Protein 3H3I (pdb70)

B-factor: mean 19.71, std 6.71, range [2.0, 60.49]

InterPro domains:
  IPR024404 Lipid-binding, putative [PF12888] (22-162)
  IPR038668 Lipid-binding superfamily [G3DSA:2.40.128.220] (17-166)

Structure (mmCIF, N/CA/C/O backbone):
data_3H3I
#
_entry.id   3H3I
#
_cell.length_a   67.383
_cell.length_b   67.383
_cell.length_c   186.164
_cell.angle_alpha   90.000
_cell.angle_beta   90.000
_cell.angle_gamma   120.000
#
_symmetry.space_group_name_H-M   'P 32 1 2'
#
loop_
_entity.id
_entity.type
_entity.pdbx_description
1 polymer 'Putative lipid binding protein'
2 non-polymer 'SULFATE ION'
3 water water
#
loop_
_atom_site.group_PDB
_atom_site.id
_atom_site.type_symbol
_atom_site.label_atom_id
_atom_site.label_alt_id
_atom_site.label_comp_id
_atom_site.label_asym_id
_atom_site.label_entity_id
_atom_site.label_seq_id
_atom_site.pdbx_PDB_ins_code
_atom_site.Cartn_x
_atom_site.Cartn_y
_atom_site.Cartn_z
_atom_site.occupancy
_atom_site.B_iso_or_equiv
_atom_site.auth_seq_id
_atom_site.auth_comp_id
_atom_site.auth_asym_id
_atom_site.auth_atom_id
_atom_site.pdbx_PDB_model_num
ATOM 1 N N . ALA A 1 13 ? 12.091 58.995 68.734 1.00 38.72 29 ALA A N 1
ATOM 2 C CA . ALA A 1 13 ? 12.556 57.581 68.559 1.00 39.53 29 ALA A CA 1
ATOM 3 C C . ALA A 1 13 ? 13.502 57.493 67.365 1.00 39.27 29 ALA A C 1
ATOM 4 O O . ALA A 1 13 ? 14.610 56.971 67.464 1.00 39.30 29 ALA A O 1
ATOM 6 N N . VAL A 1 14 ? 13.026 57.971 66.223 1.00 38.75 30 VAL A N 1
ATOM 7 C CA . VAL A 1 14 ? 13.851 58.077 65.031 1.00 38.04 30 VAL A CA 1
ATOM 8 C C . VAL A 1 14 ? 13.741 59.556 64.625 1.00 37.48 30 VAL A C 1
ATOM 9 O O . VAL A 1 14 ? 13.741 59.901 63.439 1.00 38.44 30 VAL A O 1
ATOM 13 N N . GLU A 1 15 ? 13.670 60.414 65.649 1.00 36.10 31 GLU A N 1
ATOM 14 C CA . GLU A 1 15 ? 13.430 61.861 65.515 1.00 35.26 31 GLU A CA 1
ATOM 15 C C . GLU A 1 15 ? 14.166 62.585 64.393 1.00 33.89 31 GLU A C 1
ATOM 16 O O . GLU A 1 15 ? 13.524 63.250 63.572 1.00 34.20 31 GLU A O 1
ATOM 18 N N . LYS A 1 16 ? 15.492 62.476 64.361 1.00 31.75 32 LYS A N 1
ATOM 19 C CA . LYS A 1 16 ? 16.289 63.178 63.351 1.00 30.11 32 LYS A CA 1
ATOM 20 C C . LYS A 1 16 ? 16.020 62.692 61.912 1.00 29.02 32 LYS A C 1
ATOM 21 O O . LYS A 1 16 ? 16.474 63.308 60.944 1.00 29.36 32 LYS A O 1
ATOM 31 N N . ALA A 1 18 ? 12.654 61.673 61.058 1.00 22.50 34 ALA A N 1
ATOM 32 C CA . ALA A 1 18 ? 11.284 62.032 60.778 1.00 21.75 34 ALA A CA 1
ATOM 33 C C . ALA A 1 18 ? 11.420 63.459 60.277 1.00 21.70 34 ALA A C 1
ATOM 34 O O . ALA A 1 18 ? 12.326 64.184 60.711 1.00 22.34 34 ALA A O 1
ATOM 36 N N . GLY A 1 19 ? 10.583 63.862 59.336 1.00 20.71 35 GLY A N 1
ATOM 37 C CA . GLY A 1 19 ? 10.630 65.243 58.871 1.00 20.99 35 GLY A CA 1
ATOM 38 C C . GLY A 1 19 ? 9.718 65.619 57.726 1.00 20.52 35 GLY A C 1
ATOM 39 O O . GLY A 1 19 ? 9.059 64.772 57.122 1.00 19.99 35 GLY A O 1
ATOM 40 N N . ASP A 1 20 ? 9.689 66.915 57.440 1.00 20.61 36 ASP A N 1
ATOM 41 C CA . ASP A 1 20 ? 8.982 67.443 56.273 1.00 20.36 36 ASP A CA 1
ATOM 42 C C . ASP A 1 20 ? 10.073 67.829 55.297 1.00 19.69 36 ASP A C 1
ATOM 43 O O . ASP A 1 20 ? 10.975 68.570 55.668 1.00 19.09 36 ASP A O 1
ATOM 48 N N . TRP A 1 21 ? 10.004 67.321 54.069 1.00 19.76 37 TRP A N 1
ATOM 49 C CA . TRP A 1 21 ? 11.080 67.548 53.100 1.00 19.39 37 TRP A CA 1
ATOM 50 C C . TRP A 1 21 ? 10.602 68.177 51.800 1.00 19.37 37 TRP A C 1
ATOM 51 O O . TRP A 1 21 ? 9.443 68.053 51.424 1.00 20.67 37 TRP A O 1
ATOM 62 N N . TRP A 1 22 ? 11.506 68.910 51.158 1.00 19.37 38 TRP A N 1
ATOM 63 C CA . TRP A 1 22 ? 11.303 69.452 49.827 1.00 19.00 38 TRP A CA 1
ATOM 64 C C . TRP A 1 22 ? 12.281 68.670 48.966 1.00 18.94 38 TRP A C 1
ATOM 65 O O . TRP A 1 22 ? 13.501 68.760 49.175 1.00 18.86 38 TRP A O 1
ATOM 76 N N . VAL A 1 23 ? 11.757 67.908 48.010 1.00 17.35 39 VAL A N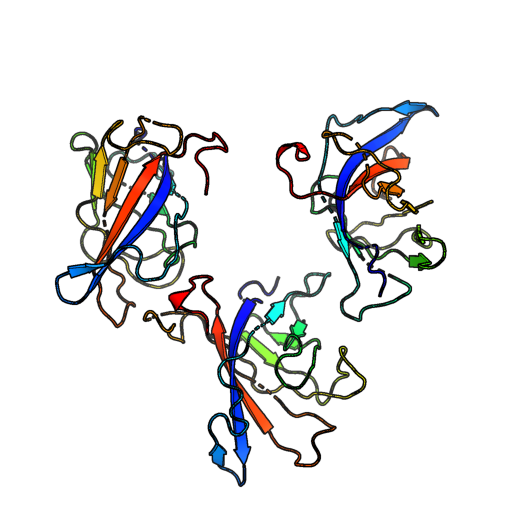 1
ATOM 77 C CA . VAL A 1 23 ? 12.586 67.057 47.167 1.00 15.98 39 VAL A CA 1
ATOM 78 C C . VAL A 1 23 ? 12.305 67.207 45.677 1.00 17.28 39 VAL A C 1
ATOM 79 O O . VAL A 1 23 ? 11.285 67.781 45.281 1.00 17.87 39 VAL A O 1
ATOM 83 N N . THR A 1 24 ? 13.239 66.688 44.878 1.00 16.80 40 THR A N 1
ATOM 84 C CA . THR A 1 24 ? 13.129 66.615 43.430 1.00 17.62 40 THR A CA 1
ATOM 85 C C . THR A 1 24 ? 13.308 65.137 43.112 1.00 18.77 40 THR A C 1
ATOM 86 O O . THR A 1 24 ? 13.872 64.384 43.924 1.00 19.03 40 THR A O 1
ATOM 90 N N . VAL A 1 25 ? 12.810 64.709 41.961 1.00 18.12 41 VAL A N 1
ATOM 91 C CA . VAL A 1 25 ? 12.892 63.301 41.584 1.00 17.52 41 VAL A CA 1
ATOM 92 C C . VAL A 1 25 ? 13.594 63.156 40.235 1.00 18.34 41 VAL A C 1
ATOM 93 O O . VAL A 1 25 ? 13.103 63.634 39.211 1.00 18.12 41 VAL A O 1
ATOM 97 N N . ASN A 1 26 ? 14.763 62.531 40.256 1.00 19.00 42 ASN A N 1
ATOM 98 C CA . ASN A 1 26 ? 15.507 62.253 39.046 1.00 18.84 42 ASN A CA 1
ATOM 99 C C . ASN A 1 26 ? 15.262 60.787 38.716 1.00 18.87 42 ASN A C 1
ATOM 100 O O . ASN A 1 26 ? 14.657 60.065 39.518 1.00 18.05 42 ASN A O 1
ATOM 105 N N . ALA A 1 27 ? 15.673 60.362 37.522 1.00 19.04 43 ALA A N 1
ATOM 106 C CA . ALA A 1 27 ? 15.539 58.966 37.128 1.00 20.02 43 ALA A CA 1
ATOM 107 C C . ALA A 1 27 ? 16.746 58.560 36.314 1.00 21.58 43 ALA A C 1
ATOM 108 O O . ALA A 1 27 ? 17.379 59.396 35.663 1.00 21.89 43 ALA A O 1
ATOM 110 N N . PHE A 1 28 ? 17.080 57.278 36.366 1.00 22.72 44 PHE A N 1
ATOM 111 C CA . PHE A 1 28 ? 18.160 56.757 35.548 1.00 23.59 44 PHE A CA 1
ATOM 112 C C . PHE A 1 28 ? 17.529 56.215 34.288 1.00 24.23 44 PHE A C 1
ATOM 113 O O . PHE A 1 28 ? 16.916 55.143 34.300 1.00 24.82 44 PHE A O 1
ATOM 121 N N . ILE A 1 29 ? 17.664 56.995 33.214 1.00 24.59 45 ILE A N 1
ATOM 122 C CA . ILE A 1 29 ? 17.130 56.660 31.906 1.00 24.57 45 ILE A CA 1
ATOM 123 C C . ILE A 1 29 ? 18.293 56.399 30.958 1.00 25.14 45 ILE A C 1
ATOM 124 O O . ILE A 1 29 ? 19.110 57.286 30.710 1.00 24.86 45 ILE A O 1
ATOM 129 N N . ASP A 1 30 ? 18.355 55.175 30.443 1.00 25.78 46 ASP A N 1
ATOM 130 C CA . ASP A 1 30 ? 19.403 54.750 29.505 1.00 26.78 46 ASP A CA 1
ATOM 131 C C . ASP A 1 30 ? 20.822 54.906 30.056 1.00 27.11 46 ASP A C 1
ATOM 132 O O . ASP A 1 30 ? 21.718 55.371 29.354 1.00 27.51 46 ASP A O 1
ATOM 137 N N . GLY A 1 31 ? 21.015 54.510 31.312 1.00 27.42 47 GLY A N 1
ATOM 138 C CA . GLY A 1 31 ? 22.321 54.594 31.961 1.00 27.42 47 GLY A CA 1
ATOM 139 C C . GLY A 1 31 ? 22.637 55.939 32.593 1.00 27.85 47 GLY A C 1
ATOM 140 O O . GLY A 1 31 ? 23.426 55.996 33.539 1.00 28.59 47 GLY A O 1
ATOM 141 N N . LYS A 1 32 ? 22.010 57.014 32.105 1.00 27.28 48 LYS A N 1
ATOM 142 C CA . LYS A 1 32 ? 22.269 58.369 32.606 1.00 26.37 48 LYS A CA 1
ATOM 143 C C . LYS A 1 32 ? 21.203 58.902 33.583 1.00 26.17 48 LYS A C 1
ATOM 144 O O . LYS A 1 32 ? 20.001 58.666 33.416 1.00 25.79 48 LYS A O 1
ATOM 146 N N . GLU A 1 33 ? 21.657 59.623 34.606 1.00 25.47 49 GLU A N 1
ATOM 147 C CA . GLU A 1 33 ? 20.755 60.237 35.574 1.00 25.28 49 GLU A CA 1
ATOM 148 C C . GLU A 1 33 ? 20.136 61.482 34.928 1.00 25.06 49 GLU A C 1
ATOM 149 O O . GLU A 1 33 ? 20.842 62.445 34.631 1.00 26.02 49 GLU A O 1
ATOM 155 N N . VAL A 1 34 ? 18.827 61.455 34.696 1.00 23.94 50 VAL A N 1
ATOM 156 C CA . VAL A 1 34 ? 18.144 62.596 34.099 1.00 23.12 50 VAL A CA 1
ATOM 157 C C . VAL A 1 34 ? 17.568 63.440 35.224 1.00 23.47 50 VAL A C 1
ATOM 158 O O . VAL A 1 34 ? 16.900 62.923 36.124 1.00 22.53 50 VAL A O 1
ATOM 162 N N . GLU A 1 35 ? 17.843 64.739 35.170 1.00 24.01 51 GLU A N 1
ATOM 163 C CA . GLU A 1 35 ? 17.381 65.679 36.183 1.00 24.43 51 GLU A CA 1
ATOM 164 C C . GLU A 1 35 ? 15.909 66.009 35.974 1.00 22.96 51 GLU A C 1
ATOM 165 O O . GLU A 1 35 ? 15.544 66.511 34.925 1.00 22.59 51 GLU A O 1
ATOM 171 N N . ASP A 1 36 ? 15.075 65.702 36.967 1.00 22.67 52 ASP A N 1
ATOM 172 C CA . ASP A 1 36 ? 13.635 66.020 36.944 1.00 22.05 52 ASP A CA 1
ATOM 173 C C . ASP A 1 36 ? 13.030 65.832 35.554 1.00 21.21 52 ASP A C 1
ATOM 174 O O . ASP A 1 36 ? 12.536 66.778 34.956 1.00 20.86 52 ASP A O 1
ATOM 179 N N . PRO A 1 37 ? 13.064 64.602 35.038 1.00 21.04 53 PRO A N 1
ATOM 180 C CA . PRO A 1 37 ? 12.572 64.334 33.685 1.00 21.19 53 PRO A CA 1
ATOM 181 C C . PRO A 1 37 ? 11.092 64.668 33.471 1.00 22.34 53 PRO A C 1
ATOM 182 O O . PRO A 1 37 ? 10.709 65.105 32.388 1.00 22.94 53 PRO A O 1
ATOM 186 N N . PHE A 1 38 ? 10.289 64.496 34.513 1.00 23.03 54 PHE A N 1
ATOM 187 C CA . PHE A 1 38 ? 8.851 64.750 34.463 1.00 23.27 54 PHE A CA 1
ATOM 188 C C . PHE A 1 38 ? 8.517 66.245 34.571 1.00 21.95 54 PHE A C 1
ATOM 189 O O . PHE A 1 38 ? 7.402 66.653 34.267 1.00 21.42 54 PHE A O 1
ATOM 197 N N . GLY A 1 39 ? 9.477 67.061 34.991 1.00 20.79 55 GLY A N 1
ATOM 198 C CA . GLY A 1 39 ? 9.249 68.502 35.153 1.00 20.16 55 GLY A CA 1
ATOM 199 C C . GLY A 1 39 ? 8.380 68.794 36.373 1.00 19.80 55 GLY A C 1
ATOM 200 O O . GLY A 1 39 ? 7.712 69.826 36.444 1.00 20.03 55 GLY A O 1
ATOM 201 N N . ALA A 1 40 ? 8.423 67.883 37.341 1.00 19.25 56 ALA A N 1
ATOM 202 C CA . ALA A 1 40 ? 7.619 67.967 38.560 1.00 18.72 56 ALA A CA 1
ATOM 203 C C . ALA A 1 40 ? 8.073 69.070 39.500 1.00 18.43 56 ALA A C 1
ATOM 204 O O . ALA A 1 40 ? 7.299 69.530 40.340 1.00 17.63 56 ALA A O 1
ATOM 206 N N . GLY A 1 41 ? 9.321 69.502 39.357 1.00 18.57 57 GLY A N 1
ATOM 207 C CA . GLY A 1 41 ? 9.850 70.545 40.220 1.00 19.10 57 GLY A CA 1
ATOM 208 C C . GLY A 1 41 ? 10.037 70.034 41.637 1.00 19.24 57 GLY A C 1
ATOM 209 O O . GLY A 1 41 ? 10.198 68.820 41.864 1.00 20.03 57 GLY A O 1
ATOM 210 N N . HIS A 1 42 ? 10.043 70.966 42.582 1.00 18.99 58 HIS A N 1
ATOM 211 C CA . HIS A 1 42 ? 10.204 70.642 43.998 1.00 19.14 58 HIS A CA 1
ATOM 212 C C . HIS A 1 42 ? 8.872 70.182 44.582 1.00 18.01 58 HIS A C 1
ATOM 213 O O . HIS A 1 42 ? 7.842 70.823 44.367 1.00 19.23 58 HIS A O 1
ATOM 220 N N . LEU A 1 43 ? 8.914 69.069 45.312 1.00 16.54 59 LEU A N 1
ATOM 221 C CA . LEU A 1 43 ? 7.730 68.434 45.861 1.00 16.51 59 LEU A CA 1
ATOM 222 C C . LEU A 1 43 ? 7.867 68.262 47.329 1.00 17.92 59 LEU A C 1
ATOM 223 O O . LEU A 1 43 ? 8.986 68.092 47.818 1.00 19.14 59 LEU A O 1
ATOM 228 N N . GLN A 1 44 ? 6.745 68.273 48.047 1.00 18.22 60 GLN A N 1
ATOM 229 C CA . GLN A 1 44 ? 6.811 68.047 49.491 1.00 18.43 60 GLN A CA 1
ATOM 230 C C . GLN A 1 44 ? 6.583 66.581 49.800 1.00 17.93 60 GLN A C 1
ATOM 231 O O . GLN A 1 44 ? 5.838 65.908 49.093 1.00 17.37 60 GLN A O 1
ATOM 245 N N . SER A 1 46 ? 7.061 63.610 53.451 1.00 19.26 62 SER A N 1
ATOM 246 C CA . SER A 1 46 ? 7.271 63.463 54.860 1.00 19.19 62 SER A CA 1
ATOM 247 C C . SER A 1 46 ? 7.715 62.072 55.240 1.00 18.79 62 SER A C 1
ATOM 248 O O . SER A 1 46 ? 7.371 61.096 54.585 1.00 18.03 62 SER A O 1
ATOM 251 N N . THR A 1 47 ? 8.502 62.015 56.309 1.00 19.27 63 THR A N 1
ATOM 252 C CA . THR A 1 47 ? 8.865 60.774 56.957 1.00 18.80 63 THR A CA 1
ATOM 253 C C . THR A 1 47 ? 8.470 60.995 58.404 1.00 19.29 63 THR A C 1
ATOM 254 O O . THR A 1 47 ? 8.676 62.087 58.944 1.00 19.54 63 THR A O 1
ATOM 258 N N . TYR A 1 48 ? 7.848 59.992 59.013 1.00 19.39 64 TYR A N 1
ATOM 259 C CA . TYR A 1 48 ? 7.468 60.064 60.419 1.00 19.13 64 TYR A CA 1
ATOM 260 C C . TYR A 1 48 ? 7.484 58.706 61.122 1.00 19.84 64 TYR A C 1
ATOM 261 O O . TYR A 1 48 ? 7.550 57.642 60.487 1.00 19.49 64 TYR A O 1
ATOM 270 N N . ASN A 1 49 ? 7.427 58.762 62.448 1.00 19.85 65 ASN A N 1
ATOM 271 C CA . ASN A 1 49 ? 7.447 57.573 63.291 1.00 20.84 65 ASN A CA 1
ATOM 272 C C . ASN A 1 49 ? 6.201 56.711 63.145 1.00 19.27 65 ASN A C 1
ATOM 273 O O . ASN A 1 49 ? 5.173 57.184 62.692 1.00 18.79 65 ASN A O 1
ATOM 278 N N . THR A 1 50 ? 6.293 55.447 63.545 1.00 18.48 66 THR A N 1
ATOM 279 C CA . THR A 1 50 ? 5.125 54.579 63.535 1.00 18.21 66 THR A CA 1
ATOM 280 C C . THR A 1 50 ? 4.332 54.943 64.783 1.00 18.01 66 THR A C 1
ATOM 281 O O . THR A 1 50 ? 4.822 55.699 65.623 1.00 18.53 66 THR A O 1
ATOM 285 N N . ALA A 1 51 ? 3.117 54.421 64.911 1.00 17.83 67 ALA A N 1
ATOM 286 C CA . ALA A 1 51 ? 2.287 54.689 66.081 1.00 17.87 67 ALA A CA 1
ATOM 287 C C . ALA A 1 51 ? 2.967 54.169 67.346 1.00 18.78 67 ALA A C 1
ATOM 288 O O . ALA A 1 51 ? 2.814 54.754 68.420 1.00 19.03 67 ALA A O 1
ATOM 290 N N . SER A 1 52 ? 3.722 53.076 67.187 1.00 19.75 68 SER A N 1
ATOM 291 C CA . SER A 1 52 ? 4.448 52.405 68.264 1.00 20.73 68 SER A CA 1
ATOM 292 C C . SER A 1 52 ? 5.786 53.068 68.577 1.00 21.29 68 SER A C 1
ATOM 293 O O . SER A 1 52 ? 6.525 52.584 69.426 1.00 20.33 68 SER A O 1
ATOM 296 N N . ASN A 1 53 ? 6.098 54.161 67.879 1.00 22.58 69 ASN A N 1
ATOM 297 C CA A ASN A 1 53 ? 7.361 54.881 68.043 0.50 22.84 69 ASN A CA 1
ATOM 298 C CA B ASN A 1 53 ? 7.363 54.875 68.072 0.50 22.75 69 ASN A CA 1
ATOM 299 C C . ASN A 1 53 ? 8.543 53.917 67.885 1.00 22.65 69 ASN A C 1
ATOM 300 O O . ASN A 1 53 ? 9.527 53.984 68.623 1.00 22.50 69 ASN A O 1
ATOM 309 N N . SER A 1 54 ? 8.422 53.023 66.900 1.00 22.43 70 SER A N 1
ATOM 310 C CA . SER A 1 54 ? 9.446 52.025 66.590 1.00 21.84 70 SER A CA 1
ATOM 311 C C . SER A 1 54 ? 10.817 52.643 66.331 1.00 22.05 70 SER A C 1
ATOM 312 O O . SER A 1 54 ? 10.934 53.726 65.752 1.00 21.38 70 SER A O 1
ATOM 315 N N . GLU A 1 55 ? 11.848 51.942 66.793 1.00 22.82 71 GLU A N 1
ATOM 316 C CA . GLU A 1 55 ? 13.234 52.359 66.608 1.00 23.08 71 GLU A CA 1
ATOM 317 C C . GLU A 1 55 ? 13.802 51.788 65.320 1.00 23.48 71 GLU A C 1
ATOM 318 O O . GLU A 1 55 ? 14.761 52.335 64.781 1.00 24.55 71 GLU A O 1
ATOM 324 N N . THR A 1 56 ? 13.192 50.710 64.822 1.00 22.76 72 THR A N 1
ATOM 325 C CA . THR A 1 56 ? 13.698 49.983 63.659 1.00 22.25 72 THR A CA 1
ATOM 326 C C . THR A 1 56 ? 12.992 50.295 62.328 1.00 21.74 72 THR A C 1
ATOM 327 O O . THR A 1 56 ? 13.454 49.867 61.279 1.00 22.03 72 THR A O 1
ATOM 331 N N . GLU A 1 57 ? 11.875 51.009 62.361 1.00 21.39 73 GLU A N 1
ATOM 332 C CA . GLU A 1 57 ? 11.191 51.392 61.123 1.00 21.80 73 GLU A CA 1
ATOM 333 C C . GLU A 1 57 ? 10.390 52.682 61.263 1.00 20.92 73 GLU A C 1
ATOM 334 O O . GLU A 1 57 ? 10.028 53.083 62.375 1.00 19.73 73 GLU A O 1
ATOM 348 N N . TRP A 1 59 ? 7.704 55.622 58.662 1.00 17.77 75 TRP A N 1
ATOM 349 C CA . TRP A 1 59 ? 6.875 55.791 57.466 1.00 17.88 75 TRP A CA 1
ATOM 350 C C . TRP A 1 59 ? 7.527 56.742 56.481 1.00 17.68 75 TRP A C 1
ATOM 351 O O . TRP A 1 59 ? 8.153 57.730 56.872 1.00 18.09 75 TRP A O 1
ATOM 362 N N . LEU A 1 60 ? 7.386 56.435 55.201 1.00 18.23 76 LEU A N 1
ATOM 363 C CA . LEU A 1 60 ? 7.870 57.319 54.142 1.00 19.12 76 LEU A CA 1
ATOM 364 C C . LEU A 1 60 ? 6.626 57.631 53.322 1.00 19.70 76 LEU A C 1
ATOM 365 O O . LEU A 1 60 ? 5.886 56.714 52.928 1.00 19.02 76 LEU A O 1
ATOM 370 N N . ASP A 1 61 ? 6.385 58.924 53.096 1.00 20.17 77 ASP A N 1
ATOM 371 C CA . ASP A 1 61 ? 5.138 59.375 52.484 1.00 20.46 77 ASP A CA 1
ATOM 372 C C . ASP A 1 61 ? 5.339 60.498 51.450 1.00 20.90 77 ASP A C 1
ATOM 373 O O . ASP A 1 61 ? 5.771 61.595 51.816 1.00 20.48 77 ASP A O 1
ATOM 378 N N . ASP A 1 62 ? 5.000 60.234 50.177 1.00 19.59 78 ASP A N 1
ATOM 379 C CA . ASP A 1 62 ? 5.114 61.251 49.114 1.00 18.61 78 ASP A CA 1
ATOM 380 C C . ASP A 1 62 ? 3.953 62.256 49.141 1.00 18.51 78 ASP A C 1
ATOM 381 O O . ASP A 1 62 ? 3.910 63.165 48.318 1.00 18.60 78 ASP A O 1
ATOM 386 N N . LEU A 1 63 ? 3.013 62.061 50.071 1.00 18.53 79 LEU A N 1
ATOM 387 C CA . LEU A 1 63 ? 1.873 62.950 50.294 1.00 18.82 79 LEU A CA 1
ATOM 388 C C . LEU A 1 63 ? 1.050 63.076 49.021 1.00 18.92 79 LEU A C 1
ATOM 389 O O . LEU A 1 63 ? 0.372 64.067 48.788 1.00 16.44 79 LEU A O 1
ATOM 394 N N . GLY A 1 64 ? 1.106 62.043 48.201 1.00 19.03 80 GLY A N 1
ATOM 395 C CA . GLY A 1 64 ? 0.364 62.035 46.955 1.00 19.90 80 GLY A CA 1
ATOM 396 C C . GLY A 1 64 ? 0.899 62.951 45.874 1.00 19.50 80 GLY A C 1
ATOM 397 O O . GLY A 1 64 ? 0.242 63.100 44.844 1.00 18.46 80 GLY A O 1
ATOM 398 N N . ASN A 1 65 ? 2.103 63.507 46.066 1.00 19.36 81 ASN A N 1
ATOM 399 C CA . ASN A 1 65 ? 2.674 64.462 45.108 1.00 19.56 81 ASN A CA 1
ATOM 400 C C . ASN A 1 65 ? 3.499 63.881 43.958 1.00 20.22 81 ASN A C 1
ATOM 401 O O . ASN A 1 65 ? 3.826 64.598 43.030 1.00 21.12 81 ASN A O 1
ATOM 406 N N . PHE A 1 66 ? 3.859 62.608 44.006 1.00 21.18 82 PHE A N 1
ATOM 407 C CA . PHE A 1 66 ? 4.619 62.032 42.895 1.00 21.05 82 PHE A CA 1
ATOM 408 C C . PHE A 1 66 ? 3.914 60.782 42.389 1.00 20.89 82 PHE A C 1
ATOM 409 O O . PHE A 1 66 ? 3.036 60.895 41.553 1.00 22.75 82 PHE A O 1
ATOM 417 N N . TRP A 1 67 ? 4.234 59.611 42.927 1.00 20.67 83 TRP A N 1
ATOM 418 C CA . TRP A 1 67 ? 3.629 58.366 42.469 1.00 19.80 83 TRP A CA 1
ATOM 419 C C . TRP A 1 67 ? 2.419 57.973 43.319 1.00 19.41 83 TRP A C 1
ATOM 420 O O . TRP A 1 67 ? 1.663 57.096 42.933 1.00 19.04 83 TRP A O 1
ATOM 431 N N . GLU A 1 68 ? 2.229 58.681 44.432 1.00 19.29 84 GLU A N 1
ATOM 432 C CA A GLU A 1 68 ? 1.204 58.416 45.453 0.50 20.16 84 GLU A CA 1
ATOM 433 C CA B GLU A 1 68 ? 1.157 58.381 45.398 0.50 19.47 84 GLU A CA 1
ATOM 434 C C . GLU A 1 68 ? 1.466 57.104 46.168 1.00 20.15 84 GLU A C 1
ATOM 435 O O . GLU A 1 68 ? 0.805 56.076 45.963 1.00 21.18 84 GLU A O 1
ATOM 446 N N . TYR A 1 69 ? 2.479 57.175 47.034 1.00 19.05 85 TYR A N 1
ATOM 447 C CA . TYR A 1 69 ? 2.907 56.043 47.819 1.00 19.04 85 TYR A CA 1
ATOM 448 C C . TYR A 1 69 ? 3.229 56.403 49.256 1.00 19.02 85 TYR A C 1
ATOM 449 O O . TYR A 1 69 ? 3.710 57.495 49.546 1.00 19.18 85 TYR A O 1
ATOM 458 N N . LYS A 1 70 ? 2.958 55.445 50.135 1.00 20.28 86 LYS A N 1
ATOM 459 C CA . LYS A 1 70 ? 3.186 55.545 51.575 1.00 20.87 86 LYS A CA 1
ATOM 460 C C . LYS A 1 70 ? 3.466 54.122 52.069 1.00 20.61 86 LYS A C 1
ATOM 461 O O . LYS A 1 70 ? 2.664 53.209 51.842 1.00 19.92 86 LYS A O 1
ATOM 467 N N . LEU A 1 71 ? 4.621 53.933 52.705 1.00 19.98 87 LEU A N 1
ATOM 468 C CA . LEU A 1 71 ? 5.000 52.631 53.213 1.00 19.86 87 LEU A CA 1
ATOM 469 C C . LEU A 1 71 ? 5.935 52.760 54.395 1.00 19.76 87 LEU A C 1
ATOM 470 O O . LEU A 1 71 ? 6.548 53.806 54.602 1.00 19.88 87 LEU A O 1
ATOM 475 N N . LYS A 1 72 ? 6.037 51.675 55.156 1.00 20.18 88 LYS A N 1
ATOM 476 C CA . LYS A 1 72 ? 7.006 51.565 56.232 1.00 20.23 88 LYS A CA 1
ATOM 477 C C . LYS A 1 72 ? 8.340 51.205 55.604 1.00 19.15 88 LYS A C 1
ATOM 478 O O . LYS A 1 72 ? 8.386 50.418 54.669 1.00 18.85 88 LYS A O 1
ATOM 484 N N . VAL A 1 73 ? 9.415 51.802 56.104 1.00 18.57 89 VAL A N 1
ATOM 485 C CA . VAL A 1 73 ? 10.770 51.488 55.651 1.00 17.35 89 VAL A CA 1
ATOM 486 C C . VAL A 1 73 ? 11.611 51.088 56.873 1.00 17.41 89 VAL A C 1
ATOM 487 O O . VAL A 1 73 ? 11.394 51.609 57.968 1.00 18.07 89 VAL A O 1
ATOM 491 N N . ASN A 1 74 ? 12.535 50.144 56.692 1.00 16.73 90 ASN A N 1
ATOM 492 C CA . ASN A 1 74 ? 13.439 49.723 57.763 1.00 16.81 90 ASN A CA 1
ATOM 493 C C . ASN A 1 74 ? 14.406 50.872 57.989 1.00 17.31 90 ASN A C 1
ATOM 494 O O . ASN A 1 74 ? 14.828 51.516 57.027 1.00 16.90 90 ASN A O 1
ATOM 499 N N . VAL A 1 75 ? 14.760 51.115 59.248 1.00 17.27 91 VAL A N 1
ATOM 500 C CA . VAL A 1 75 ? 15.664 52.198 59.618 1.00 18.10 91 VAL A CA 1
ATOM 501 C C . VAL A 1 75 ? 16.781 51.703 60.531 1.00 19.17 91 VAL A C 1
ATOM 502 O O . VAL A 1 75 ? 16.550 50.912 61.449 1.00 18.75 91 VAL A O 1
ATOM 506 N N . ASN A 1 76 ? 17.994 52.169 60.255 1.00 20.55 92 ASN A N 1
ATOM 507 C CA . ASN A 1 76 ? 19.150 51.922 61.094 1.00 21.30 92 ASN A CA 1
ATOM 508 C C . ASN A 1 76 ? 19.491 53.312 61.637 1.00 23.04 92 ASN A C 1
ATOM 509 O O . ASN A 1 76 ? 20.096 54.123 60.922 1.00 22.54 92 ASN A O 1
ATOM 514 N N . TYR A 1 77 ? 19.115 53.593 62.890 1.00 24.70 93 TYR A N 1
ATOM 515 C CA . TYR A 1 77 ? 19.258 54.963 63.406 1.00 26.56 93 TYR A CA 1
ATOM 516 C C . TYR A 1 77 ? 20.691 55.471 63.542 1.00 26.42 93 TYR A C 1
ATOM 517 O O . TYR A 1 77 ? 20.966 56.622 63.209 1.00 27.58 93 TYR A O 1
ATOM 526 N N . ALA A 1 78 ? 21.588 54.624 64.024 1.00 25.58 94 ALA A N 1
ATOM 527 C CA . ALA A 1 78 ? 22.995 54.991 64.158 1.00 25.43 94 ALA A CA 1
ATOM 528 C C . ALA A 1 78 ? 23.577 55.352 62.792 1.00 25.62 94 ALA A C 1
ATOM 529 O O . ALA A 1 78 ? 24.203 56.399 62.628 1.00 25.83 94 ALA A O 1
ATOM 531 N N . ALA A 1 79 ? 23.344 54.484 61.808 1.00 25.60 95 ALA A N 1
ATOM 532 C CA . ALA A 1 79 ? 23.843 54.696 60.451 1.00 25.32 95 ALA A CA 1
ATOM 533 C C . ALA A 1 79 ? 23.118 55.841 59.755 1.00 26.12 95 ALA A C 1
ATOM 534 O O . ALA A 1 79 ? 23.670 56.468 58.850 1.00 27.37 95 ALA A O 1
ATOM 536 N N . ARG A 1 80 ? 21.892 56.118 60.193 1.00 25.90 96 ARG A N 1
ATOM 537 C CA . ARG A 1 80 ? 21.035 57.145 59.588 1.00 25.69 96 ARG A CA 1
ATOM 538 C C . ARG A 1 80 ? 20.677 56.794 58.146 1.00 23.90 96 ARG A C 1
ATOM 539 O O . ARG A 1 80 ? 20.598 57.661 57.269 1.00 23.04 96 ARG A O 1
ATOM 547 N N . THR A 1 81 ? 20.428 55.504 57.945 1.00 21.99 97 THR A N 1
ATOM 548 C CA . THR A 1 81 ? 20.082 54.948 56.662 1.00 20.03 97 THR A CA 1
ATOM 549 C C . THR A 1 81 ? 18.724 54.272 56.789 1.00 19.05 97 THR A C 1
ATOM 550 O O . THR A 1 81 ? 18.272 53.959 57.906 1.00 17.41 97 THR A O 1
ATOM 554 N N . PHE A 1 82 ? 18.081 54.061 55.640 1.00 18.23 98 PHE A N 1
ATOM 555 C CA . PHE A 1 82 ? 16.788 53.387 55.576 1.00 18.38 98 PHE A CA 1
ATOM 556 C C . PHE A 1 82 ? 16.584 52.692 54.231 1.00 18.16 98 PHE A C 1
ATOM 557 O O . PHE A 1 82 ? 17.145 53.106 53.224 1.00 19.14 98 PHE A O 1
ATOM 565 N N . SER A 1 83 ? 15.775 51.638 54.230 1.00 17.41 99 SER A N 1
ATOM 566 C CA . SER A 1 83 ? 15.471 50.861 53.025 1.00 16.71 99 SER A CA 1
ATOM 567 C C . SER A 1 83 ? 14.370 49.840 53.316 1.00 17.00 99 SER A C 1
ATOM 568 O O . SER A 1 83 ? 13.968 49.664 54.464 1.00 16.55 99 SER A O 1
ATOM 571 N N . THR A 1 84 ? 13.890 49.160 52.279 1.00 17.79 100 THR A N 1
ATOM 572 C CA . THR A 1 84 ? 12.894 48.094 52.454 1.00 17.62 100 THR A CA 1
ATOM 573 C C . THR A 1 84 ? 13.521 46.754 52.083 1.00 17.35 100 THR A C 1
ATOM 574 O O . THR A 1 84 ? 14.577 46.707 51.453 1.00 16.74 100 THR A O 1
ATOM 578 N N . THR A 1 85 ? 12.877 45.667 52.495 1.00 17.42 101 THR A N 1
ATOM 579 C CA . THR A 1 85 ? 13.336 44.326 52.147 1.00 16.86 101 THR A CA 1
ATOM 580 C C . THR A 1 85 ? 12.533 43.936 50.923 1.00 17.38 101 THR A C 1
ATOM 581 O O . THR A 1 85 ? 11.444 43.363 51.023 1.00 17.44 101 THR A O 1
ATOM 585 N N . GLY A 1 86 ? 13.080 44.291 49.763 1.00 17.85 102 GLY A N 1
ATOM 586 C CA . GLY A 1 86 ? 12.431 44.054 48.485 1.00 18.11 102 GLY A CA 1
ATOM 587 C C . GLY A 1 86 ? 11.281 45.017 48.274 1.00 18.80 102 GLY A C 1
ATOM 588 O O . GLY A 1 86 ? 11.238 46.108 48.860 1.00 18.86 102 GLY A O 1
ATOM 589 N N . PHE A 1 87 ? 10.349 44.609 47.424 1.00 19.08 103 PHE A N 1
ATOM 590 C CA . PHE A 1 87 ? 9.162 45.395 47.151 1.00 20.23 103 PHE A CA 1
ATOM 591 C C . PHE A 1 87 ? 8.144 45.159 48.250 1.00 21.35 103 PHE A C 1
ATOM 592 O O . PHE A 1 87 ? 7.759 44.019 48.505 1.00 22.02 103 PHE A O 1
ATOM 600 N N . VAL A 1 88 ? 7.695 46.243 48.873 1.00 21.66 104 VAL A N 1
ATOM 601 C CA . VAL A 1 88 ? 6.748 46.181 49.972 1.00 22.91 104 VAL A CA 1
ATOM 602 C C . VAL A 1 88 ? 5.439 46.852 49.577 1.00 24.18 104 VAL A C 1
ATOM 603 O O . VAL A 1 88 ? 5.413 47.689 48.680 1.00 24.68 104 VAL A O 1
ATOM 607 N N . ASP A 1 89 ? 4.354 46.469 50.246 1.00 25.12 105 ASP A N 1
ATOM 608 C CA . ASP A 1 89 ? 3.021 47.014 49.955 1.00 25.56 105 ASP A CA 1
ATOM 609 C C . ASP A 1 89 ? 2.880 48.523 50.152 1.00 24.99 105 ASP A C 1
ATOM 610 O O . ASP A 1 89 ? 3.265 49.082 51.175 1.00 24.91 105 ASP A O 1
ATOM 615 N N . ASN A 1 90 ? 2.307 49.165 49.145 1.00 24.96 106 ASN A N 1
ATOM 616 C CA . ASN A 1 90 ? 1.997 50.572 49.206 1.00 24.79 106 ASN A CA 1
ATOM 617 C C . ASN A 1 90 ? 0.692 50.619 49.986 1.00 25.09 106 ASN A C 1
ATOM 618 O O . ASN A 1 90 ? -0.168 49.765 49.795 1.00 25.65 106 ASN A O 1
ATOM 623 N N . VAL A 1 91 ? 0.556 51.575 50.893 1.00 25.00 107 VAL A N 1
ATOM 624 C CA . VAL A 1 91 ? -0.666 51.697 51.685 1.00 25.13 107 VAL A CA 1
ATOM 625 C C . VAL A 1 91 ? -1.641 52.717 51.062 1.00 24.96 107 VAL A C 1
ATOM 626 O O . VAL A 1 91 ? -2.842 52.656 51.320 1.00 25.19 107 VAL A O 1
ATOM 630 N N . THR A 1 92 ? -1.130 53.628 50.230 1.00 24.74 108 THR A N 1
ATOM 631 C CA . THR A 1 92 ? -1.966 54.635 49.561 1.00 24.06 108 THR A CA 1
ATOM 632 C C . THR A 1 92 ? -2.907 53.990 48.527 1.00 24.58 108 THR A C 1
ATOM 633 O O . THR A 1 92 ? -4.080 54.339 48.469 1.00 25.77 108 THR A O 1
ATOM 637 N N . TYR A 1 93 ? -2.390 53.083 47.704 1.00 23.28 109 TYR A N 1
ATOM 638 C CA . TYR A 1 93 ? -3.231 52.318 46.767 1.00 22.98 109 TYR A 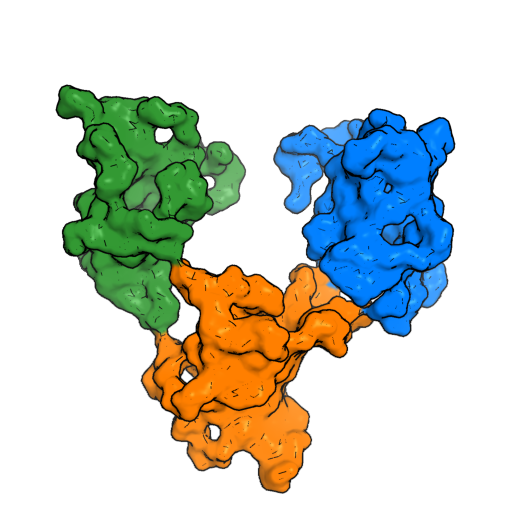CA 1
ATOM 639 C C . TYR A 1 93 ? -2.560 50.964 46.538 1.00 22.77 109 TYR A C 1
ATOM 640 O O . TYR A 1 93 ? -1.375 50.803 46.825 1.00 22.15 109 TYR A O 1
ATOM 649 N N . GLU A 1 94 ? -3.313 49.995 46.020 1.00 22.94 110 GLU A N 1
ATOM 650 C CA . GLU A 1 94 ? -2.770 48.656 45.816 1.00 22.67 110 GLU A CA 1
ATOM 651 C C . GLU A 1 94 ? -1.645 48.585 44.771 1.00 21.49 110 GLU A C 1
ATOM 652 O O . GLU A 1 94 ? -1.886 48.554 43.566 1.00 20.99 110 GLU A O 1
ATOM 658 N N . SER A 1 95 ? -0.417 48.571 45.273 1.00 20.34 111 SER A N 1
ATOM 659 C CA . SER A 1 95 ? 0.787 48.419 44.466 1.00 19.81 111 SER A CA 1
ATOM 660 C C . SER A 1 95 ? 1.917 48.154 45.451 1.00 19.58 111 SER A C 1
ATOM 661 O O . SER A 1 95 ? 1.721 48.264 46.669 1.00 20.28 111 SER A O 1
ATOM 664 N N . LYS A 1 96 ? 3.093 47.815 44.934 1.00 18.44 112 LYS A N 1
ATOM 665 C CA . LYS A 1 96 ? 4.255 47.569 45.773 1.00 17.67 112 LYS A CA 1
ATOM 666 C C . LYS A 1 96 ? 5.374 48.546 45.413 1.00 16.75 112 LYS A C 1
ATOM 667 O O . LYS A 1 96 ? 5.470 49.011 44.280 1.00 14.16 112 LYS A O 1
ATOM 671 N N . VAL A 1 97 ? 6.204 48.854 46.408 1.00 17.94 113 VAL A N 1
ATOM 672 C CA . VAL A 1 97 ? 7.296 49.833 46.288 1.00 18.11 113 VAL A CA 1
ATOM 673 C C . VAL A 1 97 ? 8.588 49.287 46.901 1.00 19.37 113 VAL A C 1
ATOM 674 O O . VAL A 1 97 ? 8.545 48.575 47.919 1.00 19.95 113 VAL A O 1
ATOM 678 N N . LYS A 1 98 ? 9.728 49.614 46.288 1.00 19.06 114 LYS A N 1
ATOM 679 C CA . LYS A 1 98 ? 11.040 49.194 46.804 1.00 18.57 114 LYS A CA 1
ATOM 680 C C . LYS A 1 98 ? 11.924 50.406 47.007 1.00 18.66 114 LYS A C 1
ATOM 681 O O . LYS A 1 98 ? 12.204 51.125 46.057 1.00 18.43 114 LYS A O 1
ATOM 686 N N . ILE A 1 99 ? 12.378 50.605 48.246 1.00 18.68 115 ILE A N 1
ATOM 687 C CA . ILE A 1 99 ? 13.263 51.722 48.601 1.00 17.36 115 ILE A CA 1
ATOM 688 C C . ILE A 1 99 ? 14.666 51.188 48.856 1.00 16.07 115 ILE A C 1
ATOM 689 O O . ILE A 1 99 ? 14.835 50.218 49.592 1.00 15.45 115 ILE A O 1
ATOM 694 N N . THR A 1 100 ? 15.662 51.858 48.284 1.00 15.31 116 THR A N 1
ATOM 695 C CA . THR A 1 100 ? 17.044 51.447 48.431 1.00 15.57 116 THR A CA 1
ATOM 696 C C . THR A 1 100 ? 17.984 52.610 48.740 1.00 15.20 116 THR A C 1
ATOM 697 O O . THR A 1 100 ? 17.820 53.707 48.219 1.00 15.07 116 THR A O 1
ATOM 701 N N . ASP A 1 101 ? 18.950 52.358 49.620 1.00 15.30 117 ASP A N 1
ATOM 702 C CA . ASP A 1 101 ? 19.996 53.325 49.968 1.00 16.08 117 ASP A CA 1
ATOM 703 C C . ASP A 1 101 ? 19.502 54.678 50.449 1.00 16.67 117 ASP A C 1
ATOM 704 O O . ASP A 1 101 ? 19.954 55.714 49.960 1.00 16.46 117 ASP A O 1
ATOM 709 N N . GLY A 1 102 ? 18.568 54.660 51.396 1.00 17.38 118 GLY A N 1
ATOM 710 C CA . GLY A 1 102 ? 18.064 55.880 52.009 1.00 18.06 118 GLY A CA 1
ATOM 711 C C . GLY A 1 102 ? 19.114 56.424 52.958 1.00 18.74 118 GLY A C 1
ATOM 712 O O . GLY A 1 102 ? 19.775 55.661 53.658 1.00 19.09 118 GLY A O 1
ATOM 713 N N . LYS A 1 103 ? 19.275 57.743 52.988 1.00 20.09 119 LYS A N 1
ATOM 714 C CA . LYS A 1 103 ? 20.263 58.370 53.865 1.00 19.21 119 LYS A CA 1
ATOM 715 C C . LYS A 1 103 ? 19.830 59.774 54.292 1.00 19.98 119 LYS A C 1
ATOM 716 O O . LYS A 1 103 ? 19.426 60.599 53.462 1.00 19.28 119 LYS A O 1
ATOM 718 N N . VAL A 1 104 ? 19.888 60.030 55.598 1.00 20.96 120 VAL A N 1
ATOM 719 C CA . VAL A 1 104 ? 19.617 61.357 56.127 1.00 20.82 120 VAL A CA 1
ATOM 720 C C . VAL A 1 104 ? 20.953 61.867 56.628 1.00 21.28 120 VAL A C 1
ATOM 721 O O . VAL A 1 104 ? 21.558 61.233 57.480 1.00 23.45 120 VAL A O 1
ATOM 725 N N . LEU A 1 105 ? 21.446 62.967 56.070 1.00 21.59 121 LEU A N 1
ATOM 726 C CA . LEU A 1 105 ? 22.701 63.564 56.536 1.00 22.18 121 LEU A CA 1
ATOM 727 C C . LEU A 1 105 ? 22.367 64.886 57.231 1.00 22.06 121 LEU A C 1
ATOM 728 O O . LEU A 1 105 ? 21.616 65.712 56.700 1.00 21.03 121 LEU A O 1
ATOM 733 N N . GLU A 1 106 ? 22.926 65.073 58.417 1.00 21.77 122 GLU A N 1
ATOM 734 C CA . GLU A 1 106 ? 22.657 66.251 59.212 1.00 23.27 122 GLU A CA 1
ATOM 735 C C . GLU A 1 106 ? 23.322 67.488 58.607 1.00 23.22 122 GLU A C 1
ATOM 736 O O . GLU A 1 106 ? 24.527 67.510 58.375 1.00 23.04 122 GLU A O 1
ATOM 742 N N . LYS A 1 107 ? 22.510 68.506 58.331 1.00 22.84 123 LYS A N 1
ATOM 743 C CA . LYS A 1 107 ? 22.984 69.785 57.808 1.00 22.49 123 LYS A CA 1
ATOM 744 C C . LYS A 1 107 ? 23.811 69.732 56.507 1.00 22.17 123 LYS A C 1
ATOM 745 O O . LYS A 1 107 ? 24.566 70.657 56.217 1.00 22.55 123 LYS A O 1
ATOM 751 N N . ALA A 1 108 ? 23.621 68.689 55.700 1.00 22.31 124 ALA A N 1
ATOM 752 C CA . ALA A 1 108 ? 24.396 68.510 54.461 1.00 21.68 124 ALA A CA 1
ATOM 753 C C . ALA A 1 108 ? 23.894 69.349 53.273 1.00 22.31 124 ALA A C 1
ATOM 754 O O . ALA A 1 108 ? 24.672 69.728 52.393 1.00 22.05 124 ALA A O 1
ATOM 756 N N . ALA A 1 109 ? 22.591 69.615 53.236 1.00 22.26 125 ALA A N 1
ATOM 757 C CA . ALA A 1 109 ? 21.992 70.406 52.167 1.00 21.90 125 ALA A CA 1
ATOM 758 C C . ALA A 1 109 ? 22.048 71.904 52.499 1.00 21.52 125 ALA A C 1
ATOM 759 O O . ALA A 1 109 ? 22.422 72.278 53.607 1.00 20.70 125 ALA A O 1
ATOM 761 N N . THR A 1 110 ? 21.694 72.744 51.523 1.00 20.79 126 THR A N 1
ATOM 762 C CA . THR A 1 110 ? 21.627 74.194 51.716 1.00 20.76 126 THR A CA 1
ATOM 763 C C . THR A 1 110 ? 20.236 74.656 51.258 1.00 20.96 126 THR A C 1
ATOM 764 O O . THR A 1 110 ? 19.822 74.356 50.141 1.00 21.71 126 THR A O 1
ATOM 768 N N . THR A 1 111 ? 19.517 75.365 52.119 1.00 21.27 127 THR A N 1
ATOM 769 C CA . THR A 1 111 ? 18.184 75.859 51.776 1.00 21.91 127 THR A CA 1
ATOM 770 C C . THR A 1 111 ? 18.351 77.002 50.772 1.00 23.00 127 THR A C 1
ATOM 771 O O . THR A 1 111 ? 19.460 77.527 50.617 1.00 23.94 127 THR A O 1
ATOM 775 N N . PRO A 1 112 ? 17.268 77.390 50.081 1.00 23.07 128 PRO A N 1
ATOM 776 C CA . PRO A 1 112 ? 17.348 78.507 49.137 1.00 23.11 128 PRO A CA 1
ATOM 777 C C . PRO A 1 112 ? 17.790 79.818 49.797 1.00 22.78 128 PRO A C 1
ATOM 778 O O . PRO A 1 112 ? 18.377 80.670 49.144 1.00 22.77 128 PRO A O 1
ATOM 782 N N . SER A 1 113 ? 17.499 79.983 51.079 1.00 23.23 129 SER A N 1
ATOM 783 C CA . SER A 1 113 ? 17.910 81.178 51.795 1.00 23.37 129 SER A CA 1
ATOM 784 C C . SER A 1 113 ? 19.378 81.127 52.236 1.00 23.23 129 SER A C 1
ATOM 785 O O . SER A 1 113 ? 19.874 82.050 52.878 1.00 23.78 129 SER A O 1
ATOM 788 N N . GLY A 1 114 ? 20.065 80.040 51.914 1.00 22.53 130 GLY A N 1
ATOM 789 C CA . GLY A 1 114 ? 21.480 79.929 52.200 1.00 23.04 130 GLY A CA 1
ATOM 790 C C . GLY A 1 114 ? 21.830 79.479 53.596 1.00 22.62 130 GLY A C 1
ATOM 791 O O . GLY A 1 114 ? 22.824 79.934 54.150 1.00 23.10 130 GLY A O 1
ATOM 800 N N . PRO A 1 116 ? 22.216 75.921 56.216 1.00 19.06 132 PRO A N 1
ATOM 801 C CA . PRO A 1 116 ? 22.315 74.475 56.153 1.00 18.82 132 PRO A CA 1
ATOM 802 C C . PRO A 1 116 ? 21.068 73.785 56.673 1.00 18.32 132 PRO A C 1
ATOM 803 O O . PRO A 1 116 ? 20.408 74.281 57.567 1.00 18.25 132 PRO A O 1
ATOM 807 N N . ALA A 1 117 ? 20.743 72.647 56.082 1.00 18.35 133 ALA A N 1
ATOM 808 C CA . ALA A 1 117 ? 19.607 71.854 56.517 1.00 17.45 133 ALA A CA 1
ATOM 809 C C . ALA A 1 117 ? 19.925 70.392 56.250 1.00 17.24 133 ALA A C 1
ATOM 810 O O . ALA A 1 117 ? 20.714 70.059 55.341 1.00 14.25 133 ALA A O 1
ATOM 812 N N . ASP A 1 118 ? 19.317 69.529 57.064 1.00 18.21 134 ASP A N 1
ATOM 813 C CA . ASP A 1 118 ? 19.438 68.086 56.889 1.00 18.77 134 ASP A CA 1
ATOM 814 C C . ASP A 1 118 ? 19.035 67.691 55.474 1.00 18.93 134 ASP A C 1
ATOM 815 O O . ASP A 1 118 ? 18.086 68.262 54.905 1.00 18.11 134 ASP A O 1
ATOM 820 N N . SER A 1 119 ? 19.738 66.713 54.911 1.00 18.55 135 SER A N 1
ATOM 821 C CA . SER A 1 119 ? 19.405 66.217 53.587 1.00 19.45 135 SER A CA 1
ATOM 822 C C . SER A 1 119 ? 18.830 64.811 53.674 1.00 19.48 135 SER A C 1
ATOM 823 O O . SER A 1 119 ? 19.119 64.054 54.599 1.00 18.94 135 SER A O 1
ATOM 826 N N . ILE A 1 120 ? 17.998 64.484 52.697 1.00 20.03 136 ILE A N 1
ATOM 827 C CA . ILE A 1 120 ? 17.437 63.145 52.563 1.00 19.99 136 ILE A CA 1
ATOM 828 C C . ILE A 1 120 ? 17.675 62.715 51.115 1.00 20.69 136 ILE A C 1
ATOM 829 O O . ILE A 1 120 ? 17.593 63.527 50.198 1.00 20.94 136 ILE A O 1
ATOM 834 N N . VAL A 1 121 ? 18.024 61.451 50.924 1.00 22.17 137 VAL A N 1
ATOM 835 C CA . VAL A 1 121 ? 18.215 60.896 49.594 1.00 22.85 137 VAL A CA 1
ATOM 836 C C . VAL A 1 121 ? 17.779 59.445 49.654 1.00 22.66 137 VAL A C 1
ATOM 837 O O . VAL A 1 121 ? 18.000 58.781 50.677 1.00 23.87 137 VAL A O 1
ATOM 841 N N . TYR A 1 122 ? 17.148 58.966 48.588 1.00 20.97 138 TYR A N 1
ATOM 842 C CA . TYR A 1 122 ? 16.825 57.540 48.454 1.00 20.13 138 TYR A CA 1
ATOM 843 C C . TYR A 1 122 ? 16.528 57.133 47.007 1.00 19.74 138 TYR A C 1
ATOM 844 O O . TYR A 1 122 ? 16.194 57.967 46.173 1.00 18.84 138 TYR A O 1
ATOM 861 N N . VAL A 1 124 ? 14.154 54.659 44.603 1.00 16.89 140 VAL A N 1
ATOM 862 C CA . VAL A 1 124 ? 12.849 53.984 44.673 1.00 16.36 140 VAL A CA 1
ATOM 863 C C . VAL A 1 124 ? 12.434 53.355 43.332 1.00 18.20 140 VAL A C 1
ATOM 864 O O . VAL A 1 124 ? 12.736 53.900 42.268 1.00 19.64 140 VAL A O 1
ATOM 868 N N . GLN A 1 125 ? 11.756 52.206 43.398 1.00 17.72 141 GLN A N 1
ATOM 869 C CA . GLN A 1 125 ? 11.202 51.539 42.221 1.00 18.23 141 GLN A CA 1
ATOM 870 C C . GLN A 1 125 ? 9.757 51.156 42.540 1.00 18.17 141 GLN A C 1
ATOM 871 O O . GLN A 1 125 ? 9.437 50.867 43.695 1.00 18.19 141 GLN A O 1
ATOM 877 N N . PHE A 1 126 ? 8.894 51.153 41.522 1.00 18.35 142 PHE A N 1
ATOM 878 C CA . PHE A 1 126 ? 7.469 50.856 41.704 1.00 18.44 142 PHE A CA 1
ATOM 879 C C . PHE A 1 126 ? 7.071 49.672 40.844 1.00 17.69 142 PHE A C 1
ATOM 880 O O . PHE A 1 126 ? 7.294 49.701 39.641 1.00 18.47 142 PHE A O 1
ATOM 888 N N . ASP A 1 127 ? 6.456 48.647 41.437 1.00 18.08 143 ASP A N 1
ATOM 889 C CA . ASP A 1 127 ? 6.132 47.421 40.677 1.00 18.77 143 ASP A CA 1
ATOM 890 C C . ASP A 1 127 ? 5.151 47.654 39.520 1.00 18.80 143 ASP A C 1
ATOM 891 O O . ASP A 1 127 ? 5.045 46.802 38.640 1.00 18.19 143 ASP A O 1
ATOM 896 N N . ASP A 1 128 ? 4.435 48.783 39.534 1.00 18.72 144 ASP A N 1
ATOM 897 C CA . ASP A 1 128 ? 3.522 49.141 38.435 1.00 19.34 144 ASP A CA 1
ATOM 898 C C . ASP A 1 128 ? 4.103 50.195 37.482 1.00 20.32 144 ASP A C 1
ATOM 899 O O . ASP A 1 128 ? 3.360 50.812 36.714 1.00 20.84 144 ASP A O 1
ATOM 904 N N . ASP A 1 129 ? 5.415 50.432 37.545 1.00 21.02 145 ASP A N 1
ATOM 905 C CA . ASP A 1 129 ? 6.067 51.306 36.568 1.00 21.47 145 ASP A CA 1
ATOM 906 C C . ASP A 1 129 ? 6.445 50.356 35.452 1.00 24.07 145 ASP A C 1
ATOM 907 O O . ASP A 1 129 ? 7.381 49.562 35.591 1.00 24.47 145 ASP A O 1
ATOM 912 N N . GLU A 1 130 ? 5.725 50.414 34.345 1.00 25.42 146 GLU A N 1
ATOM 913 C CA . GLU A 1 130 ? 6.032 49.517 33.242 1.00 26.71 146 GLU A CA 1
ATOM 914 C C . GLU A 1 130 ? 7.402 49.796 32.607 1.00 26.85 146 GLU A C 1
ATOM 915 O O . GLU A 1 130 ? 7.910 48.949 31.873 1.00 26.79 146 GLU A O 1
ATOM 921 N N . ASP A 1 131 ? 8.016 50.945 32.916 1.00 26.47 147 ASP A N 1
ATOM 922 C CA . ASP A 1 131 ? 9.341 51.258 32.371 1.00 26.38 147 ASP A CA 1
ATOM 923 C C . ASP A 1 131 ? 10.465 50.797 33.300 1.00 26.51 147 ASP A C 1
ATOM 924 O O . ASP A 1 131 ? 11.639 50.954 32.971 1.00 27.01 147 ASP A O 1
ATOM 929 N N . GLY A 1 132 ? 10.097 50.240 34.456 1.00 25.74 148 GLY A N 1
ATOM 930 C CA . GLY A 1 132 ? 11.053 49.697 35.425 1.00 24.90 148 GLY A CA 1
ATOM 931 C C . GLY A 1 132 ? 12.191 50.616 35.829 1.00 24.18 148 GLY A C 1
ATOM 932 O O . GLY A 1 132 ? 13.292 50.155 36.113 1.00 24.62 148 GLY A O 1
ATOM 933 N N . LEU A 1 133 ? 11.933 51.917 35.867 1.00 22.52 149 LEU A N 1
ATOM 934 C CA . LEU A 1 133 ? 12.972 52.866 36.231 1.00 21.39 149 LEU A CA 1
ATOM 935 C C . LEU A 1 133 ? 13.292 52.882 37.730 1.00 20.88 149 LEU A C 1
ATOM 936 O O . LEU A 1 133 ? 12.416 52.623 38.578 1.00 21.57 149 LEU A O 1
ATOM 941 N N . THR A 1 134 ? 14.553 53.188 38.034 1.00 19.17 150 THR A N 1
ATOM 942 C CA . THR A 1 134 ? 14.984 53.467 39.393 1.00 19.03 150 THR A CA 1
ATOM 943 C C . THR A 1 134 ? 15.009 55.007 39.466 1.00 20.24 150 THR A C 1
ATOM 944 O O . THR A 1 134 ? 15.595 55.667 38.597 1.00 20.86 150 THR A O 1
ATOM 948 N N . TYR A 1 135 ? 14.339 55.566 40.472 1.00 20.39 151 TYR A N 1
ATOM 949 C CA . TYR A 1 135 ? 14.246 57.016 40.656 1.00 20.91 151 TYR A CA 1
ATOM 950 C C . TYR A 1 135 ? 15.072 57.424 41.870 1.00 21.51 151 TYR A C 1
ATOM 951 O O . TYR A 1 135 ? 15.165 56.655 42.833 1.00 22.69 151 TYR A O 1
ATOM 960 N N . LYS A 1 136 ? 15.692 58.603 41.799 1.00 20.79 152 LYS A N 1
ATOM 961 C CA . LYS A 1 136 ? 16.509 59.132 42.889 1.00 21.10 152 LYS A CA 1
ATOM 962 C C . LYS A 1 136 ? 15.820 60.350 43.466 1.00 21.03 152 LYS A C 1
ATOM 963 O O . LYS A 1 136 ? 15.750 61.391 42.806 1.00 22.47 152 LYS A O 1
ATOM 969 N N . VAL A 1 137 ? 15.289 60.194 44.681 1.00 19.88 153 VAL A N 1
ATOM 970 C CA . VAL A 1 137 ? 14.590 61.266 45.387 1.00 18.97 153 VAL A CA 1
ATOM 971 C C . VAL A 1 137 ? 15.598 61.963 46.301 1.00 20.41 153 VAL A C 1
ATOM 972 O O . VAL A 1 137 ? 16.304 61.319 47.105 1.00 19.87 153 VAL A O 1
ATOM 976 N N . SER A 1 138 ? 15.688 63.282 46.168 1.00 21.50 154 SER A N 1
ATOM 977 C CA . SER A 1 138 ? 16.682 64.040 46.915 1.00 22.28 154 SER A CA 1
ATOM 978 C C . SER A 1 138 ? 16.205 65.428 47.323 1.00 22.21 154 SER A C 1
ATOM 979 O O . SER A 1 138 ? 15.588 66.135 46.525 1.00 22.01 154 SER A O 1
ATOM 982 N N . GLY A 1 139 ? 16.539 65.828 48.551 1.00 21.40 155 GLY A N 1
ATOM 983 C CA . GLY A 1 139 ? 16.133 67.125 49.044 1.00 20.88 155 GLY A CA 1
ATOM 984 C C . GLY A 1 139 ? 16.621 67.482 50.433 1.00 20.71 155 GLY A C 1
ATOM 985 O O . GLY A 1 139 ? 17.556 66.859 50.963 1.00 19.76 155 GLY A O 1
ATOM 986 N N . PHE A 1 140 ? 15.939 68.467 51.026 1.00 19.19 156 PHE A N 1
ATOM 987 C CA . PHE A 1 140 ? 16.310 69.029 52.311 1.00 19.45 156 PHE A CA 1
ATOM 988 C C . PHE A 1 140 ? 15.100 69.213 53.221 1.00 19.10 156 PHE A C 1
ATOM 989 O O . PHE A 1 140 ? 13.954 69.246 52.754 1.00 18.68 156 PHE A O 1
ATOM 997 N N . ARG A 1 141 ? 15.369 69.335 54.521 1.00 18.53 157 ARG A N 1
ATOM 998 C CA . ARG A 1 141 ? 14.320 69.482 55.526 1.00 19.26 157 ARG A CA 1
ATOM 999 C C . ARG A 1 141 ? 13.733 70.879 55.479 1.00 19.08 157 ARG A C 1
ATOM 1000 O O . ARG A 1 141 ? 14.461 71.877 55.553 1.00 18.72 157 ARG A O 1
ATOM 1008 N N . ARG A 1 142 ? 12.410 70.932 55.396 1.00 19.08 158 ARG A N 1
ATOM 1009 C CA . ARG A 1 142 ? 11.675 72.186 55.320 1.00 19.60 158 ARG A CA 1
ATOM 1010 C C . ARG A 1 142 ? 11.941 73.062 56.537 1.00 18.64 158 ARG A C 1
ATOM 1011 O O . ARG A 1 142 ? 11.852 72.611 57.685 1.00 18.44 158 ARG A O 1
ATOM 1019 N N . THR A 1 143 ? 12.246 74.327 56.293 1.00 18.44 159 THR A N 1
ATOM 1020 C CA . THR A 1 143 ? 12.537 75.245 57.399 1.00 17.73 159 THR A CA 1
ATOM 1021 C C . THR A 1 143 ? 11.289 75.903 57.963 1.00 18.26 159 THR A C 1
ATOM 1022 O O . THR A 1 143 ? 11.254 76.285 59.130 1.00 16.88 159 THR A O 1
ATOM 1026 N N . GLY A 1 144 ? 10.271 76.062 57.124 1.00 18.64 160 GLY A N 1
ATOM 1027 C CA . GLY A 1 144 ? 9.056 76.740 57.533 1.00 18.43 160 GLY A CA 1
ATOM 1028 C C . GLY A 1 144 ? 9.072 78.199 57.099 1.00 18.06 160 GLY A C 1
ATOM 1029 O O . GLY A 1 144 ? 8.045 78.858 57.129 1.00 17.27 160 GLY A O 1
ATOM 1030 N N . PHE A 1 145 ? 10.240 78.698 56.703 1.00 18.22 161 PHE A N 1
ATOM 1031 C CA . PHE A 1 145 ? 10.378 80.055 56.200 1.00 18.43 161 PHE A CA 1
ATOM 1032 C C . PHE A 1 145 ? 9.861 80.125 54.758 1.00 17.33 161 PHE A C 1
ATOM 1033 O O . PHE A 1 145 ? 10.272 79.335 53.932 1.00 19.15 161 PHE A O 1
ATOM 1041 N N . PRO A 1 146 ? 8.983 81.082 54.453 1.00 16.70 162 PRO A N 1
ATOM 1042 C CA . PRO A 1 146 ? 8.418 81.176 53.108 1.00 17.95 162 PRO A CA 1
ATOM 1043 C C . PRO A 1 146 ? 9.474 81.306 52.009 1.00 18.13 162 PRO A C 1
ATOM 1044 O O . PRO A 1 146 ? 9.253 80.828 50.911 1.00 18.33 162 PRO A O 1
ATOM 1048 N N . ALA A 1 147 ? 10.626 81.892 52.319 1.00 17.97 163 ALA A N 1
ATOM 1049 C CA . ALA A 1 147 ? 11.713 82.011 51.360 1.00 18.47 163 ALA A CA 1
ATOM 1050 C C . ALA A 1 147 ? 12.233 80.645 50.911 1.00 20.43 163 ALA A C 1
ATOM 1051 O O . ALA A 1 147 ? 12.860 80.547 49.843 1.00 21.56 163 ALA A O 1
ATOM 1053 N N . ASP A 1 148 ? 11.980 79.603 51.717 1.00 19.85 164 ASP A N 1
ATOM 1054 C CA . ASP A 1 148 ? 12.484 78.256 51.441 1.00 20.12 164 ASP A CA 1
ATOM 1055 C C . ASP A 1 148 ? 11.422 77.299 50.916 1.00 19.17 164 ASP A C 1
ATOM 1056 O O . ASP A 1 148 ? 11.667 76.102 50.837 1.00 18.66 164 ASP A O 1
ATOM 1061 N N . ASP A 1 149 ? 10.250 77.819 50.575 1.00 18.80 165 ASP A N 1
ATOM 1062 C CA . ASP A 1 149 ? 9.194 77.014 49.965 1.00 19.62 165 ASP A CA 1
ATOM 1063 C C . ASP A 1 149 ? 9.195 77.209 48.460 1.00 20.46 165 ASP A C 1
ATOM 1064 O O . ASP A 1 149 ? 9.761 78.166 47.948 1.00 21.45 165 ASP A O 1
ATOM 1069 N N . PHE A 1 150 ? 8.539 76.298 47.762 1.00 20.75 166 PHE A N 1
ATOM 1070 C CA . PHE A 1 150 ? 8.474 76.339 46.324 1.00 22.05 166 PHE A CA 1
ATOM 1071 C C . PHE A 1 150 ? 7.033 76.328 45.880 1.00 23.63 166 PHE A C 1
ATOM 1072 O O . PHE A 1 150 ? 6.101 76.177 46.674 1.00 23.81 166 PHE A O 1
ATOM 1081 N N . ALA B 1 13 ? -17.309 63.573 48.427 1.00 36.64 29 ALA B N 1
ATOM 1082 C CA . ALA B 1 13 ? -18.480 62.648 48.373 1.00 37.80 29 ALA B CA 1
ATOM 1083 C C . ALA B 1 13 ? -18.251 61.589 47.300 1.00 38.79 29 ALA B C 1
ATOM 1084 O O . ALA B 1 13 ? -18.230 60.394 47.600 1.00 40.11 29 ALA B O 1
ATOM 1086 N N . VAL B 1 14 ? -18.082 62.034 46.049 1.00 38.76 30 VAL B N 1
ATOM 1087 C CA . VAL B 1 14 ? -17.763 61.140 44.921 1.00 38.04 30 VAL B CA 1
ATOM 1088 C C . VAL B 1 14 ? -16.245 61.200 44.664 1.00 37.67 30 VAL B C 1
ATOM 1089 O O . VAL B 1 14 ? -15.781 61.009 43.530 1.00 38.78 30 VAL B O 1
ATOM 1093 N N . GLU B 1 15 ? -15.498 61.451 45.741 1.00 35.92 31 GLU B N 1
ATOM 1094 C CA . GLU B 1 15 ? -14.038 61.606 45.758 1.00 34.67 31 GLU B CA 1
ATOM 1095 C C . GLU B 1 15 ? -13.273 61.193 44.493 1.00 32.65 31 GLU B C 1
ATOM 1096 O O . GLU B 1 15 ? -12.976 62.034 43.650 1.00 32.61 31 GLU B O 1
ATOM 1098 N N . LYS B 1 16 ? -12.995 59.900 44.346 1.00 30.07 32 LYS B N 1
ATOM 1099 C CA . LYS B 1 16 ? -12.177 59.409 43.246 1.00 27.83 32 LYS B CA 1
ATOM 1100 C C . LYS B 1 16 ? -12.739 59.611 41.824 1.00 25.28 32 LYS B C 1
ATOM 1101 O O . LYS B 1 16 ? -12.036 59.333 40.866 1.00 24.07 32 LYS B O 1
ATOM 1111 N N . ALA B 1 18 ? -14.231 62.640 40.653 1.00 16.70 34 ALA B N 1
ATOM 1112 C CA . ALA B 1 18 ? -14.023 64.005 40.266 1.00 15.55 34 ALA B CA 1
ATOM 1113 C C . ALA B 1 18 ? -12.583 64.036 39.809 1.00 16.09 34 ALA B C 1
ATOM 1114 O O . ALA B 1 18 ? -11.758 63.244 40.275 1.00 15.81 34 ALA B O 1
ATOM 1116 N N . GLY B 1 19 ? -12.260 64.930 38.893 1.00 17.24 35 GLY B N 1
ATOM 1117 C CA . GLY B 1 19 ? -10.865 65.073 38.489 1.00 18.21 35 GLY B CA 1
ATOM 1118 C C . GLY B 1 19 ? -10.643 65.936 37.275 1.00 17.27 35 GLY B C 1
ATOM 1119 O O . GLY B 1 19 ? -11.586 66.394 36.650 1.00 17.15 35 GLY B O 1
ATOM 1120 N N . ASP B 1 20 ? -9.370 66.165 36.979 1.00 17.14 36 ASP B N 1
ATOM 1121 C CA . ASP B 1 20 ? -8.948 66.875 35.789 1.00 16.61 36 ASP B CA 1
ATOM 1122 C C . ASP B 1 20 ? -8.389 65.808 34.879 1.00 15.88 36 ASP B C 1
ATOM 1123 O O . ASP B 1 20 ? -7.503 65.054 35.281 1.00 16.12 36 ASP B O 1
ATOM 1128 N N . TRP B 1 21 ? -8.874 65.764 33.643 1.00 15.90 37 TRP B N 1
ATOM 1129 C CA . TRP B 1 21 ? -8.477 64.721 32.713 1.00 14.42 37 TRP B CA 1
ATOM 1130 C C . TRP B 1 21 ? -7.949 65.215 31.370 1.00 14.46 37 TRP B C 1
ATOM 1131 O O . TRP B 1 21 ? -8.318 66.271 30.895 1.00 14.20 37 TRP B O 1
ATOM 1142 N N . TRP B 1 22 ? -7.087 64.403 30.764 1.00 14.76 38 TRP B N 1
ATOM 1143 C CA . TRP B 1 22 ? -6.602 64.623 29.417 1.00 14.37 38 TRP B CA 1
ATOM 1144 C C . TRP B 1 22 ? -7.238 63.495 28.618 1.00 15.15 38 TRP B C 1
ATOM 1145 O O . TRP B 1 22 ? -6.948 62.321 28.866 1.00 14.88 38 TRP B O 1
ATOM 1156 N N . VAL B 1 23 ? -8.100 63.855 27.666 1.00 14.95 39 VAL B N 1
ATOM 1157 C CA . VAL B 1 23 ? -8.833 62.883 26.865 1.00 13.95 39 VAL B CA 1
ATOM 1158 C C . VAL B 1 23 ? -8.680 63.133 25.354 1.00 14.24 39 VAL B C 1
ATOM 1159 O O . VAL B 1 23 ? -8.166 64.177 24.926 1.00 14.70 39 VAL B O 1
ATOM 1163 N N . THR B 1 24 ? -9.057 62.127 24.569 1.00 13.69 40 THR B N 1
ATOM 1164 C CA . THR B 1 24 ? -9.166 62.237 23.110 1.00 13.00 40 THR B CA 1
ATOM 1165 C C . THR B 1 24 ? -10.593 61.820 22.804 1.00 13.30 40 THR B C 1
ATOM 1166 O O . THR B 1 24 ? -11.226 61.101 23.594 1.00 13.09 40 THR B O 1
ATOM 1170 N N . VAL B 1 25 ? -11.130 62.323 21.697 1.00 13.94 41 VAL B N 1
ATOM 1171 C CA . VAL B 1 25 ? -12.496 62.020 21.312 1.00 13.92 41 VAL B CA 1
ATOM 1172 C C . VAL B 1 25 ? -12.529 61.237 19.989 1.00 14.78 41 VAL B C 1
ATOM 1173 O O . VAL B 1 25 ? -12.135 61.747 18.941 1.00 15.05 41 VAL B O 1
ATOM 1177 N N . ASN B 1 26 ? -12.968 59.989 20.069 1.00 14.67 42 ASN B N 1
ATOM 1178 C CA . ASN B 1 26 ? -13.162 59.141 18.906 1.00 14.57 42 ASN B CA 1
ATOM 1179 C C . ASN B 1 26 ? -14.645 59.125 18.559 1.00 14.73 42 ASN B C 1
ATOM 1180 O O . ASN B 1 26 ? -15.467 59.661 19.300 1.00 16.99 42 ASN B O 1
ATOM 1185 N N . ALA B 1 27 ? -15.003 58.509 17.443 1.00 15.19 43 ALA B N 1
ATOM 1186 C CA . ALA B 1 27 ? -16.405 58.405 17.076 1.00 15.99 43 ALA B CA 1
ATOM 1187 C C . ALA B 1 27 ? -16.692 57.119 16.327 1.00 17.20 43 ALA B C 1
ATOM 1188 O O . ALA B 1 27 ? -15.850 56.593 15.585 1.00 17.09 43 ALA B O 1
ATOM 1190 N N . PHE B 1 28 ? -17.901 56.610 16.520 1.00 18.31 44 PHE B N 1
ATOM 1191 C CA . PHE B 1 28 ? -18.332 55.444 15.768 1.00 19.10 44 PHE B CA 1
ATOM 1192 C C . PHE B 1 28 ? -18.955 55.959 14.486 1.00 19.94 44 PHE B C 1
ATOM 1193 O O . PHE B 1 28 ? -19.987 56.628 14.507 1.00 19.74 44 PHE B O 1
ATOM 1201 N N . ILE B 1 29 ? -18.281 55.685 13.377 1.00 20.87 45 ILE B N 1
ATOM 1202 C CA . ILE B 1 29 ? -18.746 56.096 12.071 1.00 22.24 45 ILE B CA 1
ATOM 1203 C C . ILE B 1 29 ? -18.907 54.837 11.236 1.00 22.00 45 ILE B C 1
ATOM 1204 O O . ILE B 1 29 ? -17.969 54.051 11.096 1.00 20.83 45 ILE B O 1
ATOM 1209 N N . ASP B 1 30 ? -20.116 54.637 10.723 1.00 23.23 46 ASP B N 1
ATOM 1210 C CA . ASP B 1 30 ? -20.439 53.456 9.909 1.00 24.23 46 ASP B CA 1
ATOM 1211 C C . ASP B 1 30 ? -20.156 52.167 10.686 1.00 23.92 46 ASP B C 1
ATOM 1212 O O . ASP B 1 30 ? -19.607 51.210 10.147 1.00 23.32 46 ASP B O 1
ATOM 1217 N N . GLY B 1 31 ? -20.519 52.170 11.968 1.00 24.18 47 GLY B N 1
ATOM 1218 C CA . GLY B 1 31 ? -20.321 51.013 12.836 1.00 24.60 47 GLY B CA 1
ATOM 1219 C C . GLY B 1 31 ? -18.894 50.737 13.295 1.00 25.14 47 GLY B C 1
ATOM 1220 O O . GLY B 1 31 ? -18.664 49.740 13.972 1.00 26.23 47 GLY B O 1
ATOM 1221 N N . LYS B 1 32 ? -17.946 51.620 12.970 1.00 24.07 48 LYS B N 1
ATOM 1222 C CA . LYS B 1 32 ? -16.529 51.418 13.304 1.00 23.10 48 LYS B CA 1
ATOM 1223 C C . LYS B 1 32 ? -15.993 52.601 14.094 1.00 22.30 48 LYS B C 1
ATOM 1224 O O . LYS B 1 32 ? -16.259 53.744 13.736 1.00 22.05 48 LYS B O 1
ATOM 1226 N N . GLU B 1 33 ? -15.261 52.323 15.175 1.00 21.39 49 GLU B N 1
ATOM 1227 C CA . GLU B 1 33 ? -14.659 53.370 16.004 1.00 20.68 49 GLU B CA 1
ATOM 1228 C C . GLU B 1 33 ? -13.513 54.010 15.224 1.00 20.51 49 GLU B C 1
ATOM 1229 O O . GLU B 1 33 ? -12.544 53.336 14.900 1.00 21.04 49 GLU B O 1
ATOM 1235 N N . VAL B 1 34 ? -13.656 55.293 14.885 1.00 19.54 50 VAL B N 1
ATOM 1236 C CA . VAL B 1 34 ? -12.636 56.041 14.156 1.00 19.08 50 VAL B CA 1
ATOM 1237 C C . VAL B 1 34 ? -11.843 56.867 15.170 1.00 19.00 50 VAL B C 1
ATOM 1238 O O . VAL B 1 34 ? -12.420 57.500 16.064 1.00 17.79 50 VAL B O 1
ATOM 1242 N N . GLU B 1 35 ? -10.519 56.841 15.041 1.00 18.54 51 GLU B N 1
ATOM 1243 C CA . GLU B 1 35 ? -9.641 57.543 15.955 1.00 17.78 51 GLU B CA 1
ATOM 1244 C C . GLU B 1 35 ? -9.645 59.048 15.673 1.00 16.57 51 GLU B C 1
ATOM 1245 O O . GLU B 1 35 ? -9.511 59.458 14.522 1.00 18.23 51 GLU B O 1
ATOM 1251 N N . ASP B 1 36 ? -9.823 59.844 16.728 1.00 14.76 52 ASP B N 1
ATOM 1252 C CA . ASP B 1 36 ? -9.795 61.306 16.675 1.00 14.48 52 ASP B CA 1
ATOM 1253 C C . ASP B 1 36 ? -10.135 61.871 15.295 1.00 12.99 52 ASP B C 1
ATOM 1254 O O . ASP B 1 36 ? -9.310 62.516 14.675 1.00 12.22 52 ASP B O 1
ATOM 1259 N N . PRO B 1 37 ? -11.369 61.653 14.821 1.00 13.89 53 PRO B N 1
ATOM 1260 C CA . PRO B 1 37 ? -11.709 62.078 13.454 1.00 15.28 53 PRO B CA 1
ATOM 1261 C C . PRO B 1 37 ? -11.646 63.574 13.189 1.00 17.19 53 PRO B C 1
ATOM 1262 O O . PRO B 1 37 ? -11.538 63.980 12.033 1.00 19.71 53 PRO B O 1
ATOM 1266 N N . PHE B 1 38 ? -11.722 64.399 14.224 1.00 17.34 54 PHE B N 1
ATOM 1267 C CA . PHE B 1 38 ? -11.663 65.835 14.007 1.00 18.11 54 PHE B CA 1
ATOM 1268 C C . PHE B 1 38 ? -10.254 66.371 14.070 1.00 15.60 54 PHE B C 1
ATOM 1269 O O . PHE B 1 38 ? -10.008 67.518 13.724 1.00 13.37 54 PHE B O 1
ATOM 1277 N N . GLY B 1 39 ? -9.321 65.527 14.496 1.00 15.20 55 GLY B N 1
ATOM 1278 C CA . GLY B 1 39 ? -7.927 65.933 14.648 1.00 13.41 55 GLY B CA 1
ATOM 1279 C C . GLY B 1 39 ? -7.769 66.840 15.848 1.00 13.17 55 GLY B C 1
ATOM 1280 O O . GLY B 1 39 ? -6.808 67.594 15.912 1.00 14.75 55 GLY B O 1
ATOM 1281 N N . ALA B 1 40 ? -8.691 66.746 16.809 1.00 12.94 56 ALA B N 1
ATOM 1282 C CA . ALA B 1 40 ? -8.690 67.596 18.014 1.00 13.38 56 ALA B CA 1
ATOM 1283 C C . ALA B 1 40 ? -7.515 67.370 18.944 1.00 13.61 56 ALA B C 1
ATOM 1284 O O . ALA B 1 40 ? -7.146 68.268 19.708 1.00 12.67 56 ALA B O 1
ATOM 1286 N N . GLY B 1 41 ? -6.931 66.171 18.882 1.00 14.57 57 GLY B N 1
ATOM 1287 C CA . GLY B 1 41 ? -5.783 65.812 19.724 1.00 13.83 57 GLY B CA 1
ATOM 1288 C C . GLY B 1 41 ? -6.254 65.643 21.156 1.00 15.33 57 GLY B C 1
ATOM 1289 O O . GLY B 1 41 ? -7.440 65.398 21.399 1.00 14.65 57 GLY B O 1
ATOM 1290 N N . HIS B 1 42 ? -5.324 65.787 22.096 1.00 15.45 58 HIS B N 1
ATOM 1291 C CA . HIS B 1 42 ? -5.612 65.660 23.515 1.00 16.01 58 HIS B CA 1
ATOM 1292 C C . HIS B 1 42 ? -6.255 66.929 24.057 1.00 15.90 58 HIS B C 1
ATOM 1293 O O . HIS B 1 42 ? -5.773 68.031 23.813 1.00 15.34 58 HIS B O 1
ATOM 1300 N N . LEU B 1 43 ? -7.351 66.741 24.794 1.00 15.55 59 LEU B N 1
ATOM 1301 C CA . LEU B 1 43 ? -8.147 67.830 25.322 1.00 14.58 59 LEU B CA 1
ATOM 1302 C C . LEU B 1 43 ? -8.312 67.723 26.822 1.00 15.28 59 LEU B C 1
ATOM 1303 O O . LEU B 1 43 ? -8.420 66.603 27.379 1.00 14.28 59 LEU B O 1
ATOM 1308 N N . GLN B 1 44 ? -8.312 68.875 27.492 1.00 15.05 60 GLN B N 1
ATOM 1309 C CA . GLN B 1 44 ? -8.556 68.892 28.933 1.00 15.27 60 GLN B CA 1
ATOM 1310 C C . GLN B 1 44 ? -10.050 68.935 29.245 1.00 14.96 60 GLN B C 1
ATOM 1311 O O . GLN B 1 44 ? -10.826 69.598 28.559 1.00 14.76 60 GLN B O 1
ATOM 1325 N N . SER B 1 46 ? -12.952 68.225 32.917 1.00 12.71 62 SER B N 1
ATOM 1326 C CA . SER B 1 46 ? -13.062 68.014 34.345 1.00 13.95 62 SER B CA 1
ATOM 1327 C C . SER B 1 46 ? -14.394 67.363 34.717 1.00 13.72 62 SER B C 1
ATOM 1328 O O . SER B 1 46 ? -15.399 67.475 33.989 1.00 12.55 62 SER B O 1
ATOM 1331 N N . THR B 1 47 ? -14.361 66.648 35.837 1.00 13.93 63 THR B N 1
ATOM 1332 C CA . THR B 1 47 ? -15.554 66.163 36.505 1.00 14.13 63 THR B CA 1
ATOM 1333 C C . THR B 1 47 ? -15.394 66.696 37.938 1.00 15.39 63 THR B C 1
ATOM 1334 O O . THR B 1 47 ? -14.273 66.819 38.426 1.00 15.84 63 THR B O 1
ATOM 1338 N N . TYR B 1 48 ? -16.487 67.077 38.587 1.00 16.06 64 TYR B N 1
ATOM 1339 C CA . TYR B 1 48 ? -16.419 67.554 39.965 1.00 15.55 64 TYR B CA 1
ATOM 1340 C C . TYR B 1 48 ? -17.741 67.456 40.689 1.00 16.69 64 TYR B C 1
ATOM 1341 O O . TYR B 1 48 ? -18.813 67.401 40.072 1.00 16.51 64 TYR B O 1
ATOM 1350 N N . ASN B 1 49 ? -17.627 67.434 42.016 1.00 17.96 65 ASN B N 1
ATOM 1351 C CA . ASN B 1 49 ? -18.751 67.329 42.927 1.00 19.00 65 ASN B CA 1
ATOM 1352 C C . ASN B 1 49 ? -19.728 68.470 42.763 1.00 17.49 65 ASN B C 1
ATOM 1353 O O . ASN B 1 49 ? -19.358 69.538 42.283 1.00 17.31 65 ASN B O 1
ATOM 1358 N N . THR B 1 50 ? -20.979 68.253 43.161 1.00 16.29 66 THR B N 1
ATOM 1359 C CA . THR B 1 50 ? -21.961 69.329 43.114 1.00 16.02 66 THR B CA 1
ATOM 1360 C C . THR B 1 50 ? -21.650 70.176 44.337 1.00 16.13 66 THR B C 1
ATOM 1361 O O . THR B 1 50 ? -21.011 69.696 45.263 1.00 15.33 66 THR B O 1
ATOM 1365 N N . ALA B 1 51 ? -22.099 71.422 44.353 1.00 16.54 67 ALA B N 1
ATOM 1366 C CA . ALA B 1 51 ? -21.844 72.287 45.493 1.00 17.74 67 ALA B CA 1
ATOM 1367 C C . ALA B 1 51 ? -22.437 71.697 46.781 1.00 18.21 67 ALA B C 1
ATOM 1368 O O . ALA B 1 51 ? -22.009 72.036 47.880 1.00 18.43 67 ALA B O 1
ATOM 1370 N N . SER B 1 52 ? -23.398 70.796 46.631 1.00 19.41 68 SER B N 1
ATOM 1371 C CA . SER B 1 52 ? -24.020 70.106 47.764 1.00 21.10 68 SER B CA 1
ATOM 1372 C C . SER B 1 52 ? -23.299 68.813 48.127 1.00 20.72 68 SER B C 1
ATOM 1373 O O . SER B 1 52 ? -23.685 68.126 49.065 1.00 19.86 68 SER B O 1
ATOM 1376 N N . ASN B 1 53 ? -22.253 68.487 47.376 1.00 20.84 69 ASN B N 1
ATOM 1377 C CA . ASN B 1 53 ? -21.441 67.311 47.636 1.00 21.52 69 ASN B CA 1
ATOM 1378 C C . ASN B 1 53 ? -22.278 66.021 47.541 1.00 20.65 69 ASN B C 1
ATOM 1379 O O . ASN B 1 53 ? -22.185 65.131 48.383 1.00 19.23 69 ASN B O 1
ATOM 1384 N N . SER B 1 54 ? -23.096 65.941 46.491 1.00 20.89 70 SER B N 1
ATOM 1385 C CA . SER B 1 54 ? -23.963 64.795 46.269 1.00 20.60 70 SER B CA 1
ATOM 1386 C C . SER B 1 54 ? -23.142 63.519 46.138 1.00 20.73 70 SER B C 1
ATOM 1387 O O . SER B 1 54 ? -21.983 63.552 45.717 1.00 20.58 70 SER B O 1
ATOM 1390 N N . GLU B 1 55 ? -23.744 62.407 46.549 1.00 20.62 71 GLU B N 1
ATOM 1391 C CA . GLU B 1 55 ? -23.138 61.081 46.419 1.00 20.00 71 GLU B CA 1
ATOM 1392 C C . GLU B 1 55 ? -23.660 60.387 45.164 1.00 18.51 71 GLU B C 1
ATOM 1393 O O . GLU B 1 55 ? -23.018 59.477 44.633 1.00 18.08 71 GLU B O 1
ATOM 1399 N N . THR B 1 56 ? -24.816 60.836 44.682 1.00 16.74 72 THR B N 1
ATOM 1400 C CA . THR B 1 56 ? -25.466 60.210 43.543 1.00 16.27 72 THR B CA 1
ATOM 1401 C C . THR B 1 56 ? -25.294 60.946 42.214 1.00 15.40 72 THR B C 1
ATOM 1402 O O . THR B 1 56 ? -25.711 60.445 41.191 1.00 13.62 72 THR B O 1
ATOM 1406 N N . GLU B 1 57 ? -24.695 62.131 42.219 1.00 16.01 73 GLU B N 1
ATOM 1407 C CA . GLU B 1 57 ? -24.467 62.858 40.970 1.00 16.77 73 GLU B CA 1
ATOM 1408 C C . GLU B 1 57 ? -23.218 63.753 41.035 1.00 16.60 73 GLU B C 1
ATOM 1409 O O . GLU B 1 57 ? -22.648 63.972 42.103 1.00 15.88 73 GLU B O 1
ATOM 1423 N N . TRP B 1 59 ? -20.761 66.802 38.288 1.00 16.07 75 TRP B N 1
ATOM 1424 C CA . TRP B 1 59 ? -20.656 67.571 37.068 1.00 15.66 75 TRP B CA 1
ATOM 1425 C C . TRP B 1 59 ? -19.653 66.981 36.088 1.00 15.41 75 TRP B C 1
ATOM 1426 O O . TRP B 1 59 ? -18.598 66.488 36.473 1.00 16.11 75 TRP B O 1
ATOM 1437 N N . LEU B 1 60 ? -20.006 67.043 34.814 1.00 14.46 76 LEU B N 1
ATOM 1438 C CA . LEU B 1 60 ? -19.112 66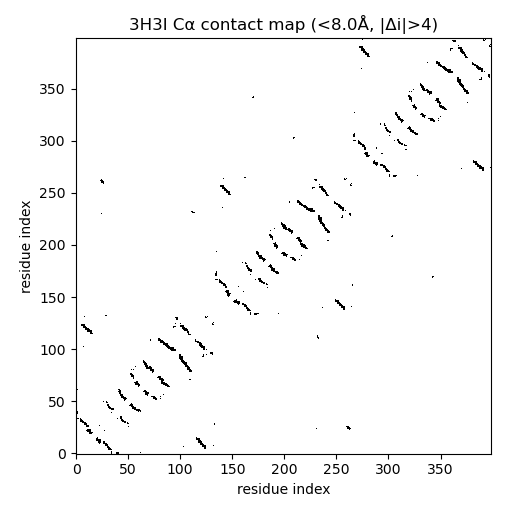.645 33.740 1.00 15.52 76 LEU B CA 1
ATOM 1439 C C . LEU B 1 60 ? -19.034 67.899 32.866 1.00 14.76 76 LEU B C 1
ATOM 1440 O O . LEU B 1 60 ? -20.049 68.457 32.455 1.00 13.73 76 LEU B O 1
ATOM 1445 N N . ASP B 1 61 ? -17.815 68.322 32.592 1.00 14.86 77 ASP B N 1
ATOM 1446 C CA . ASP B 1 61 ? -17.566 69.605 31.970 1.00 15.76 77 ASP B CA 1
ATOM 1447 C C . ASP B 1 61 ? -16.442 69.490 30.947 1.00 14.12 77 ASP B C 1
ATOM 1448 O O . ASP B 1 61 ? -15.331 69.196 31.323 1.00 15.18 77 ASP B O 1
ATOM 1453 N N . ASP B 1 62 ? -16.701 69.786 29.675 1.00 14.10 78 ASP B N 1
ATOM 1454 C CA . ASP B 1 62 ? -15.634 69.684 28.647 1.00 14.49 78 ASP B CA 1
ATOM 1455 C C . ASP B 1 62 ? -14.758 70.962 28.545 1.00 14.64 78 ASP B C 1
ATOM 1456 O O . ASP B 1 62 ? -13.867 71.077 27.668 1.00 13.40 78 ASP B O 1
ATOM 1461 N N . LEU B 1 63 ? -15.064 71.922 29.416 1.00 13.42 79 LEU B N 1
ATOM 1462 C CA . LEU B 1 63 ? -14.309 73.160 29.549 1.00 14.10 79 LEU B CA 1
ATOM 1463 C C . LEU B 1 63 ? -14.280 73.974 28.263 1.00 14.75 79 LEU B C 1
ATOM 1464 O O . LEU B 1 63 ? -13.395 74.784 28.066 1.00 14.22 79 LEU B O 1
ATOM 1469 N N . GLY B 1 64 ? -15.258 73.763 27.391 1.00 15.27 80 GLY B N 1
ATOM 1470 C CA . GLY B 1 64 ? -15.307 74.458 26.103 1.00 15.35 80 GLY B CA 1
ATOM 1471 C C . GLY B 1 64 ? -14.347 73.891 25.063 1.00 15.91 80 GLY B C 1
ATOM 1472 O O . GLY B 1 64 ? -14.246 74.418 23.965 1.00 16.82 80 GLY B O 1
ATOM 1473 N N . ASN B 1 65 ? -13.688 72.779 25.365 1.00 15.66 81 ASN B N 1
ATOM 1474 C CA . ASN B 1 65 ? -12.658 72.273 24.475 1.00 15.89 81 ASN B CA 1
ATOM 1475 C C . ASN B 1 65 ? -13.130 71.380 23.340 1.00 16.72 81 ASN B C 1
ATOM 1476 O O . ASN B 1 65 ? -12.386 71.182 22.375 1.00 15.94 81 ASN B O 1
ATOM 1481 N N . PHE B 1 66 ? -14.342 70.832 23.434 1.00 16.59 82 PHE B N 1
ATOM 1482 C CA . PHE B 1 66 ? -14.833 70.004 22.340 1.00 16.64 82 PHE B CA 1
ATOM 1483 C C . PHE B 1 66 ? -16.160 70.496 21.791 1.00 15.71 82 PHE B C 1
ATOM 1484 O O . PHE B 1 66 ? -16.177 71.219 20.806 1.00 16.16 82 PHE B O 1
ATOM 1492 N N . TRP B 1 67 ? -17.271 70.123 22.412 1.00 15.32 83 TRP B N 1
ATOM 1493 C CA . TRP B 1 67 ? -18.586 70.536 21.917 1.00 15.48 83 TRP B CA 1
ATOM 1494 C C . TRP B 1 67 ? -19.115 71.733 22.700 1.00 15.55 83 TRP B C 1
ATOM 1495 O O . TRP B 1 67 ? -20.063 72.379 22.275 1.00 16.87 83 TRP B O 1
ATOM 1506 N N . GLU B 1 68 ? -18.509 72.020 23.846 1.00 15.67 84 GLU B N 1
ATOM 1507 C CA . GLU B 1 68 ? -18.940 73.105 24.744 1.00 15.74 84 GLU B CA 1
ATOM 1508 C C . GLU B 1 68 ? -20.164 72.631 25.494 1.00 16.52 84 GLU B C 1
ATOM 1509 O O . GLU B 1 68 ? -21.293 73.052 25.229 1.00 18.37 84 GLU B O 1
ATOM 1515 N N . TYR B 1 69 ? -19.928 71.706 26.414 1.00 16.81 85 TYR B N 1
ATOM 1516 C CA . TYR B 1 69 ? -20.998 71.153 27.216 1.00 16.95 85 TYR B CA 1
ATOM 1517 C C . TYR B 1 69 ? -20.584 70.955 28.650 1.00 17.87 85 TYR B C 1
ATOM 1518 O O . TYR B 1 69 ? -19.424 70.691 28.957 1.00 18.34 85 TYR B O 1
ATOM 1527 N N . LYS B 1 70 ? -21.577 71.087 29.511 1.00 17.63 86 LYS B N 1
ATOM 1528 C CA . LYS B 1 70 ? -21.419 70.946 30.927 1.00 18.58 86 LYS B CA 1
ATOM 1529 C C . LYS B 1 70 ? -22.770 70.464 31.443 1.00 16.99 86 LYS B C 1
ATOM 1530 O O . LYS B 1 70 ? -23.809 71.033 31.097 1.00 17.24 86 LYS B O 1
ATOM 1536 N N . LEU B 1 71 ? -22.759 69.406 32.241 1.00 15.22 87 LEU B N 1
ATOM 1537 C CA . LEU B 1 71 ? -24.011 68.874 32.791 1.00 15.04 87 LEU B CA 1
ATOM 1538 C C . LEU B 1 71 ? -23.755 67.962 33.959 1.00 14.20 87 LEU B C 1
ATOM 1539 O O . LEU B 1 71 ? -22.625 67.576 34.214 1.00 14.99 87 LEU B O 1
ATOM 1544 N N . LYS B 1 72 ? -24.817 67.630 34.675 1.00 14.51 88 LYS B N 1
ATOM 1545 C CA . LYS B 1 72 ? -24.718 66.683 35.770 1.00 14.46 88 LYS B CA 1
ATOM 1546 C C . LYS B 1 72 ? -24.941 65.291 35.216 1.00 14.34 88 LYS B C 1
ATOM 1547 O O . LYS B 1 72 ? -25.761 65.096 34.325 1.00 13.37 88 LYS B O 1
ATOM 1553 N N . VAL B 1 73 ? -24.213 64.326 35.759 1.00 14.53 89 VAL B N 1
ATOM 1554 C CA . VAL B 1 73 ? -24.385 62.939 35.398 1.00 13.34 89 VAL B CA 1
ATOM 1555 C C . VAL B 1 73 ? -24.742 62.166 36.669 1.00 14.54 89 VAL B C 1
ATOM 1556 O O . VAL B 1 73 ? -24.356 62.551 37.790 1.00 15.92 89 VAL B O 1
ATOM 1560 N N . ASN B 1 74 ? -25.539 61.117 36.516 1.00 13.17 90 ASN B N 1
ATOM 1561 C CA . ASN B 1 74 ? -25.898 60.288 37.645 1.00 12.86 90 ASN B CA 1
ATOM 1562 C C . ASN B 1 74 ? -24.671 59.460 37.921 1.00 13.11 90 ASN B C 1
ATOM 1563 O O . ASN B 1 74 ? -23.963 59.085 36.994 1.00 13.78 90 ASN B O 1
ATOM 1568 N N . VAL B 1 75 ? -24.400 59.192 39.186 1.00 12.76 91 VAL B N 1
ATOM 1569 C CA . VAL B 1 75 ? -23.214 58.443 39.561 1.00 13.16 91 VAL B CA 1
ATOM 1570 C C . VAL B 1 75 ? -23.551 57.289 40.503 1.00 13.53 91 VAL B C 1
ATOM 1571 O O . VAL B 1 75 ? -24.505 57.353 41.276 1.00 10.75 91 VAL B O 1
ATOM 1575 N N . ASN B 1 76 ? -22.784 56.214 40.378 1.00 14.35 92 ASN B N 1
ATOM 1576 C CA . ASN B 1 76 ? -22.890 55.090 41.282 1.00 15.46 92 ASN B CA 1
ATOM 1577 C C . ASN B 1 76 ? -21.469 54.863 41.768 1.00 16.99 92 ASN B C 1
ATOM 1578 O O . ASN B 1 76 ? -20.663 54.246 41.062 1.00 16.62 92 ASN B O 1
ATOM 1583 N N . TYR B 1 77 ? -21.167 55.368 42.967 1.00 18.29 93 TYR B N 1
ATOM 1584 C CA . TYR B 1 77 ? -19.791 55.377 43.460 1.00 20.64 93 TYR B CA 1
ATOM 1585 C C . TYR B 1 77 ? -19.202 54.004 43.677 1.00 21.15 93 TYR B C 1
ATOM 1586 O O . TYR B 1 77 ? -17.994 53.826 43.498 1.00 21.76 93 TYR B O 1
ATOM 1595 N N . ALA B 1 78 ? -20.040 53.048 44.072 1.00 21.64 94 ALA B N 1
ATOM 1596 C CA . ALA B 1 78 ? -19.586 51.678 44.294 1.00 22.46 94 ALA B CA 1
ATOM 1597 C C . ALA B 1 78 ? -19.151 51.072 42.967 1.00 23.31 94 ALA B C 1
ATOM 1598 O O . ALA B 1 78 ? -18.091 50.459 42.879 1.00 24.79 94 ALA B O 1
ATOM 1600 N N . ALA B 1 79 ? -19.971 51.262 41.936 1.00 23.12 95 ALA B N 1
ATOM 1601 C CA . ALA B 1 79 ? -19.679 50.744 40.594 1.00 22.12 95 ALA B CA 1
ATOM 1602 C C . ALA B 1 79 ? -18.653 51.598 39.875 1.00 22.54 95 ALA B C 1
ATOM 1603 O O . ALA B 1 79 ? -18.001 51.145 38.935 1.00 23.41 95 ALA B O 1
ATOM 1605 N N . ARG B 1 80 ? -18.511 52.845 40.315 1.00 22.61 96 ARG B N 1
ATOM 1606 C CA . ARG B 1 80 ? -17.612 53.803 39.668 1.00 21.81 96 ARG B CA 1
ATOM 1607 C C . ARG B 1 80 ? -18.062 54.099 38.243 1.00 19.56 96 ARG B C 1
ATOM 1608 O O . ARG B 1 80 ? -17.254 54.344 37.353 1.00 19.47 96 ARG B O 1
ATOM 1616 N N . THR B 1 81 ? -19.380 54.118 38.068 1.00 17.50 97 THR B N 1
ATOM 1617 C CA . THR B 1 81 ? -20.006 54.380 36.786 1.00 15.99 97 THR B CA 1
ATOM 1618 C C . THR B 1 81 ? -20.790 55.684 36.795 1.00 15.07 97 THR B C 1
ATOM 1619 O O . THR B 1 81 ? -21.173 56.197 37.845 1.00 14.51 97 THR B O 1
ATOM 1623 N N . PHE B 1 82 ? -21.025 56.211 35.601 1.00 14.23 98 PHE B N 1
ATOM 1624 C CA . PHE B 1 82 ? -21.856 57.379 35.446 1.00 13.30 98 PHE B CA 1
ATOM 1625 C C . PHE B 1 82 ? -22.566 57.411 34.090 1.00 12.54 98 PHE B C 1
ATOM 1626 O O . PHE B 1 82 ? -22.095 56.851 33.111 1.00 13.48 98 PHE B O 1
ATOM 1634 N N . SER B 1 83 ? -23.705 58.089 34.066 1.00 10.97 99 SER B N 1
ATOM 1635 C CA . SER B 1 83 ? -24.508 58.242 32.880 1.00 10.58 99 SER B CA 1
ATOM 1636 C C . SER B 1 83 ? -25.602 59.253 33.187 1.00 11.39 99 SER B C 1
ATOM 1637 O O . SER B 1 83 ? -25.842 59.583 34.345 1.00 10.41 99 SER B O 1
ATOM 1640 N N . THR B 1 84 ? -26.263 59.734 32.140 1.00 11.80 100 THR B N 1
ATOM 1641 C CA . THR B 1 84 ? -27.436 60.589 32.279 1.00 10.74 100 THR B CA 1
ATOM 1642 C C . THR B 1 84 ? -28.663 59.715 32.017 1.00 11.21 100 THR B C 1
ATOM 1643 O O . THR B 1 84 ? -28.538 58.607 31.487 1.00 8.75 100 THR B O 1
ATOM 1647 N N . THR B 1 85 ? -29.840 60.224 32.368 1.00 12.09 101 THR B N 1
ATOM 1648 C CA . THR B 1 85 ? -31.092 59.555 32.045 1.00 13.24 101 THR B CA 1
ATOM 1649 C C . THR B 1 85 ? -31.583 60.212 30.770 1.00 14.48 101 THR B C 1
ATOM 1650 O O . THR B 1 85 ? -32.297 61.223 30.800 1.00 13.21 101 THR B O 1
ATOM 1654 N N . GLY B 1 86 ? -31.151 59.628 29.650 1.00 16.18 102 GLY B N 1
ATOM 1655 C CA . GLY B 1 86 ? -31.449 60.140 28.330 1.00 17.53 102 GLY B CA 1
ATOM 1656 C C . GLY B 1 86 ? -30.720 61.448 28.061 1.00 19.10 102 GLY B C 1
ATOM 1657 O O . GLY B 1 86 ? -29.669 61.737 28.657 1.00 18.31 102 GLY B O 1
ATOM 1658 N N . PHE B 1 87 ? -31.289 62.226 27.141 1.00 20.19 103 PHE B N 1
ATOM 1659 C CA . PHE B 1 87 ? -30.777 63.535 26.790 1.00 20.20 103 PHE B CA 1
ATOM 1660 C C . PHE B 1 87 ? -31.175 64.551 27.855 1.00 21.03 103 PHE B C 1
ATOM 1661 O O . PHE B 1 87 ? -32.357 64.719 28.146 1.00 21.42 103 PHE B O 1
ATOM 1669 N N . VAL B 1 88 ? -30.157 65.204 28.422 1.00 21.16 104 VAL B N 1
ATOM 1670 C CA A VAL B 1 88 ? -30.294 66.196 29.485 0.50 21.36 104 VAL B CA 1
ATOM 1671 C CA B VAL B 1 88 ? -30.345 66.202 29.465 0.50 21.32 104 VAL B CA 1
ATOM 1672 C C . VAL B 1 88 ? -29.773 67.553 29.022 1.00 22.28 104 VAL B C 1
ATOM 1673 O O . VAL B 1 88 ? -28.869 67.614 28.180 1.00 21.56 104 VAL B O 1
ATOM 1680 N N . ASP B 1 89 ? -30.321 68.631 29.597 1.00 22.82 105 ASP B N 1
ATOM 1681 C CA . ASP B 1 89 ? -29.923 69.993 29.262 1.00 23.63 105 ASP B CA 1
ATOM 1682 C C . ASP B 1 89 ? -28.440 70.261 29.465 1.00 22.60 105 ASP B C 1
ATOM 1683 O O . ASP B 1 89 ? -27.848 69.907 30.483 1.00 22.38 105 ASP B O 1
ATOM 1688 N N . ASN B 1 90 ? -27.858 70.887 28.454 1.00 22.11 106 ASN B N 1
ATOM 1689 C CA . ASN B 1 90 ? -26.491 71.342 28.489 1.00 21.27 106 ASN B CA 1
ATOM 1690 C C . ASN B 1 90 ? -26.619 72.664 29.226 1.00 22.21 106 ASN B C 1
ATOM 1691 O O . ASN B 1 90 ? -27.593 73.378 29.012 1.00 22.09 106 ASN B O 1
ATOM 1696 N N . VAL B 1 91 ? -25.669 72.973 30.107 1.00 22.56 107 VAL B N 1
ATOM 1697 C CA . VAL B 1 91 ? -25.688 74.228 30.871 1.00 23.22 107 VAL B CA 1
ATOM 1698 C C . VAL B 1 91 ? -24.810 75.318 30.240 1.00 23.39 107 VAL B C 1
ATOM 1699 O O . VAL B 1 91 ? -24.932 76.476 30.598 1.00 23.77 107 VAL B O 1
ATOM 1703 N N . THR B 1 92 ? -23.944 74.960 29.289 1.00 23.63 108 THR B N 1
ATOM 1704 C CA . THR B 1 92 ? -23.081 75.946 28.604 1.00 22.38 108 THR B CA 1
ATOM 1705 C C . THR B 1 92 ? -23.900 76.744 27.573 1.00 22.21 108 THR B C 1
ATOM 1706 O O . THR B 1 92 ? -23.760 77.953 27.452 1.00 22.66 108 THR B O 1
ATOM 1710 N N . TYR B 1 93 ? -24.732 76.051 26.814 1.00 21.60 109 TYR B N 1
ATOM 1711 C CA . TYR B 1 93 ? -25.600 76.687 25.834 1.00 20.98 109 TYR B CA 1
ATOM 1712 C C . TYR B 1 93 ? -26.823 75.771 25.710 1.00 20.81 109 TYR B C 1
ATOM 1713 O O . TYR B 1 93 ? -26.817 74.649 26.245 1.00 21.75 109 TYR B O 1
ATOM 1722 N N . GLU B 1 94 ? -27.880 76.255 25.064 1.00 20.22 110 GLU B N 1
ATOM 1723 C CA . GLU B 1 94 ? -29.130 75.493 24.940 1.00 19.43 110 GLU B CA 1
ATOM 1724 C C . GLU B 1 94 ? -29.004 74.343 23.938 1.00 18.43 110 GLU B C 1
ATOM 1725 O O . GLU B 1 94 ? -28.966 74.557 22.730 1.00 18.25 110 GLU B O 1
ATOM 1727 N N . SER B 1 95 ? -28.911 73.128 24.469 1.00 17.41 111 SER B N 1
ATOM 1728 C CA . SER B 1 95 ? -28.831 71.894 23.686 1.00 16.94 111 SER B CA 1
ATOM 1729 C C . SER B 1 95 ? -28.938 70.777 24.697 1.00 17.17 111 SER B C 1
ATOM 1730 O O . SER B 1 95 ? -28.939 71.037 25.899 1.00 17.90 111 SER B O 1
ATOM 1733 N N . LYS B 1 96 ? -29.016 69.538 24.227 1.00 16.68 112 LYS B N 1
ATOM 1734 C CA . LYS B 1 96 ? -29.085 68.410 25.133 1.00 17.40 112 LYS B CA 1
ATOM 1735 C C . LYS B 1 96 ? -27.955 67.445 24.839 1.00 16.82 112 LYS B C 1
ATOM 1736 O O . LYS B 1 96 ? -27.432 67.403 23.719 1.00 16.61 112 LYS B O 1
ATOM 1742 N N . VAL B 1 97 ? -27.605 66.661 25.858 1.00 16.18 113 VAL B N 1
ATOM 1743 C CA . VAL B 1 97 ? -26.495 65.735 25.790 1.00 15.98 113 VAL B CA 1
ATOM 1744 C C . VAL B 1 97 ? -26.852 64.413 26.482 1.00 16.08 113 VAL B C 1
ATOM 1745 O O . VAL B 1 97 ? -27.526 64.422 27.496 1.00 17.35 113 VAL B O 1
ATOM 1749 N N . LYS B 1 98 ? -26.425 63.286 25.913 1.00 15.60 114 LYS B N 1
ATOM 1750 C CA . LYS B 1 98 ? -26.639 61.968 26.520 1.00 15.81 114 LYS B CA 1
ATOM 1751 C C . LYS B 1 98 ? -25.279 61.328 26.803 1.00 15.41 114 LYS B C 1
ATOM 1752 O O . LYS B 1 98 ? -24.473 61.138 25.886 1.00 13.57 114 LYS B O 1
ATOM 1757 N N . ILE B 1 99 ? -25.042 60.982 28.068 1.00 14.96 115 ILE B N 1
ATOM 1758 C CA . ILE B 1 99 ? -23.802 60.323 28.482 1.00 14.54 115 ILE B CA 1
ATOM 1759 C C . ILE B 1 99 ? -24.166 58.870 28.825 1.00 14.29 115 ILE B C 1
ATOM 1760 O O . ILE B 1 99 ? -25.109 58.642 29.570 1.00 15.82 115 ILE B O 1
ATOM 1765 N N . THR B 1 100 ? -23.410 57.907 28.302 1.00 12.41 116 THR B N 1
ATOM 1766 C CA . THR B 1 100 ? -23.643 56.490 28.562 1.00 12.55 116 THR B CA 1
ATOM 1767 C C . THR B 1 100 ? -22.295 55.800 28.802 1.00 12.13 116 THR B C 1
ATOM 1768 O O . THR B 1 100 ? -21.243 56.342 28.447 1.00 12.51 116 THR B O 1
ATOM 1772 N N . ASP B 1 101 ? -22.330 54.635 29.445 1.00 10.77 117 ASP B N 1
ATOM 1773 C CA . ASP B 1 101 ? -21.139 53.803 29.700 1.00 12.64 117 ASP B CA 1
ATOM 1774 C C . ASP B 1 101 ? -19.988 54.569 30.345 1.00 13.39 117 ASP B C 1
ATOM 1775 O O . ASP B 1 101 ? -18.838 54.283 30.081 1.00 14.23 117 ASP B O 1
ATOM 1780 N N . GLY B 1 102 ? -20.299 55.553 31.183 1.00 13.59 118 GLY B N 1
ATOM 1781 C CA . GLY B 1 102 ? -19.271 56.263 31.928 1.00 14.54 118 GLY B CA 1
ATOM 1782 C C . GLY B 1 102 ? -18.644 55.343 32.950 1.00 15.53 118 GLY B C 1
ATOM 1783 O O . GLY B 1 102 ? -19.355 54.624 33.654 1.00 16.81 118 GLY B O 1
ATOM 1784 N N . LYS B 1 103 ? -17.319 55.322 33.005 1.00 16.75 119 LYS B N 1
ATOM 1785 C CA . LYS B 1 103 ? -16.611 54.504 33.980 1.00 18.54 119 LYS B CA 1
ATOM 1786 C C . LYS B 1 103 ? -15.266 55.180 34.306 1.00 19.57 119 LYS B C 1
ATOM 1787 O O . LYS B 1 103 ? -14.616 55.763 33.426 1.00 21.53 119 LYS B O 1
ATOM 1790 N N . VAL B 1 104 ? -14.886 55.155 35.574 1.00 18.29 120 VAL B N 1
ATOM 1791 C CA . VAL B 1 104 ? -13.601 55.666 36.019 1.00 18.13 120 VAL B CA 1
ATOM 1792 C C . VAL B 1 104 ? -12.902 54.492 36.659 1.00 19.64 120 VAL B C 1
ATOM 1793 O O . VAL B 1 104 ? -13.420 53.918 37.612 1.00 21.20 120 VAL B O 1
ATOM 1797 N N . LEU B 1 105 ? -11.752 54.105 36.124 1.00 20.42 121 LEU B N 1
ATOM 1798 C CA . LEU B 1 105 ? -11.007 52.964 36.658 1.00 20.94 121 LEU B CA 1
ATOM 1799 C C . LEU B 1 105 ? -9.686 53.426 37.287 1.00 21.27 121 LEU B C 1
ATOM 1800 O O . LEU B 1 105 ? -8.901 54.162 36.675 1.00 22.18 121 LEU B O 1
ATOM 1805 N N . GLU B 1 106 ? -9.464 53.012 38.528 1.00 20.65 122 GLU B N 1
ATOM 1806 C CA . GLU B 1 106 ? -8.267 53.397 39.276 1.00 19.87 122 GLU B CA 1
ATOM 1807 C C . GLU B 1 106 ? -6.977 52.873 38.644 1.00 18.77 122 GLU B C 1
ATOM 1808 O O . GLU B 1 106 ? -6.846 51.690 38.361 1.00 17.01 122 GLU B O 1
ATOM 1814 N N . LYS B 1 107 ? -6.027 53.773 38.420 1.00 18.94 123 LYS B N 1
ATOM 1815 C CA . LYS B 1 107 ? -4.721 53.410 37.864 1.00 19.26 123 LYS B CA 1
ATOM 1816 C C . LYS B 1 107 ? -4.760 52.465 36.665 1.00 19.00 123 LYS B C 1
ATOM 1817 O O . LYS B 1 107 ? -3.846 51.663 36.511 1.00 19.73 123 LYS B O 1
ATOM 1823 N N . ALA B 1 108 ? -5.782 52.572 35.807 1.00 18.91 124 ALA B N 1
ATOM 1824 C CA . ALA B 1 108 ? -5.900 51.702 34.633 1.00 18.57 124 ALA B CA 1
ATOM 1825 C C . ALA B 1 108 ? -5.197 52.257 33.388 1.00 18.41 124 ALA B C 1
ATOM 1826 O O . ALA B 1 108 ? -4.820 51.492 32.514 1.00 19.93 124 ALA B O 1
ATOM 1828 N N . ALA B 1 109 ? -5.035 53.570 33.298 1.00 17.13 125 ALA B N 1
ATOM 1829 C CA . ALA B 1 109 ? -4.360 54.187 32.160 1.00 16.85 125 ALA B CA 1
ATOM 1830 C C . ALA B 1 109 ? -2.877 54.407 32.456 1.00 16.63 125 ALA B C 1
ATOM 1831 O O . ALA B 1 109 ? -2.407 54.111 33.554 1.00 16.79 125 ALA B O 1
ATOM 1833 N N . THR B 1 110 ? -2.141 54.888 31.453 1.00 17.04 126 THR B N 1
ATOM 1834 C CA . THR B 1 110 ? -0.714 55.195 31.600 1.00 17.36 126 THR B CA 1
ATOM 1835 C C 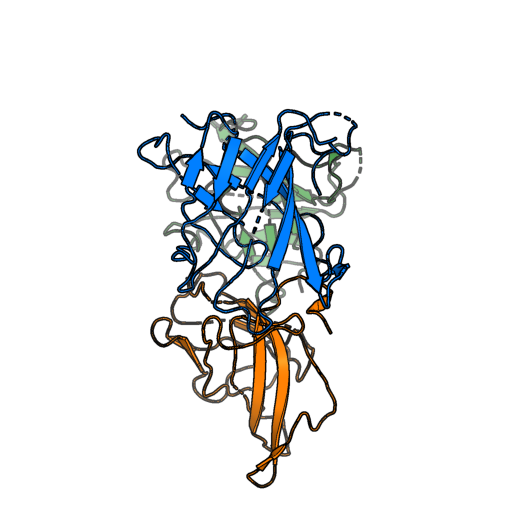. THR B 1 110 ? -0.454 56.607 31.088 1.00 17.75 126 THR B C 1
ATOM 1836 O O . THR B 1 110 ? -0.957 56.991 30.036 1.00 18.55 126 THR B O 1
ATOM 1840 N N . THR B 1 111 ? 0.309 57.389 31.848 1.00 17.49 127 THR B N 1
ATOM 1841 C CA . THR B 1 111 ? 0.635 58.756 31.455 1.00 17.42 127 THR B CA 1
ATOM 1842 C C . THR B 1 111 ? 1.741 58.748 30.406 1.00 17.21 127 THR B C 1
ATOM 1843 O O . THR B 1 111 ? 2.421 57.739 30.241 1.00 17.69 127 THR B O 1
ATOM 1847 N N . PRO B 1 112 ? 1.943 59.874 29.708 1.00 16.74 128 PRO B N 1
ATOM 1848 C CA . PRO B 1 112 ? 3.029 59.942 28.742 1.00 16.58 128 PRO B CA 1
ATOM 1849 C C . PRO B 1 112 ? 4.398 59.662 29.355 1.00 16.94 128 PRO B C 1
ATOM 1850 O O . PRO B 1 112 ? 5.317 59.292 28.627 1.00 17.12 128 PRO B O 1
ATOM 1854 N N . SER B 1 113 ? 4.542 59.849 30.669 1.00 16.99 129 SER B N 1
ATOM 1855 C CA . SER B 1 113 ? 5.817 59.583 31.351 1.00 17.66 129 SER B CA 1
ATOM 1856 C C . SER B 1 113 ? 5.907 58.147 31.879 1.00 17.63 129 SER B C 1
ATOM 1857 O O . SER B 1 113 ? 6.801 57.830 32.660 1.00 18.86 129 SER B O 1
ATOM 1860 N N . GLY B 1 114 ? 4.974 57.293 31.471 1.00 17.32 130 GLY B N 1
ATOM 1861 C CA . GLY B 1 114 ? 4.987 55.883 31.854 1.00 17.20 130 GLY B CA 1
ATOM 1862 C C . GLY B 1 114 ? 4.612 55.598 33.290 1.00 17.11 130 GLY B C 1
ATOM 1863 O O . GLY B 1 114 ? 5.160 54.685 33.925 1.00 16.96 130 GLY B O 1
ATOM 1872 N N . PRO B 1 116 ? 1.308 54.915 35.918 1.00 16.21 132 PRO B N 1
ATOM 1873 C CA . PRO B 1 116 ? -0.103 54.592 35.926 1.00 16.37 132 PRO B CA 1
ATOM 1874 C C . PRO B 1 116 ? -0.930 55.771 36.401 1.00 16.50 132 PRO B C 1
ATOM 1875 O O . PRO B 1 116 ? -0.475 56.567 37.218 1.00 17.06 132 PRO B O 1
ATOM 1879 N N . ALA B 1 117 ? -2.138 55.879 35.879 1.00 16.62 133 ALA B N 1
ATOM 1880 C CA . ALA B 1 117 ? -3.020 56.966 36.243 1.00 16.55 133 ALA B CA 1
ATOM 1881 C C . ALA B 1 117 ? -4.453 56.491 36.066 1.00 16.71 133 ALA B C 1
ATOM 1882 O O . ALA B 1 117 ? -4.706 55.555 35.298 1.00 16.24 133 ALA B O 1
ATOM 1884 N N . ASP B 1 118 ? -5.380 57.103 36.806 1.00 16.33 134 ASP B N 1
ATOM 1885 C CA . ASP B 1 118 ? -6.786 56.729 36.715 1.00 16.34 134 ASP B CA 1
ATOM 1886 C C . ASP B 1 118 ? -7.292 56.998 35.304 1.00 16.47 134 ASP B C 1
ATOM 1887 O O . ASP B 1 118 ? -6.904 57.981 34.673 1.00 17.67 134 ASP B O 1
ATOM 1892 N N . SER B 1 119 ? -8.165 56.128 34.814 1.00 16.83 135 SER B N 1
ATOM 1893 C CA . SER B 1 119 ? -8.726 56.290 33.488 1.00 17.12 135 SER B CA 1
ATOM 1894 C C . SER B 1 119 ? -10.174 56.720 33.587 1.00 15.93 135 SER B C 1
ATOM 1895 O O . SER B 1 119 ? -10.875 56.368 34.536 1.00 13.56 135 SER B O 1
ATOM 1898 N N . ILE B 1 120 ? -10.605 57.474 32.583 1.00 15.78 136 ILE B N 1
ATOM 1899 C CA . ILE B 1 120 ? -11.988 57.868 32.443 1.00 16.23 136 ILE B CA 1
ATOM 1900 C C . ILE B 1 120 ? -12.405 57.519 31.027 1.00 17.40 136 ILE B C 1
ATOM 1901 O O . ILE B 1 120 ? -11.638 57.701 30.080 1.00 18.74 136 ILE B O 1
ATOM 1906 N N . VAL B 1 121 ? -13.593 56.957 30.891 1.00 17.62 137 VAL B N 1
ATOM 1907 C CA A VAL B 1 121 ? -14.137 56.659 29.576 0.50 17.87 137 VAL B CA 1
ATOM 1908 C CA B VAL B 1 121 ? -14.140 56.612 29.594 0.50 17.86 137 VAL B CA 1
ATOM 1909 C C . VAL B 1 121 ? -15.640 56.853 29.626 1.00 17.74 137 VAL B C 1
ATOM 1910 O O . VAL B 1 121 ? -16.274 56.613 30.657 1.00 18.47 137 VAL B O 1
ATOM 1917 N N . TYR B 1 122 ? -16.191 57.377 28.533 1.00 16.58 138 TYR B N 1
ATOM 1918 C CA . TYR B 1 122 ? -17.639 57.512 28.398 1.00 15.67 138 TYR B CA 1
ATOM 1919 C C . TYR B 1 122 ? -17.999 57.688 26.940 1.00 15.28 138 TYR B C 1
ATOM 1920 O O . TYR B 1 122 ? -17.127 57.861 26.091 1.00 15.73 138 TYR B O 1
ATOM 1937 N N . VAL B 1 124 ? -20.817 59.726 24.381 1.00 15.85 140 VAL B N 1
ATOM 1938 C CA . VAL B 1 124 ? -21.627 60.926 24.403 1.00 13.49 140 VAL B CA 1
ATOM 1939 C C . VAL B 1 124 ? -22.289 61.148 23.058 1.00 14.14 140 VAL B C 1
ATOM 1940 O O . VAL B 1 124 ? -21.723 60.826 21.983 1.00 12.94 140 VAL B O 1
ATOM 1944 N N . GLN B 1 125 ? -23.510 61.669 23.133 1.00 14.62 141 GLN B N 1
ATOM 1945 C CA . GLN B 1 125 ? -24.311 62.013 21.965 1.00 14.74 141 GLN B CA 1
ATOM 1946 C C . GLN B 1 125 ? -24.899 63.404 22.195 1.00 14.76 141 GLN B C 1
ATOM 1947 O O . GLN B 1 125 ? -25.331 63.713 23.313 1.00 15.34 141 GLN B O 1
ATOM 1953 N N . PHE B 1 126 ? -24.923 64.221 21.140 1.00 13.07 142 PHE B N 1
ATOM 1954 C CA . PHE B 1 126 ? -25.427 65.580 21.210 1.00 13.14 142 PHE B CA 1
ATOM 1955 C C . PHE B 1 126 ? -26.657 65.723 20.343 1.00 12.91 142 PHE B C 1
ATOM 1956 O O . PHE B 1 126 ? -26.596 65.431 19.164 1.00 13.71 142 PHE B O 1
ATOM 1964 N N . ASP B 1 127 ? -27.760 66.219 20.897 1.00 13.37 143 ASP B N 1
ATOM 1965 C CA . ASP B 1 127 ? -28.995 66.344 20.114 1.00 14.00 143 ASP B CA 1
ATOM 1966 C C . ASP B 1 127 ? -28.858 67.295 18.942 1.00 13.19 143 ASP B C 1
ATOM 1967 O O . ASP B 1 127 ? -29.619 67.180 17.987 1.00 13.34 143 ASP B O 1
ATOM 1972 N N . ASP B 1 128 ? -27.910 68.232 18.988 1.00 12.11 144 ASP B N 1
ATOM 1973 C CA . ASP B 1 128 ? -27.704 69.130 17.845 1.00 12.65 144 ASP B CA 1
ATOM 1974 C C . ASP B 1 128 ? -26.650 68.636 16.838 1.00 14.03 144 ASP B C 1
ATOM 1975 O O . ASP B 1 128 ? -26.220 69.394 15.968 1.00 15.05 144 ASP B O 1
ATOM 1980 N N . ASP B 1 129 ? -26.229 67.378 16.957 1.00 14.92 145 ASP B N 1
ATOM 1981 C CA . ASP B 1 129 ? -25.315 66.779 15.986 1.00 15.76 145 ASP B CA 1
ATOM 1982 C C . ASP B 1 129 ? -26.216 66.200 14.904 1.00 17.50 145 ASP B C 1
ATOM 1983 O O . ASP B 1 129 ? -26.891 65.203 15.125 1.00 17.72 145 ASP B O 1
ATOM 1988 N N . GLU B 1 130 ? -26.220 66.817 13.732 1.00 19.45 146 GLU B N 1
ATOM 1989 C CA . GLU B 1 130 ? -27.063 66.352 12.633 1.00 20.49 146 GLU B CA 1
ATOM 1990 C C . GLU B 1 130 ? -26.607 65.001 12.072 1.00 20.44 146 GLU B C 1
ATOM 1991 O O . GLU B 1 130 ? -27.389 64.303 11.420 1.00 19.47 146 GLU B O 1
ATOM 1997 N N . ASP B 1 131 ? -25.354 64.636 12.343 1.00 19.00 147 ASP B N 1
ATOM 1998 C CA . ASP B 1 131 ? -24.818 63.343 11.945 1.00 18.53 147 ASP B CA 1
ATOM 1999 C C . ASP B 1 131 ? -25.232 62.246 12.959 1.00 17.71 147 ASP B C 1
ATOM 2000 O O . ASP B 1 131 ? -25.027 61.059 12.705 1.00 15.67 147 ASP B O 1
ATOM 2005 N N . GLY B 1 132 ? -25.764 62.662 14.113 1.00 16.36 148 GLY B N 1
ATOM 2006 C CA . GLY B 1 132 ? -26.234 61.753 15.147 1.00 16.37 148 GLY B CA 1
ATOM 2007 C C . GLY B 1 132 ? -25.266 60.661 15.576 1.00 16.84 148 GLY B C 1
ATOM 2008 O O . GLY B 1 132 ? -25.675 59.510 15.794 1.00 16.51 148 GLY B O 1
ATOM 2009 N N . LEU B 1 133 ? -23.992 61.012 15.726 1.00 15.95 149 LEU B N 1
ATOM 2010 C CA . LEU B 1 133 ? -22.976 60.027 16.098 1.00 15.06 149 LEU B CA 1
ATOM 2011 C C . LEU B 1 133 ? -22.849 59.799 17.610 1.00 14.69 149 LEU B C 1
ATOM 2012 O O . LEU B 1 133 ? -23.303 60.603 18.431 1.00 15.31 149 LEU B O 1
ATOM 2017 N N . THR B 1 134 ? -22.207 58.691 17.950 1.00 13.21 150 THR B N 1
ATOM 2018 C CA . THR B 1 134 ? -21.836 58.390 19.309 1.00 13.74 150 THR B CA 1
ATOM 2019 C C . THR B 1 134 ? -20.324 58.561 19.402 1.00 13.76 150 THR B C 1
ATOM 2020 O O . THR B 1 134 ? -19.568 57.888 18.677 1.00 13.29 150 THR B O 1
ATOM 2024 N N . TYR B 1 135 ? -19.898 59.475 20.268 1.00 14.00 151 TYR B N 1
ATOM 2025 C CA . TYR B 1 135 ? -18.483 59.762 20.474 1.00 14.94 151 TYR B CA 1
ATOM 2026 C C . TYR B 1 135 ? -17.972 58.970 21.670 1.00 15.91 151 TYR B C 1
ATOM 2027 O O . TYR B 1 135 ? -18.712 58.715 22.622 1.00 16.27 151 TYR B O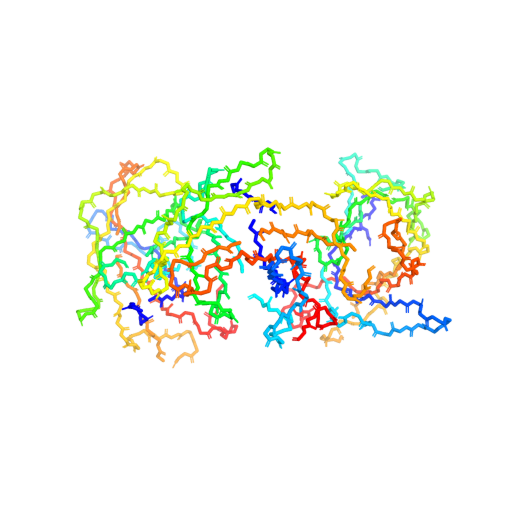 1
ATOM 2036 N N . LYS B 1 136 ? -16.717 58.538 21.594 1.00 16.52 152 LYS B N 1
ATOM 2037 C CA . LYS B 1 136 ? -16.088 57.834 22.702 1.00 16.58 152 LYS B CA 1
ATOM 2038 C C . LYS B 1 136 ? -14.990 58.738 23.241 1.00 15.81 152 LYS B C 1
ATOM 2039 O O . LYS B 1 136 ? -14.001 58.999 22.554 1.00 15.44 152 LYS B O 1
ATOM 2045 N N . VAL B 1 137 ? -15.184 59.225 24.461 1.00 15.85 153 VAL B N 1
ATOM 2046 C CA . VAL B 1 137 ? -14.220 60.084 25.117 1.00 15.23 153 VAL B CA 1
ATOM 2047 C C . VAL B 1 137 ? -13.434 59.202 26.073 1.00 15.97 153 VAL B C 1
ATOM 2048 O O . VAL B 1 137 ? -14.001 58.498 26.895 1.00 15.73 153 VAL B O 1
ATOM 2052 N N . SER B 1 138 ? -12.117 59.250 25.965 1.00 16.38 154 SER B N 1
ATOM 2053 C CA . SER B 1 138 ? -11.258 58.395 26.755 1.00 16.38 154 SER B CA 1
ATOM 2054 C C . SER B 1 138 ? -10.007 59.120 27.172 1.00 15.40 154 SER B C 1
ATOM 2055 O O . SER B 1 138 ? -9.431 59.875 26.392 1.00 16.49 154 SER B O 1
ATOM 2058 N N . GLY B 1 139 ? -9.552 58.867 28.384 1.00 15.64 155 GLY B N 1
ATOM 2059 C CA . GLY B 1 139 ? -8.339 59.525 28.850 1.00 16.14 155 GLY B CA 1
ATOM 2060 C C . GLY B 1 139 ? -7.885 59.144 30.230 1.00 16.27 155 GLY B C 1
ATOM 2061 O O . GLY B 1 139 ? -8.337 58.146 30.796 1.00 16.55 155 GLY B O 1
ATOM 2062 N N . PHE B 1 140 ? -7.019 59.985 30.791 1.00 16.77 156 PHE B N 1
ATOM 2063 C CA . PHE B 1 140 ? -6.400 59.703 32.078 1.00 16.30 156 PHE B CA 1
ATOM 2064 C C . PHE B 1 140 ? -6.357 60.949 32.968 1.00 15.65 156 PHE B C 1
ATOM 2065 O O . PHE B 1 140 ? -6.541 62.074 32.493 1.00 14.98 156 PHE B O 1
ATOM 2073 N N . ARG B 1 141 ? -6.101 60.729 34.257 1.00 15.48 157 ARG B N 1
ATOM 2074 C CA . ARG B 1 141 ? -6.079 61.810 35.231 1.00 15.48 157 ARG B CA 1
ATOM 2075 C C . ARG B 1 141 ? -4.799 62.666 35.125 1.00 16.87 157 ARG B C 1
ATOM 2076 O O . ARG B 1 141 ? -3.673 62.162 35.237 1.00 17.34 157 ARG B O 1
ATOM 2084 N N . ARG B 1 142 ? -4.993 63.966 34.910 1.00 15.89 158 ARG B N 1
ATOM 2085 C CA . ARG B 1 142 ? -3.894 64.902 34.824 1.00 16.99 158 ARG B CA 1
ATOM 2086 C C . ARG B 1 142 ? -2.995 64.813 36.072 1.00 16.26 158 ARG B C 1
ATOM 2087 O O . ARG B 1 142 ? -3.481 64.892 37.192 1.00 16.37 158 ARG B O 1
ATOM 2095 N N . THR B 1 143 ? -1.690 64.684 35.869 1.00 14.67 159 THR B N 1
ATOM 2096 C CA . THR B 1 143 ? -0.757 64.563 36.974 1.00 14.58 159 THR B CA 1
ATOM 2097 C C . THR B 1 143 ? -0.270 65.902 37.490 1.00 15.37 159 THR B C 1
ATOM 2098 O O . THR B 1 143 ? 0.136 66.008 38.639 1.00 15.27 159 THR B O 1
ATOM 2102 N N . GLY B 1 144 ? -0.271 66.901 36.613 1.00 15.68 160 GLY B N 1
ATOM 2103 C CA . GLY B 1 144 ? 0.242 68.209 36.935 1.00 15.48 160 GLY B CA 1
ATOM 2104 C C . GLY B 1 144 ? 1.676 68.350 36.479 1.00 16.10 160 GLY B C 1
ATOM 2105 O O . GLY B 1 144 ? 2.233 69.432 36.530 1.00 16.58 160 GLY B O 1
ATOM 2106 N N . PHE B 1 145 ? 2.292 67.257 36.033 1.00 17.83 161 PHE B N 1
ATOM 2107 C CA . PHE B 1 145 ? 3.661 67.328 35.556 1.00 17.03 161 PHE B CA 1
ATOM 2108 C C . PHE B 1 145 ? 3.625 67.789 34.095 1.00 16.35 161 PHE B C 1
ATOM 2109 O O . PHE B 1 145 ? 2.862 67.236 33.292 1.00 16.29 161 PHE B O 1
ATOM 2117 N N . PRO B 1 146 ? 4.435 68.799 33.742 1.00 16.12 162 PRO B N 1
ATOM 2118 C CA . PRO B 1 146 ? 4.446 69.303 32.363 1.00 16.49 162 PRO B CA 1
ATOM 2119 C C . PRO B 1 146 ? 4.759 68.257 31.300 1.00 16.23 162 PRO B C 1
ATOM 2120 O O . PRO B 1 146 ? 4.266 68.383 30.184 1.00 16.67 162 PRO B O 1
ATOM 2124 N N . ALA B 1 147 ? 5.566 67.245 31.631 1.00 15.76 163 ALA B N 1
ATOM 2125 C CA . ALA B 1 147 ? 5.846 66.155 30.687 1.00 15.77 163 ALA B CA 1
ATOM 2126 C C . ALA B 1 147 ? 4.561 65.376 30.353 1.00 16.36 163 ALA B C 1
ATOM 2127 O O . ALA B 1 147 ? 4.501 64.706 29.334 1.00 16.41 163 ALA B O 1
ATOM 2129 N N . ASP B 1 148 ? 3.537 65.477 31.207 1.00 17.19 164 ASP B N 1
ATOM 2130 C CA . ASP B 1 148 ? 2.274 64.766 30.997 1.00 17.49 164 ASP B CA 1
ATOM 2131 C C . ASP B 1 148 ? 1.191 65.643 30.381 1.00 16.69 164 ASP B C 1
ATOM 2132 O O . ASP B 1 148 ? 0.051 65.208 30.254 1.00 15.19 164 ASP B O 1
ATOM 2137 N N . ASP B 1 149 ? 1.541 66.879 30.026 1.00 17.18 165 ASP B N 1
ATOM 2138 C CA . ASP B 1 149 ? 0.601 67.791 29.382 1.00 17.29 165 ASP B CA 1
ATOM 2139 C C . ASP B 1 149 ? 0.808 67.747 27.868 1.00 18.14 165 ASP B C 1
ATOM 2140 O O . ASP B 1 149 ? 1.863 67.314 27.381 1.00 17.52 165 ASP B O 1
ATOM 2145 N N . PHE B 1 150 ? -0.212 68.179 27.132 1.00 18.33 166 PHE B N 1
ATOM 2146 C CA . PHE B 1 150 ? -0.168 68.183 25.678 1.00 20.05 166 PHE B CA 1
ATOM 2147 C C . PHE B 1 150 ? -0.365 69.590 25.157 1.00 21.74 166 PHE B C 1
ATOM 2148 O O . PHE B 1 150 ? -0.792 70.483 25.897 1.00 23.59 166 PHE B O 1
ATOM 2157 N N . ALA C 1 13 ? -21.116 85.938 34.913 1.00 38.43 29 ALA C N 1
ATOM 2158 C CA . ALA C 1 13 ? -22.563 86.296 35.130 1.00 38.85 29 ALA C CA 1
ATOM 2159 C C . ALA C 1 13 ? -22.672 87.304 36.265 1.00 38.80 29 ALA C C 1
ATOM 2160 O O . ALA C 1 13 ? -23.395 88.297 36.165 1.00 39.43 29 ALA C O 1
ATOM 2162 N N . VAL C 1 14 ? -21.975 87.011 37.359 1.00 37.68 30 VAL C N 1
ATOM 2163 C CA . VAL C 1 14 ? -21.883 87.919 38.503 1.00 36.24 30 VAL C CA 1
ATOM 2164 C C . VAL C 1 14 ? -20.379 88.164 38.730 1.00 36.00 30 VAL C C 1
ATOM 2165 O O . VAL C 1 14 ? -19.912 88.294 39.866 1.00 35.85 30 VAL C O 1
ATOM 2169 N N . GLU C 1 15 ? -19.638 88.226 37.618 1.00 34.71 31 GLU C N 1
ATOM 2170 C CA . GLU C 1 15 ? -18.173 88.388 37.600 1.00 33.47 31 GLU C CA 1
ATOM 2171 C C . GLU C 1 15 ? -17.543 89.149 38.779 1.00 31.43 31 GLU C C 1
ATOM 2172 O O . GLU C 1 15 ? -16.812 88.556 39.584 1.00 31.76 31 GLU C O 1
ATOM 2174 N N . LYS C 1 16 ? -17.834 90.447 38.878 1.00 28.81 32 LYS C N 1
ATOM 2175 C CA . LYS C 1 16 ? -17.245 91.312 39.906 1.00 26.83 32 LYS C CA 1
ATOM 2176 C C . LYS C 1 16 ? -17.648 90.994 41.357 1.00 24.97 32 LYS C C 1
ATOM 2177 O O . LYS C 1 16 ? -17.054 91.530 42.274 1.00 26.12 32 LYS C O 1
ATOM 2187 N N . ALA C 1 18 ? -18.001 87.675 42.488 1.00 16.21 34 ALA C N 1
ATOM 2188 C CA . ALA C 1 18 ? -17.316 86.443 42.821 1.00 15.48 34 ALA C CA 1
ATOM 2189 C C . ALA C 1 18 ? -15.903 86.827 43.228 1.00 15.01 34 ALA C C 1
ATOM 2190 O O . ALA C 1 18 ? -15.357 87.814 42.747 1.00 14.42 34 ALA C O 1
ATOM 2192 N N . GLY C 1 19 ? -15.321 86.082 44.148 1.00 14.94 35 GLY C N 1
ATOM 2193 C CA . GLY C 1 19 ? -13.949 86.345 44.532 1.00 14.93 35 GLY C CA 1
ATOM 2194 C C . GLY C 1 19 ? -13.489 85.553 45.733 1.00 16.09 35 GLY C C 1
ATOM 2195 O O . GLY C 1 19 ? -14.262 84.810 46.348 1.00 15.74 35 GLY C O 1
ATOM 2196 N N . ASP C 1 20 ? -12.198 85.707 46.026 1.00 16.65 36 ASP C N 1
ATOM 2197 C CA . ASP C 1 20 ? -11.558 85.154 47.207 1.00 15.44 36 ASP C CA 1
ATOM 2198 C C . ASP C 1 20 ? -11.326 86.360 48.099 1.00 15.13 36 ASP C C 1
ATOM 2199 O O . ASP C 1 20 ? -10.724 87.348 47.665 1.00 15.35 36 ASP C O 1
ATOM 2204 N N . TRP C 1 21 ? -11.793 86.276 49.340 1.00 13.88 37 TRP C N 1
ATOM 2205 C CA . TRP C 1 21 ? -11.751 87.391 50.245 1.00 14.43 37 TRP C CA 1
ATOM 2206 C C . TRP C 1 21 ? -11.048 87.047 51.556 1.00 14.43 37 TRP C C 1
ATOM 2207 O O . TRP C 1 21 ? -11.034 85.877 51.983 1.00 14.52 37 TRP C O 1
ATOM 2218 N N . TRP C 1 22 ? -10.449 88.073 52.151 1.00 12.06 38 TRP C N 1
ATOM 2219 C CA . TRP C 1 22 ? -9.889 88.010 53.486 1.00 13.58 38 TRP C CA 1
ATOM 2220 C C . TRP C 1 22 ? -10.833 88.864 54.325 1.00 15.23 38 TRP C C 1
ATOM 2221 O O . TRP C 1 22 ? -10.937 90.081 54.102 1.00 13.67 38 TRP C O 1
ATOM 2232 N N . VAL C 1 23 ? -11.518 88.234 55.275 1.00 15.17 39 VAL C N 1
ATOM 2233 C CA . VAL C 1 23 ? -12.489 88.931 56.084 1.00 14.96 39 VAL C CA 1
ATOM 2234 C C . VAL C 1 23 ? -12.236 88.744 57.579 1.00 14.18 39 VAL C C 1
ATOM 2235 O O . VAL C 1 23 ? -11.455 87.882 57.994 1.00 14.61 39 VAL C O 1
ATOM 2239 N N . THR C 1 24 ? -12.894 89.580 58.370 1.00 13.90 40 THR C N 1
ATOM 2240 C CA . THR C 1 24 ? -12.942 89.431 59.828 1.00 13.46 40 THR C CA 1
ATOM 2241 C C . THR C 1 24 ? -14.424 89.376 60.166 1.00 15.03 40 THR C C 1
ATOM 2242 O O . THR C 1 24 ? -15.279 89.815 59.371 1.00 14.19 40 THR C O 1
ATOM 2246 N N . VAL C 1 25 ? -14.726 88.816 61.334 1.00 16.04 41 VAL C N 1
ATOM 2247 C CA . VAL C 1 25 ? -16.095 88.682 61.805 1.00 14.67 41 VAL C CA 1
ATOM 2248 C C . VAL C 1 25 ? -16.270 89.421 63.137 1.00 14.91 41 VAL C C 1
ATOM 2249 O O . VAL C 1 25 ? -15.627 89.088 64.137 1.00 16.07 41 VAL C O 1
ATOM 2253 N N . ASN C 1 26 ? -17.137 90.431 63.129 1.00 13.97 42 ASN C N 1
ATOM 2254 C CA . ASN C 1 26 ? -17.493 91.181 64.307 1.00 14.30 42 ASN C CA 1
ATOM 2255 C C . ASN C 1 26 ? -18.869 90.735 64.728 1.00 15.90 42 ASN C C 1
ATOM 2256 O O . ASN C 1 26 ? -19.564 90.062 63.953 1.00 17.93 42 ASN C O 1
ATOM 2261 N N . ALA C 1 27 ? -19.274 91.055 65.953 1.00 16.66 43 ALA C N 1
ATOM 2262 C CA . ALA C 1 27 ? -20.629 90.709 66.389 1.00 18.32 43 ALA C CA 1
ATOM 2263 C C . ALA C 1 27 ? -21.233 91.880 67.129 1.00 20.44 43 ALA C C 1
ATOM 2264 O O . ALA C 1 27 ? -20.522 92.658 67.762 1.00 22.02 43 ALA C O 1
ATOM 2266 N N . PHE C 1 28 ? -22.547 92.018 67.027 1.00 22.46 44 PHE C N 1
ATOM 2267 C CA . PHE C 1 28 ? -23.252 93.045 67.772 1.00 23.74 44 PHE C CA 1
ATOM 2268 C C . PHE C 1 28 ? -23.695 92.402 69.067 1.00 24.93 44 PHE C C 1
ATOM 2269 O O . PHE C 1 28 ? -24.529 91.497 69.059 1.00 25.81 44 PHE C O 1
ATOM 2277 N N . ILE C 1 29 ? -23.083 92.849 70.165 1.00 25.49 45 ILE C N 1
ATOM 2278 C CA . ILE C 1 29 ? -23.349 92.327 71.498 1.00 26.49 45 ILE C CA 1
ATOM 2279 C C . ILE C 1 29 ? -23.860 93.475 72.361 1.00 26.86 45 ILE C C 1
ATOM 2280 O O . ILE C 1 29 ? -23.192 94.502 72.499 1.00 26.70 45 ILE C O 1
ATOM 2285 N N . ASP C 1 30 ? -25.054 93.298 72.919 1.00 27.94 46 ASP C N 1
ATOM 2286 C CA . ASP C 1 30 ? -25.699 94.326 73.735 1.00 28.60 46 ASP C CA 1
ATOM 2287 C C . ASP C 1 30 ? -25.735 95.665 72.999 1.00 28.93 46 ASP C C 1
ATOM 2288 O O . ASP C 1 30 ? -25.477 96.709 73.583 1.00 29.86 46 ASP C O 1
ATOM 2293 N N . GLY C 1 31 ? -26.044 95.623 71.709 1.00 29.59 47 GLY C N 1
ATOM 2294 C CA . GLY C 1 31 ? -26.138 96.828 70.893 1.00 29.94 47 GLY C CA 1
ATOM 2295 C C . GLY C 1 31 ? -24.831 97.550 70.619 1.00 30.32 47 GLY C C 1
ATOM 2296 O O . GLY C 1 31 ? -24.854 98.740 70.313 1.00 31.58 47 GLY C O 1
ATOM 2297 N N . LYS C 1 32 ? -23.701 96.847 70.727 1.00 29.19 48 LYS C N 1
ATOM 2298 C CA . LYS C 1 32 ? -22.376 97.427 70.468 1.00 28.09 48 LYS C CA 1
ATOM 2299 C C . LYS C 1 32 ? -21.603 96.500 69.530 1.00 27.45 48 LYS C C 1
ATOM 2300 O O . LYS C 1 32 ? -21.591 95.289 69.731 1.00 27.02 48 LYS C O 1
ATOM 2302 N N . GLU C 1 33 ? -20.989 97.052 68.485 1.00 27.13 49 GLU C N 1
ATOM 2303 C CA . GLU C 1 33 ? -20.210 96.234 67.555 1.00 26.85 49 GLU C CA 1
ATOM 2304 C C . GLU C 1 33 ? -18.927 95.810 68.264 1.00 26.52 49 GLU C C 1
ATOM 2305 O O . GLU C 1 33 ? -18.118 96.657 68.634 1.00 27.44 49 GLU C O 1
ATOM 2311 N N . VAL C 1 34 ? -18.768 94.511 68.502 1.00 25.14 50 VAL C N 1
ATOM 2312 C CA . VAL C 1 34 ? -17.563 93.999 69.154 1.00 23.86 50 VAL C CA 1
ATOM 2313 C C . VAL C 1 34 ? -16.608 93.514 68.064 1.00 23.35 50 VAL C C 1
ATOM 2314 O O . VAL C 1 34 ? -17.023 92.806 67.132 1.00 23.05 50 VAL C O 1
ATOM 2318 N N . GLU C 1 35 ? -15.346 93.928 68.177 1.00 22.07 51 GLU C N 1
ATOM 2319 C CA A GLU C 1 35 ? -14.305 93.561 67.214 0.50 21.33 51 GLU C CA 1
ATOM 2320 C CA B GLU C 1 35 ? -14.304 93.566 67.216 0.50 21.60 51 GLU C CA 1
ATOM 2321 C C . GLU C 1 35 ? -13.814 92.130 67.441 1.00 20.79 51 GLU C C 1
ATOM 2322 O O . GLU C 1 35 ? -13.358 91.784 68.523 1.00 21.32 51 GLU C O 1
ATOM 2333 N N . ASP C 1 36 ? -13.921 91.300 66.410 1.00 19.85 52 ASP C N 1
ATOM 2334 C CA . ASP C 1 36 ? -13.469 89.909 66.438 1.00 18.45 52 ASP C CA 1
ATOM 2335 C C . ASP C 1 36 ? -13.635 89.198 67.800 1.00 17.80 52 ASP C C 1
ATOM 2336 O O . ASP C 1 36 ? -12.667 88.759 68.399 1.00 17.22 52 ASP C O 1
ATOM 2341 N N . PRO C 1 37 ? -14.876 89.036 68.262 1.00 17.37 53 PRO C N 1
ATOM 2342 C CA . PRO C 1 37 ? -15.087 88.436 69.583 1.00 18.73 53 PRO C CA 1
ATOM 2343 C C . PRO C 1 37 ? -14.576 86.996 69.759 1.00 19.92 53 PRO C C 1
ATOM 2344 O O . PRO C 1 37 ? -14.297 86.595 70.880 1.00 20.05 53 PRO C O 1
ATOM 2348 N N . PHE C 1 38 ? -14.445 86.219 68.690 1.00 20.62 54 PHE C N 1
ATOM 2349 C CA . PHE C 1 38 ? -13.941 84.847 68.840 1.00 21.58 54 PHE C CA 1
ATOM 2350 C C . PHE C 1 38 ? -12.428 84.801 68.769 1.00 19.14 54 PHE C C 1
ATOM 2351 O O . PHE C 1 38 ? -11.831 83.761 69.027 1.00 18.10 54 PHE C O 1
ATOM 2359 N N . GLY C 1 39 ? -11.803 85.920 68.408 1.00 18.55 55 GLY C N 1
ATOM 2360 C CA . GLY C 1 39 ? -10.349 85.984 68.264 1.00 17.01 55 GLY C CA 1
ATOM 2361 C C . GLY C 1 39 ? -9.937 85.168 67.057 1.00 16.53 55 GLY C C 1
ATOM 2362 O O . GLY C 1 39 ? -8.848 84.641 67.010 1.00 17.33 55 GLY C O 1
ATOM 2363 N N . ALA C 1 40 ? -10.839 85.067 66.086 1.00 16.12 56 ALA C N 1
ATOM 2364 C CA . ALA C 1 40 ? -10.627 84.285 64.874 1.00 16.13 56 ALA C CA 1
ATOM 2365 C C . ALA C 1 40 ? -9.634 84.936 63.942 1.00 16.56 56 ALA C C 1
ATOM 2366 O O . ALA C 1 40 ? -9.078 84.255 63.087 1.00 17.67 56 ALA C O 1
ATOM 2368 N N . GLY C 1 41 ? -9.394 86.241 64.111 1.00 15.75 57 GLY C N 1
ATOM 2369 C CA . GLY C 1 41 ? -8.480 86.983 63.231 1.00 14.57 57 GLY C CA 1
ATOM 2370 C C . GLY C 1 41 ? -9.009 87.036 61.801 1.00 14.51 57 GLY C C 1
ATOM 2371 O O . GLY C 1 41 ? -10.224 86.968 61.584 1.00 13.29 57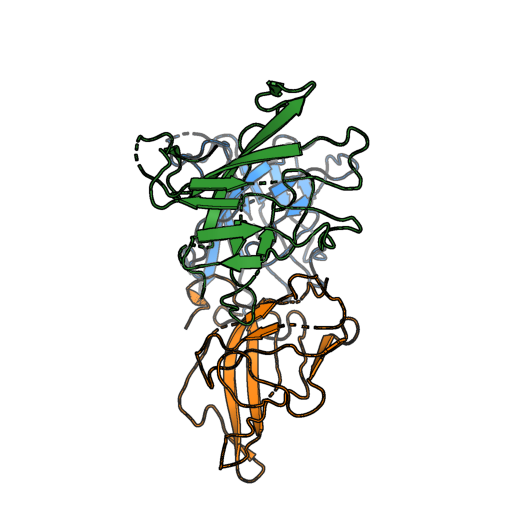 GLY C O 1
ATOM 2372 N N . HIS C 1 42 ? -8.102 87.159 60.826 1.00 14.23 58 HIS C N 1
ATOM 2373 C CA . HIS C 1 42 ? -8.501 87.247 59.415 1.00 14.16 58 HIS C CA 1
ATOM 2374 C C . HIS C 1 42 ? -8.705 85.862 58.830 1.00 14.64 58 HIS C C 1
ATOM 2375 O O . HIS C 1 42 ? -7.851 84.966 58.973 1.00 13.57 58 HIS C O 1
ATOM 2382 N N . LEU C 1 43 ? -9.830 85.707 58.140 1.00 14.97 59 LEU C N 1
ATOM 2383 C CA . LEU C 1 43 ? -10.237 84.417 57.599 1.00 14.71 59 LEU C CA 1
ATOM 2384 C C . LEU C 1 43 ? -10.439 84.495 56.108 1.00 13.59 59 LEU C C 1
ATOM 2385 O O . LEU C 1 43 ? -10.893 85.519 55.601 1.00 15.57 59 LEU C O 1
ATOM 2390 N N . GLN C 1 44 ? -10.139 83.414 55.409 1.00 13.52 60 GLN C N 1
ATOM 2391 C CA . GLN C 1 44 ? -10.433 83.359 53.982 1.00 13.14 60 GLN C CA 1
ATOM 2392 C C . GLN C 1 44 ? -11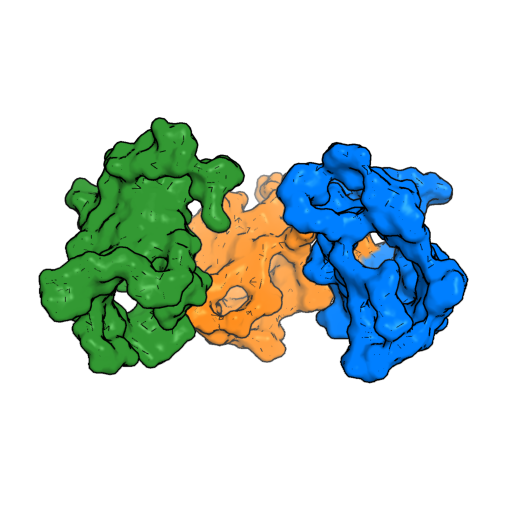.846 82.841 53.748 1.00 12.63 60 GLN C C 1
ATOM 2393 O O . GLN C 1 44 ? -12.354 81.951 54.453 1.00 13.70 60 GLN C O 1
ATOM 2407 N N . SER C 1 46 ? -14.948 82.661 50.163 1.00 11.74 62 SER C N 1
ATOM 2408 C CA . SER C 1 46 ? -15.180 82.889 48.760 1.00 13.13 62 SER C CA 1
ATOM 2409 C C . SER C 1 46 ? -16.627 83.061 48.410 1.00 12.39 62 SER C C 1
ATOM 2410 O O . SER C 1 46 ? -17.505 82.569 49.119 1.00 10.74 62 SER C O 1
ATOM 2413 N N . THR C 1 47 ? -16.835 83.697 47.252 1.00 12.38 63 THR C N 1
ATOM 2414 C CA . THR C 1 47 ? -18.117 83.787 46.615 1.00 13.21 63 THR C CA 1
ATOM 2415 C C . THR C 1 47 ? -17.868 83.365 45.139 1.00 13.19 63 THR C C 1
ATOM 2416 O O . THR C 1 47 ? -16.845 83.699 44.542 1.00 14.32 63 THR C O 1
ATOM 2420 N N . TYR C 1 48 ? -18.785 82.619 44.557 1.00 12.10 64 TYR C N 1
ATOM 2421 C CA . TYR C 1 48 ? -18.617 82.216 43.166 1.00 12.25 64 TYR C CA 1
ATOM 2422 C C . TYR C 1 48 ? -19.940 81.995 42.450 1.00 12.35 64 TYR C C 1
ATOM 2423 O O . TYR C 1 48 ? -20.996 81.773 43.076 1.00 11.45 64 TYR C O 1
ATOM 2432 N N . ASN C 1 49 ? -19.873 82.036 41.125 1.00 12.86 65 ASN C N 1
ATOM 2433 C CA A ASN C 1 49 ? -21.068 81.858 40.308 0.50 13.50 65 ASN C CA 1
ATOM 2434 C CA B ASN C 1 49 ? -21.053 81.861 40.295 0.50 13.57 65 ASN C CA 1
ATOM 2435 C C . ASN C 1 49 ? -21.616 80.457 40.497 1.00 13.64 65 ASN C C 1
ATOM 2436 O O . ASN C 1 49 ? -20.899 79.562 40.939 1.00 14.17 65 ASN C O 1
ATOM 2445 N N . THR C 1 50 ? -22.903 80.275 40.211 1.00 12.57 66 THR C N 1
ATOM 2446 C CA . THR C 1 50 ? -23.488 78.961 40.298 1.00 12.74 66 THR C CA 1
ATOM 2447 C C . THR C 1 50 ? -23.015 78.232 39.036 1.00 13.47 66 THR C C 1
ATOM 2448 O O . THR C 1 50 ? -22.578 78.866 38.072 1.00 13.06 66 THR C O 1
ATOM 2452 N N . ALA C 1 51 ? -23.127 76.912 39.023 1.00 14.12 67 ALA C N 1
ATOM 2453 C CA . ALA C 1 51 ? -22.698 76.119 37.877 1.00 15.22 67 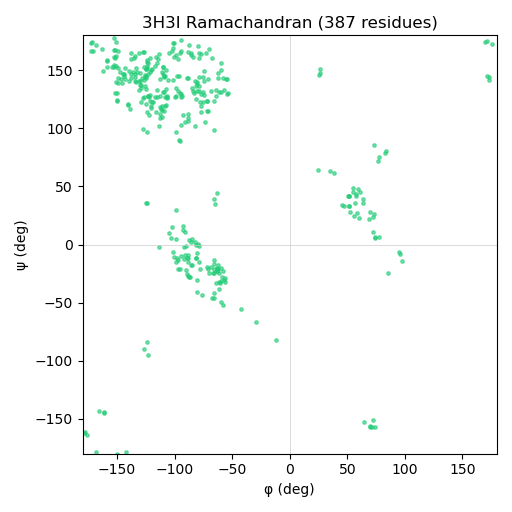ALA C CA 1
ATOM 2454 C C . ALA C 1 51 ? -23.449 76.500 36.580 1.00 15.31 67 ALA C C 1
ATOM 2455 O O . ALA C 1 51 ? -22.888 76.416 35.491 1.00 13.52 67 ALA C O 1
ATOM 2457 N N . SER C 1 52 ? -24.706 76.927 36.722 1.00 15.60 68 SER C N 1
ATOM 2458 C CA . SER C 1 52 ? -25.539 77.382 35.599 1.00 17.39 68 SER C CA 1
ATOM 2459 C C . SER C 1 52 ? -25.242 78.828 35.202 1.00 17.74 68 SER C C 1
ATOM 2460 O O . SER C 1 52 ? -25.853 79.376 34.289 1.00 16.01 68 SER C O 1
ATOM 2463 N N . ASN C 1 53 ? -24.305 79.446 35.909 1.00 18.99 69 ASN C N 1
ATOM 2464 C CA . ASN C 1 53 ? -23.910 80.819 35.655 1.00 21.23 69 ASN C CA 1
ATOM 2465 C C . ASN C 1 53 ? -25.101 81.782 35.810 1.00 21.19 69 ASN C C 1
ATOM 2466 O O . ASN C 1 53 ? -25.352 82.641 34.967 1.00 21.49 69 ASN C O 1
ATOM 2471 N N . SER C 1 54 ? -25.828 81.630 36.914 1.00 20.74 70 SER C N 1
ATOM 2472 C CA . SER C 1 54 ? -26.986 82.478 37.188 1.00 19.76 70 SER C CA 1
ATOM 2473 C C . SER C 1 54 ? -26.589 83.951 37.321 1.00 19.47 70 SER C C 1
ATOM 2474 O O . SER C 1 54 ? -25.493 84.274 37.791 1.00 18.82 70 SER C O 1
ATOM 2477 N N . GLU C 1 55 ? -27.493 84.836 36.915 1.00 18.99 71 GLU C N 1
ATOM 2478 C CA . GLU C 1 55 ? -27.250 86.265 37.022 1.00 18.78 71 GLU C CA 1
ATOM 2479 C C . GLU C 1 55 ? -27.918 86.823 38.282 1.00 18.49 71 GLU C C 1
ATOM 2480 O O . GLU C 1 55 ? -27.610 87.943 38.696 1.00 18.47 71 GLU C O 1
ATOM 2482 N N . THR C 1 56 ? -28.781 86.013 38.910 1.00 17.79 72 THR C N 1
ATOM 2483 C CA . THR C 1 56 ? -29.554 86.413 40.089 1.00 17.13 72 THR C CA 1
ATOM 2484 C C . THR C 1 56 ? -29.203 85.670 41.416 1.00 16.85 72 THR C C 1
ATOM 2485 O O . THR C 1 56 ? -29.796 85.945 42.463 1.00 15.32 72 THR C O 1
ATOM 2489 N N . GLU C 1 57 ? -28.274 84.722 41.367 1.00 16.76 73 GLU C N 1
ATOM 2490 C CA . GLU C 1 57 ? -27.836 83.985 42.560 1.00 15.93 73 GLU C CA 1
ATOM 2491 C C . GLU C 1 57 ? -26.338 83.718 42.522 1.00 14.94 73 GLU C C 1
ATOM 2492 O O . GLU C 1 57 ? -25.770 83.625 41.442 1.00 12.84 73 GLU C O 1
ATOM 2506 N N . TRP C 1 59 ? -23.024 81.566 45.112 1.00 13.17 75 TRP C N 1
ATOM 2507 C CA . TRP C 1 59 ? -22.647 80.843 46.316 1.00 13.48 75 TRP C CA 1
ATOM 2508 C C . TRP C 1 59 ? -21.817 81.763 47.196 1.00 13.37 75 TRP C C 1
ATOM 2509 O O . TRP C 1 59 ? -21.043 82.588 46.686 1.00 13.34 75 TRP C O 1
ATOM 2520 N N . LEU C 1 60 ? -21.994 81.600 48.506 1.00 12.86 76 LEU C N 1
ATOM 2521 C CA . LEU C 1 60 ? -21.245 82.281 49.542 1.00 13.24 76 LEU C CA 1
ATOM 2522 C C . LEU C 1 60 ? -20.750 81.144 50.383 1.00 13.03 76 LEU C C 1
ATOM 2523 O O . LEU C 1 60 ? -21.538 80.303 50.814 1.00 12.78 76 LEU C O 1
ATOM 2528 N N . ASP C 1 61 ? -19.442 81.107 50.612 1.00 12.29 77 ASP C N 1
ATOM 2529 C CA . ASP C 1 61 ? -18.807 79.954 51.221 1.00 12.75 77 ASP C CA 1
ATOM 2530 C C . ASP C 1 61 ? -17.714 80.400 52.205 1.00 12.99 77 ASP C C 1
ATOM 2531 O O . ASP C 1 61 ? -16.758 81.078 51.803 1.00 12.17 77 ASP C O 1
ATOM 2536 N N . ASP C 1 62 ? -17.845 80.014 53.482 1.00 11.26 78 ASP C N 1
ATOM 2537 C CA . ASP C 1 62 ? -16.865 80.422 54.487 1.00 12.49 78 ASP C CA 1
ATOM 2538 C C . ASP C 1 62 ? -15.666 79.459 54.499 1.00 13.21 78 ASP C C 1
ATOM 2539 O O . ASP C 1 62 ? -14.796 79.566 55.370 1.00 12.52 78 ASP C O 1
ATOM 2544 N N . LEU C 1 63 ? -15.658 78.507 53.559 1.00 14.84 79 LEU C N 1
ATOM 2545 C CA . LEU C 1 63 ? -14.588 77.523 53.411 1.00 14.74 79 LEU C CA 1
ATOM 2546 C C . LEU C 1 63 ? -14.267 76.760 54.713 1.00 16.83 79 LEU C C 1
ATOM 2547 O O . LEU C 1 63 ? -13.130 76.323 54.900 1.00 17.83 79 LEU C O 1
ATOM 2552 N N . GLY C 1 64 ? -15.248 76.607 55.606 1.00 15.14 80 GLY C N 1
ATOM 2553 C CA . GLY C 1 64 ? -15.023 75.944 56.894 1.00 15.76 80 GLY C CA 1
ATOM 2554 C C . GLY C 1 64 ? -14.247 76.774 57.925 1.00 17.63 80 GLY C C 1
ATOM 2555 O O . GLY C 1 64 ? -13.941 76.281 59.018 1.00 18.36 80 GLY C O 1
ATOM 2556 N N . ASN C 1 65 ? -13.967 78.040 57.615 1.00 17.14 81 ASN C N 1
ATOM 2557 C CA . ASN C 1 65 ? -13.120 78.869 58.469 1.00 17.62 81 ASN C CA 1
ATOM 2558 C C . ASN C 1 65 ? -13.831 79.566 59.619 1.00 17.63 81 ASN C C 1
ATOM 2559 O O . ASN C 1 65 ? -13.177 79.955 60.577 1.00 17.06 81 ASN C O 1
ATOM 2564 N N . PHE C 1 66 ? -15.158 79.684 59.562 1.00 17.81 82 PHE C N 1
ATOM 2565 C CA . PHE C 1 66 ? -15.873 80.298 60.671 1.00 17.90 82 PHE C CA 1
ATOM 2566 C C . PHE C 1 66 ? -16.943 79.375 61.269 1.00 18.42 82 PHE C C 1
ATOM 2567 O O . PHE C 1 66 ? -16.610 78.545 62.117 1.00 18.79 82 PHE C O 1
ATOM 2575 N N . TRP C 1 67 ? -18.197 79.498 60.832 1.00 17.96 83 TRP C N 1
ATOM 2576 C CA . TRP C 1 67 ? -19.290 78.686 61.353 1.00 17.93 83 TRP C CA 1
ATOM 2577 C C . TRP C 1 67 ? -19.447 77.369 60.600 1.00 18.06 83 TRP C C 1
ATOM 2578 O O . TRP C 1 67 ? -20.149 76.464 61.076 1.00 17.53 83 TRP C O 1
ATOM 2589 N N . GLU C 1 68 ? -18.808 77.290 59.429 1.00 16.51 84 GLU C N 1
ATOM 2590 C CA . GLU C 1 68 ? -18.903 76.159 58.499 1.00 16.14 84 GLU C CA 1
ATOM 2591 C C . GLU C 1 68 ? -20.217 76.252 57.750 1.00 15.84 84 GLU C C 1
ATOM 2592 O O . GLU C 1 68 ? -21.172 75.516 58.031 1.00 16.38 84 GLU C O 1
ATOM 2598 N N . TYR C 1 69 ? -20.268 77.180 56.799 1.00 14.60 85 TYR C N 1
ATOM 2599 C CA . TYR C 1 69 ? -21.480 77.386 56.030 1.00 14.44 85 TYR C CA 1
ATOM 2600 C C . TYR C 1 69 ? -21.195 77.743 54.599 1.00 13.97 85 TYR C C 1
ATOM 2601 O O . TYR C 1 69 ? -20.212 78.419 54.282 1.00 12.52 85 TYR C O 1
ATOM 2610 N N . LYS C 1 70 ? -22.099 77.277 53.758 1.00 14.32 86 LYS C N 1
ATOM 2611 C CA . LYS C 1 70 ? -22.091 77.503 52.327 1.00 14.93 86 LYS C CA 1
ATOM 2612 C C . LYS C 1 70 ? -23.554 77.481 51.906 1.00 13.91 86 LYS C C 1
ATOM 2613 O O . LYS C 1 70 ? -24.281 76.543 52.231 1.00 13.64 86 LYS C O 1
ATOM 2619 N N . LEU C 1 71 ? -23.991 78.546 51.255 1.00 13.39 87 LEU C N 1
ATOM 2620 C CA . LEU C 1 71 ? -25.362 78.642 50.762 1.00 14.96 87 LEU C CA 1
ATOM 2621 C C . LEU C 1 71 ? -25.394 79.558 49.562 1.00 15.01 87 LEU C C 1
ATOM 2622 O O . LEU C 1 71 ? -24.421 80.267 49.281 1.00 14.46 87 LEU C O 1
ATOM 2627 N N . LYS C 1 72 ? -26.512 79.531 48.855 1.00 15.24 88 LYS C N 1
ATOM 2628 C CA . LYS C 1 72 ? -26.749 80.484 47.788 1.00 16.24 88 LYS C CA 1
ATOM 2629 C C . LYS C 1 72 ? -27.413 81.738 48.377 1.00 15.35 88 LYS C C 1
ATOM 2630 O O . LYS C 1 72 ? -28.251 81.661 49.284 1.00 14.02 88 LYS C O 1
ATOM 2636 N N . VAL C 1 73 ? -27.027 82.882 47.829 1.00 14.58 89 VAL C N 1
ATOM 2637 C CA . VAL C 1 73 ? -27.592 84.167 48.176 1.00 13.73 89 VAL C CA 1
ATOM 2638 C C . VAL C 1 73 ? -28.175 84.748 46.884 1.00 13.25 89 VAL C C 1
ATOM 2639 O O . VAL C 1 73 ? -27.711 84.458 45.785 1.00 12.04 89 VAL C O 1
ATOM 2643 N N . ASN C 1 74 ? -29.219 85.544 47.020 1.00 13.18 90 ASN C N 1
ATOM 2644 C CA . ASN C 1 74 ? -29.802 86.213 45.873 1.00 12.64 90 ASN C CA 1
ATOM 2645 C C . ASN C 1 74 ? -28.891 87.394 45.584 1.00 13.37 90 ASN C C 1
ATOM 2646 O O . ASN C 1 74 ? -28.346 87.991 46.510 1.00 12.79 90 ASN C O 1
ATOM 2651 N N . VAL C 1 75 ? -28.710 87.709 44.304 1.00 14.32 91 VAL C N 1
ATOM 2652 C CA . VAL C 1 75 ? -27.848 88.797 43.879 1.00 15.65 91 VAL C CA 1
ATOM 2653 C C . VAL C 1 75 ? -28.621 89.752 42.990 1.00 16.04 91 VAL C C 1
ATOM 2654 O O . VAL C 1 75 ? -29.514 89.352 42.261 1.00 16.08 91 VAL C O 1
ATOM 2658 N N . ASN C 1 76 ? -28.288 91.027 43.106 1.00 17.57 92 ASN C N 1
ATOM 2659 C CA . ASN C 1 76 ? -28.777 92.066 42.225 1.00 18.06 92 ASN C CA 1
ATOM 2660 C C . ASN C 1 76 ? -27.476 92.665 41.709 1.00 19.74 92 ASN C C 1
ATOM 2661 O O . ASN C 1 76 ? -26.861 93.484 42.390 1.00 20.13 92 ASN C O 1
ATOM 2666 N N . TYR C 1 77 ? -27.046 92.225 40.527 1.00 21.34 93 TYR C N 1
ATOM 2667 C CA . TYR C 1 77 ? -25.753 92.633 39.974 1.00 23.09 93 TYR C CA 1
ATOM 2668 C C . TYR C 1 77 ? -25.651 94.134 39.733 1.00 22.56 93 TYR C C 1
ATOM 2669 O O . TYR C 1 77 ? -24.599 94.723 39.959 1.00 23.37 93 TYR C O 1
ATOM 2678 N N . ALA C 1 78 ? -26.736 94.748 39.281 1.00 21.74 94 ALA C N 1
ATOM 2679 C CA . ALA C 1 78 ? -26.749 96.183 39.026 1.00 21.25 94 ALA C CA 1
ATOM 2680 C C . ALA C 1 78 ? -26.384 96.949 40.294 1.00 20.86 94 ALA C C 1
ATOM 2681 O O . ALA C 1 78 ? -25.480 97.784 40.281 1.00 20.75 94 ALA C O 1
ATOM 2683 N N . ALA C 1 79 ? -27.078 96.640 41.389 1.00 20.80 95 ALA C N 1
ATOM 2684 C CA . ALA C 1 79 ? -26.862 97.307 42.679 1.00 20.31 95 ALA C CA 1
ATOM 2685 C C . ALA C 1 79 ? -25.666 96.754 43.454 1.00 20.27 95 ALA C C 1
ATOM 2686 O O . ALA C 1 79 ? -25.276 97.313 44.476 1.00 19.63 95 ALA C O 1
ATOM 2688 N N . ARG C 1 80 ? -25.086 95.669 42.948 1.00 21.20 96 ARG C N 1
ATOM 2689 C CA . ARG C 1 80 ? -23.991 94.939 43.605 1.00 21.13 96 ARG C CA 1
ATOM 2690 C C . ARG C 1 80 ? -24.320 94.582 45.044 1.00 19.45 96 ARG C C 1
ATOM 2691 O O . ARG C 1 80 ? -23.474 94.670 45.946 1.00 19.70 96 ARG C O 1
ATOM 2699 N N . THR C 1 81 ? -25.560 94.158 45.247 1.00 17.32 97 THR C N 1
ATOM 2700 C CA . THR C 1 81 ? -26.020 93.751 46.562 1.00 16.38 97 THR C CA 1
ATOM 2701 C C . THR C 1 81 ? -26.385 92.259 46.559 1.00 15.74 97 THR C C 1
ATOM 2702 O O . THR C 1 81 ? -26.574 91.643 45.498 1.00 15.25 97 THR C O 1
ATOM 2706 N N . PHE C 1 82 ? -26.450 91.682 47.750 1.00 15.14 98 PHE C N 1
ATOM 2707 C CA . PHE C 1 82 ? -26.844 90.284 47.921 1.00 14.35 98 PHE C CA 1
ATOM 2708 C C . PHE C 1 82 ? -27.432 90.064 49.306 1.00 14.72 98 PHE C C 1
ATOM 2709 O O . PHE C 1 82 ? -27.112 90.789 50.244 1.00 15.76 98 PHE C O 1
ATOM 2717 N N . SER C 1 83 ? -28.312 89.073 49.413 1.00 15.11 99 SER C N 1
ATOM 2718 C CA . SER C 1 83 ? -28.966 88.701 50.666 1.00 13.72 99 SER C CA 1
ATOM 2719 C C . SER C 1 83 ? -29.759 87.421 50.449 1.00 13.87 99 SER C C 1
ATOM 2720 O O . SER C 1 83 ? -29.957 87.007 49.312 1.00 12.72 99 SER C O 1
ATOM 2723 N N . THR C 1 84 ? -30.187 86.786 51.538 1.00 14.20 100 THR C N 1
ATOM 2724 C CA . THR C 1 84 ? -31.088 85.635 51.454 1.00 13.50 100 THR C CA 1
ATOM 2725 C C . THR C 1 84 ? -32.500 86.113 51.755 1.00 14.10 100 THR C C 1
ATOM 2726 O O . THR C 1 84 ? -32.701 87.174 52.323 1.00 14.00 100 THR C O 1
ATOM 2730 N N . THR C 1 85 ? -33.477 85.314 51.362 1.00 15.39 101 THR C N 1
ATOM 2731 C CA . THR C 1 85 ? -34.866 85.576 51.705 1.00 15.24 101 THR C CA 1
ATOM 2732 C C . THR C 1 85 ? -35.140 84.671 52.900 1.00 16.26 101 THR C C 1
ATOM 2733 O O . THR C 1 85 ? -35.421 83.473 52.754 1.00 17.26 101 THR C O 1
ATOM 2737 N N . GLY C 1 86 ? -35.030 85.269 54.082 1.00 16.27 102 GLY C N 1
ATOM 2738 C CA . GLY C 1 86 ? -35.164 84.555 55.329 1.00 16.07 102 GLY C CA 1
ATOM 2739 C C . GLY C 1 86 ? -33.940 83.687 55.564 1.00 15.51 102 GLY C C 1
ATOM 2740 O O . GLY C 1 86 ? -32.826 83.991 55.110 1.00 14.57 102 GLY C O 1
ATOM 2741 N N . PHE C 1 87 ? -34.181 82.593 56.272 1.00 15.19 103 PHE C N 1
ATOM 2742 C CA . PHE C 1 87 ? -33.181 81.620 56.617 1.00 16.04 103 PHE C CA 1
ATOM 2743 C C . PHE C 1 87 ? -33.184 80.546 55.578 1.00 17.49 103 PHE C C 1
ATOM 2744 O O . PHE C 1 87 ? -34.220 79.976 55.285 1.00 18.01 103 PHE C O 1
ATOM 2752 N N . VAL C 1 88 ? -32.003 80.274 55.038 1.00 18.57 104 VAL C N 1
ATOM 2753 C CA . VAL C 1 88 ? -31.830 79.316 53.964 1.00 19.40 104 VAL C CA 1
ATOM 2754 C C . VAL C 1 88 ? -30.953 78.170 54.430 1.00 19.48 104 VAL C C 1
ATOM 2755 O O . VAL C 1 88 ? -30.121 78.347 55.317 1.00 21.06 104 VAL C O 1
ATOM 2759 N N . ASP C 1 89 ? -31.125 77.006 53.820 1.00 18.53 105 ASP C N 1
ATOM 2760 C CA . ASP C 1 89 ? -30.375 75.822 54.195 1.00 18.78 105 ASP C CA 1
ATOM 2761 C C . ASP C 1 89 ? -28.878 75.938 53.956 1.00 18.89 105 ASP C C 1
ATOM 2762 O O . ASP C 1 89 ? -28.444 76.353 52.906 1.00 18.73 105 ASP C O 1
ATOM 2767 N N . ASN C 1 90 ? -28.108 75.553 54.966 1.00 19.49 106 ASN C N 1
ATOM 2768 C CA . ASN C 1 90 ? -26.662 75.477 54.876 1.00 17.81 106 ASN C CA 1
ATOM 2769 C C . ASN C 1 90 ? -26.387 74.176 54.127 1.00 18.18 106 ASN C C 1
ATOM 2770 O O . ASN C 1 90 ? -27.034 73.168 54.373 1.00 18.65 106 ASN C O 1
ATOM 2775 N N . VAL C 1 91 ? -25.468 74.196 53.179 1.00 17.72 107 VAL C N 1
ATOM 2776 C CA . VAL C 1 91 ? -25.132 72.992 52.426 1.00 18.84 107 VAL C CA 1
ATOM 2777 C C . VAL C 1 91 ? -23.960 72.222 53.079 1.00 20.71 107 VAL C C 1
ATOM 2778 O O . VAL C 1 91 ? -23.703 71.082 52.729 1.00 21.85 107 VAL C O 1
ATOM 2782 N N . THR C 1 92 ? -23.259 72.832 54.035 1.00 22.02 108 THR C N 1
ATOM 2783 C CA . THR C 1 92 ? -22.100 72.182 54.688 1.00 21.53 108 THR C CA 1
ATOM 2784 C C . THR C 1 92 ? -22.528 71.203 55.786 1.00 22.08 108 THR C C 1
ATOM 2785 O O . THR C 1 92 ? -21.909 70.157 55.933 1.00 24.08 108 THR C O 1
ATOM 2789 N N . TYR C 1 93 ? -23.532 71.577 56.584 1.00 20.66 109 TYR C N 1
ATOM 2790 C CA . TYR C 1 93 ? -24.137 70.702 57.597 1.00 19.62 109 TYR C CA 1
ATOM 2791 C C . TYR C 1 93 ? -25.582 71.185 57.726 1.00 20.39 109 TYR C C 1
ATOM 2792 O O . TYR C 1 93 ? -25.945 72.190 57.107 1.00 20.80 109 TYR C O 1
ATOM 2801 N N . GLU C 1 94 ? -26.400 70.489 58.507 1.00 20.24 110 GLU C N 1
ATOM 2802 C CA . GLU C 1 94 ? -27.828 70.810 58.581 1.00 20.91 110 GLU C CA 1
ATOM 2803 C C . GLU C 1 94 ? -28.111 71.958 59.544 1.00 19.45 110 GLU C C 1
ATOM 2804 O O . GLU C 1 94 ? -28.106 71.783 60.761 1.00 20.10 110 GLU C O 1
ATOM 2810 N N . SER C 1 95 ? -28.340 73.135 58.981 1.00 17.78 111 SER C N 1
ATOM 2811 C CA . SER C 1 95 ? -28.650 74.319 59.755 1.00 17.18 111 SER C CA 1
ATOM 2812 C C . SER C 1 95 ? -29.124 75.333 58.757 1.00 16.92 111 SER C C 1
ATOM 2813 O O . SER C 1 95 ? -29.157 75.050 57.561 1.00 19.05 111 SER C O 1
ATOM 2816 N N . LYS C 1 96 ? -29.450 76.528 59.231 1.00 16.19 112 LYS C N 1
ATOM 2817 C CA . LYS C 1 96 ? -29.926 77.584 58.349 1.00 15.96 112 LYS C CA 1
ATOM 2818 C C . LYS C 1 96 ? -29.227 78.866 58.657 1.00 14.29 112 LYS C C 1
ATOM 2819 O O . LYS C 1 96 ? -28.824 79.118 59.801 1.00 14.06 112 LYS C O 1
ATOM 2825 N N . VAL C 1 97 ? -29.123 79.690 57.625 1.00 13.30 113 VAL C N 1
ATOM 2826 C CA . VAL C 1 97 ? -28.378 80.918 57.673 1.00 12.62 113 VAL C CA 1
ATOM 2827 C C . VAL C 1 97 ? -29.176 82.002 56.973 1.00 13.31 113 VAL C C 1
ATOM 2828 O O . VAL C 1 97 ? -29.844 81.754 55.950 1.00 14.41 113 VAL C O 1
ATOM 2832 N N . LYS C 1 98 ? -29.094 83.205 57.526 1.00 12.52 114 LYS C N 1
ATOM 2833 C CA . LYS C 1 98 ? -29.750 84.363 56.976 1.00 13.17 114 LYS C CA 1
ATOM 2834 C C . LYS C 1 98 ? -28.675 85.392 56.720 1.00 13.92 114 LYS C C 1
ATOM 2835 O O . LYS C 1 98 ? -27.874 85.693 57.614 1.00 14.59 114 LYS C O 1
ATOM 2841 N N . ILE C 1 99 ? -28.643 85.916 55.497 1.00 14.20 115 ILE C N 1
ATOM 2842 C CA . ILE C 1 99 ? -27.641 86.915 55.100 1.00 14.86 115 ILE C CA 1
ATOM 2843 C C . ILE C 1 99 ? -28.381 88.219 54.805 1.00 14.32 115 ILE C C 1
ATOM 2844 O O . ILE C 1 99 ? -29.369 88.207 54.053 1.00 12.30 115 ILE C O 1
ATOM 2849 N N . THR C 1 100 ? -27.880 89.336 55.342 1.00 12.90 116 THR C N 1
ATOM 2850 C CA . THR C 1 100 ? -28.520 90.622 55.127 1.00 13.64 116 THR C CA 1
ATOM 2851 C C . THR C 1 100 ? -27.561 91.755 54.767 1.00 13.91 116 THR C C 1
ATOM 2852 O O . THR C 1 100 ? -26.426 91.778 55.215 1.00 14.71 116 THR C O 1
ATOM 2856 N N . ASP C 1 101 ? -28.030 92.677 53.935 1.00 14.75 117 ASP C N 1
ATOM 2857 C CA . ASP C 1 101 ? -27.287 93.888 53.588 1.00 16.59 117 ASP C CA 1
ATOM 2858 C C . ASP C 1 101 ? -25.904 93.599 53.046 1.00 16.99 117 ASP C C 1
ATOM 2859 O O . ASP C 1 101 ? -24.933 94.236 53.438 1.00 17.31 117 ASP C O 1
ATOM 2864 N N . GLY C 1 102 ? -25.835 92.634 52.134 1.00 16.88 118 GLY C N 1
ATOM 2865 C CA . GLY C 1 102 ? -24.608 92.240 51.525 1.00 17.06 118 GLY C CA 1
ATOM 2866 C C . GLY C 1 102 ? -24.286 93.200 50.418 1.00 17.38 118 GLY C C 1
ATOM 2867 O O . GLY C 1 102 ? -25.171 93.586 49.654 1.00 18.21 118 GLY C O 1
ATOM 2868 N N . LYS C 1 103 ? -23.022 93.602 50.357 1.00 16.59 119 LYS C N 1
ATOM 2869 C CA . LYS C 1 103 ? -22.542 94.501 49.336 1.00 16.60 119 LYS C CA 1
ATOM 2870 C C . LYS C 1 103 ? -21.130 94.130 48.948 1.00 16.45 119 LYS C C 1
ATOM 2871 O O . LYS C 1 103 ? -20.339 93.704 49.794 1.00 15.82 119 LYS C O 1
ATOM 2877 N N . VAL C 1 104 ? -20.838 94.310 47.664 1.00 17.10 120 VAL C N 1
ATOM 2878 C CA . VAL C 1 104 ? -19.509 94.175 47.095 1.00 17.49 120 VAL C CA 1
ATOM 2879 C C . VAL C 1 104 ? -19.262 95.553 46.458 1.00 19.43 120 VAL C C 1
ATOM 2880 O O . VAL C 1 104 ? -19.934 95.928 45.503 1.00 18.30 120 VAL C O 1
ATOM 2884 N N . LEU C 1 105 ? -18.331 96.317 47.016 1.00 20.45 121 LEU C N 1
ATOM 2885 C CA . LEU C 1 105 ? -18.061 97.666 46.546 1.00 21.15 121 LEU C CA 1
ATOM 2886 C C . LEU C 1 105 ? -16.721 97.699 45.811 1.00 22.07 121 LEU C C 1
ATOM 2887 O O . LEU C 1 105 ? -15.692 97.267 46.340 1.00 23.42 121 LEU C O 1
ATOM 2892 N N . GLU C 1 106 ? -16.739 98.217 44.587 1.00 22.31 122 GLU C N 1
ATOM 2893 C CA . GLU C 1 106 ? -15.553 98.213 43.741 1.00 22.18 122 GLU C CA 1
ATOM 2894 C C . GLU C 1 106 ? -14.455 99.099 44.324 1.00 20.50 122 GLU C C 1
ATOM 2895 O O . GLU C 1 106 ? -14.676 100.273 44.594 1.00 19.45 122 GLU C O 1
ATOM 2901 N N . LYS C 1 107 ? -13.287 98.503 44.540 1.00 19.53 123 LYS C N 1
ATOM 2902 C CA . LYS C 1 107 ? -12.104 99.185 45.061 1.00 19.34 123 LYS C CA 1
ATOM 2903 C C . LYS C 1 107 ? -12.342 100.077 46.278 1.00 18.39 123 LYS C C 1
ATOM 2904 O O . LYS C 1 107 ? -11.660 101.083 46.440 1.00 17.62 123 LYS C O 1
ATOM 2910 N N . ALA C 1 108 ? -13.283 99.708 47.144 1.00 17.59 124 ALA C N 1
ATOM 2911 C CA . ALA C 1 108 ? -13.582 100.531 48.317 1.00 16.79 124 ALA C CA 1
ATOM 2912 C C . ALA C 1 108 ? -12.730 100.165 49.545 1.00 16.39 124 ALA C C 1
ATOM 2913 O O . ALA C 1 108 ? -12.703 100.903 50.513 1.00 16.33 124 ALA C O 1
ATOM 2915 N N . ALA C 1 109 ? -12.023 99.046 49.513 1.00 15.75 125 ALA C N 1
ATOM 2916 C CA . ALA C 1 109 ? -11.209 98.646 50.663 1.00 16.55 125 ALA C CA 1
ATOM 2917 C C . ALA C 1 109 ? -9.768 98.975 50.381 1.00 17.40 125 ALA C C 1
ATOM 2918 O O . ALA C 1 109 ? -9.438 99.394 49.271 1.00 17.61 125 ALA C O 1
ATOM 2920 N N . THR C 1 110 ? -8.919 98.793 51.391 1.00 17.74 126 THR C N 1
ATOM 2921 C CA . THR C 1 110 ? -7.484 99.022 51.278 1.00 16.90 126 THR C CA 1
ATOM 2922 C C . THR C 1 110 ? -6.732 97.795 51.801 1.00 16.78 126 THR C C 1
ATOM 2923 O O . THR C 1 110 ? -6.917 97.362 52.937 1.00 16.07 126 THR C O 1
ATOM 2927 N N . THR C 1 111 ? -5.893 97.218 50.956 1.00 15.87 127 THR C N 1
ATOM 2928 C CA . THR C 1 111 ? -5.113 96.064 51.353 1.00 14.55 127 THR C CA 1
ATOM 2929 C C . THR C 1 111 ? -4.052 96.498 52.375 1.00 14.46 127 THR C C 1
ATOM 2930 O O . THR C 1 111 ? -3.821 97.709 52.582 1.00 13.39 127 THR C O 1
ATOM 2934 N N . PRO C 1 112 ? -3.403 95.524 53.024 1.00 14.84 128 PRO C N 1
ATOM 2935 C CA . PRO C 1 112 ? -2.343 95.850 53.968 1.00 15.35 128 PRO C CA 1
ATOM 2936 C C . PRO C 1 112 ? -1.154 96.541 53.325 1.00 16.00 128 PRO C C 1
ATOM 2937 O O . PRO C 1 112 ? -0.406 97.205 54.027 1.00 17.89 128 PRO C O 1
ATOM 2941 N N . SER C 1 113 ? -0.971 96.374 52.013 1.00 15.70 129 SER C N 1
ATOM 2942 C CA . SER C 1 113 ? 0.119 97.027 51.293 1.00 15.88 129 SER C CA 1
ATOM 2943 C C . SER C 1 113 ? -0.271 98.424 50.795 1.00 14.25 129 SER C C 1
ATOM 2944 O O . SER C 1 113 ? 0.496 99.069 50.073 1.00 15.63 129 SER C O 1
ATOM 2947 N N . GLY C 1 114 ? -1.471 98.876 51.139 1.00 12.03 130 GLY C N 1
ATOM 2948 C CA . GLY C 1 114 ? -1.913 100.224 50.784 1.00 11.94 130 GLY C CA 1
ATOM 2949 C C . GLY C 1 114 ? -2.468 100.404 49.392 1.00 10.72 130 GLY C C 1
ATOM 2950 O O . GLY C 1 114 ? -2.388 101.480 48.823 1.00 9.89 130 GLY C O 1
ATOM 2964 N N . PRO C 1 116 ? -5.894 99.892 46.738 1.00 12.34 132 PRO C N 1
ATOM 2965 C CA . PRO C 1 116 ? -7.334 99.722 46.800 1.00 13.78 132 PRO C CA 1
ATOM 2966 C C . PRO C 1 116 ? -7.730 98.308 46.408 1.00 14.11 132 PRO C C 1
ATOM 2967 O O . PRO C 1 116 ? -7.102 97.704 45.553 1.00 16.14 132 PRO C O 1
ATOM 2971 N N . ALA C 1 117 ? -8.747 97.773 47.052 1.00 14.15 133 ALA C N 1
ATOM 2972 C CA . ALA C 1 117 ? -9.218 96.445 46.730 1.00 14.86 133 ALA C CA 1
ATOM 2973 C C . ALA C 1 117 ? -10.727 96.423 46.899 1.00 15.59 133 ALA C C 1
ATOM 2974 O O . ALA C 1 117 ? -11.276 97.144 47.742 1.00 16.75 133 ALA C O 1
ATOM 2976 N N . ASP C 1 118 ? -11.407 95.633 46.079 1.00 15.42 134 ASP C N 1
ATOM 2977 C CA . ASP C 1 118 ? -12.853 95.496 46.226 1.00 16.81 134 ASP C CA 1
ATOM 2978 C C . ASP C 1 118 ? -13.148 94.999 47.636 1.00 16.95 134 ASP C C 1
ATOM 2979 O O . ASP C 1 118 ? -12.378 94.208 48.205 1.00 15.50 134 ASP C O 1
ATOM 2984 N N . SER C 1 119 ? -14.234 95.500 48.212 1.00 17.18 135 SER C N 1
ATOM 2985 C CA . SER C 1 119 ? -14.620 95.117 49.553 1.00 17.09 135 SER C CA 1
ATOM 2986 C C . SER C 1 119 ? -15.875 94.267 49.520 1.00 15.58 135 SER C C 1
ATOM 2987 O O . SER C 1 119 ? -16.691 94.383 48.611 1.00 13.51 135 SER C O 1
ATOM 2990 N N . ILE C 1 120 ? -16.015 93.418 50.531 1.00 14.82 136 ILE C N 1
ATOM 2991 C CA . ILE C 1 120 ? -17.218 92.636 50.715 1.00 13.99 136 ILE C CA 1
ATOM 2992 C C . ILE C 1 120 ? -17.670 92.924 52.141 1.00 14.28 136 ILE C C 1
ATOM 2993 O O . ILE C 1 120 ? -16.843 93.085 53.051 1.00 14.20 136 ILE C O 1
ATOM 2998 N N . VAL C 1 121 ? -18.979 93.029 52.315 1.00 14.69 137 VAL C N 1
ATOM 2999 C CA . VAL C 1 121 ? -19.554 93.226 53.611 1.00 15.91 137 VAL C CA 1
ATOM 3000 C C . VAL C 1 121 ? -20.929 92.564 53.648 1.00 16.93 137 VAL C C 1
ATOM 3001 O O . VAL C 1 121 ? -21.655 92.564 52.655 1.00 18.15 137 VAL C O 1
ATOM 3005 N N . TYR C 1 122 ? -21.277 91.974 54.783 1.00 17.40 138 TYR C N 1
ATOM 3006 C CA . TYR C 1 122 ? -22.620 91.447 54.972 1.00 16.75 138 TYR C CA 1
ATOM 3007 C C . TYR C 1 122 ? -22.887 91.134 56.426 1.00 16.42 138 TYR C C 1
ATOM 3008 O O . TYR C 1 122 ? -21.970 90.983 57.218 1.00 16.27 138 TYR C O 1
ATOM 3025 N N . VAL C 1 124 ? -24.800 88.459 59.024 1.00 15.23 140 VAL C N 1
ATOM 3026 C CA . VAL C 1 124 ? -25.218 87.058 59.006 1.00 14.20 140 VAL C CA 1
ATOM 3027 C C . VAL C 1 124 ? -25.730 86.594 60.356 1.00 15.40 140 VAL C C 1
ATOM 3028 O O . VAL C 1 124 ? -25.185 86.985 61.409 1.00 17.07 140 VAL C O 1
ATOM 3032 N N . GLN C 1 125 ? -26.783 85.771 60.319 1.00 14.79 141 GLN C N 1
ATOM 3033 C CA . GLN C 1 125 ? -27.345 85.152 61.504 1.00 14.54 141 GLN C CA 1
ATOM 3034 C C . GLN C 1 125 ? -27.444 83.664 61.267 1.00 14.80 141 GLN C C 1
ATOM 3035 O O . GLN C 1 125 ? -27.729 83.222 60.156 1.00 16.41 141 GLN C O 1
ATOM 3041 N N . PHE C 1 126 ? -27.198 82.894 62.316 1.00 14.88 142 PHE C N 1
ATOM 3042 C CA . PHE C 1 126 ? -27.222 81.447 62.243 1.00 14.88 142 PHE C CA 1
ATOM 3043 C C . PHE C 1 126 ? -28.339 81.006 63.160 1.00 14.99 142 PHE C C 1
ATOM 3044 O O . PHE C 1 126 ? -28.390 81.401 64.336 1.00 13.60 142 PHE C O 1
ATOM 3052 N N . ASP C 1 127 ? -29.259 80.202 62.638 1.00 16.98 143 ASP C N 1
ATOM 3053 C CA . ASP C 1 127 ? -30.407 79.801 63.439 1.00 17.26 143 ASP C CA 1
ATOM 3054 C C . ASP C 1 127 ? -30.018 78.914 64.628 1.00 17.31 143 ASP C C 1
ATOM 3055 O O . ASP C 1 127 ? -30.735 78.898 65.643 1.00 16.85 143 ASP C O 1
ATOM 3060 N N . ASP C 1 128 ? -28.874 78.224 64.524 1.00 18.02 144 ASP C N 1
ATOM 3061 C CA . ASP C 1 128 ? -28.350 77.368 65.619 1.00 17.94 144 ASP C CA 1
ATOM 3062 C C . ASP C 1 128 ? -27.379 78.113 66.544 1.00 19.16 144 ASP C C 1
ATOM 3063 O O . ASP C 1 128 ? -26.640 77.496 67.310 1.00 20.53 144 ASP C O 1
ATOM 3068 N N . ASP C 1 129 ? -27.384 79.443 66.473 1.00 19.41 145 ASP C N 1
ATOM 3069 C CA . ASP C 1 129 ? -26.578 80.274 67.368 1.00 18.61 145 ASP C CA 1
ATOM 3070 C C . ASP C 1 129 ? -27.473 80.569 68.574 1.00 20.35 145 ASP C C 1
ATOM 3071 O O . ASP C 1 129 ? -28.382 81.389 68.500 1.00 19.81 145 ASP C O 1
ATOM 3076 N N . GLU C 1 130 ? -27.221 79.920 69.698 1.00 21.26 146 GLU C N 1
ATOM 3077 C CA . GLU C 1 130 ? -28.066 80.148 70.858 1.00 22.24 146 GLU C CA 1
ATOM 3078 C C . GLU C 1 130 ? -27.958 81.560 71.420 1.00 21.07 146 GLU C C 1
ATOM 3079 O O . GLU C 1 130 ? -28.886 82.033 72.069 1.00 21.77 146 GLU C O 1
ATOM 3085 N N . ASP C 1 131 ? -26.876 82.260 71.115 1.00 19.44 147 ASP C N 1
ATOM 3086 C CA . ASP C 1 131 ? -26.730 83.642 71.565 1.00 18.76 147 ASP C CA 1
ATOM 3087 C C . ASP C 1 131 ? -27.486 84.593 70.651 1.00 17.45 147 ASP C C 1
ATOM 3088 O O . ASP C 1 131 ? -27.625 85.779 70.968 1.00 16.94 147 ASP C O 1
ATOM 3093 N N . GLY C 1 132 ? -27.937 84.080 69.505 1.00 16.46 148 GLY C N 1
ATOM 3094 C CA . GLY C 1 132 ? -28.755 84.840 68.570 1.00 16.14 148 GLY C CA 1
ATOM 3095 C C . GLY C 1 132 ? -28.171 86.138 68.059 1.00 16.26 148 GLY C C 1
ATOM 3096 O O . GLY C 1 132 ? -28.899 87.101 67.831 1.00 17.38 148 GLY C O 1
ATOM 3097 N N . LEU C 1 133 ? -26.866 86.165 67.851 1.00 15.24 149 LEU C N 1
ATOM 3098 C CA . LEU C 1 133 ? -26.213 87.379 67.418 1.00 15.41 149 LEU C CA 1
ATOM 3099 C C . LEU C 1 133 ? -26.281 87.596 65.912 1.00 15.78 149 LEU C C 1
ATOM 3100 O O . LEU C 1 133 ? -26.514 86.672 65.138 1.00 16.59 149 LEU C O 1
ATOM 3105 N N . THR C 1 134 ? -26.053 88.847 65.533 1.00 16.40 150 THR C N 1
ATOM 3106 C CA . THR C 1 134 ? -25.921 89.276 64.160 1.00 16.84 150 THR C CA 1
ATOM 3107 C C . THR C 1 134 ? -24.445 89.596 64.026 1.00 16.89 150 THR C C 1
ATOM 3108 O O . THR C 1 134 ? -23.932 90.439 64.755 1.00 16.80 150 THR C O 1
ATOM 3112 N N . TYR C 1 135 ? -23.764 88.882 63.133 1.00 17.07 151 TYR C N 1
ATOM 3113 C CA . TYR C 1 135 ? -22.349 89.062 62.882 1.00 16.50 151 TYR C CA 1
ATOM 3114 C C . TYR C 1 135 ? -22.167 89.937 61.653 1.00 17.14 151 TYR C C 1
ATOM 3115 O O . TYR C 1 135 ? -22.974 89.871 60.725 1.00 18.21 151 TYR C O 1
ATOM 3124 N N . LYS C 1 136 ? -21.137 90.781 61.647 1.00 16.53 152 LYS C N 1
ATOM 3125 C CA . LYS C 1 136 ? -20.837 91.601 60.469 1.00 15.67 152 LYS C CA 1
ATOM 3126 C C . LYS C 1 136 ? -19.542 91.097 59.867 1.00 14.72 152 LYS C C 1
ATOM 3127 O O . LYS C 1 136 ? -18.463 91.272 60.453 1.00 13.29 152 LYS C O 1
ATOM 3133 N N . VAL C 1 137 ? -19.651 90.458 58.695 1.00 14.94 153 VAL C N 1
ATOM 3134 C CA . VAL C 1 137 ? -18.496 89.952 57.984 1.00 12.98 153 VAL C CA 1
ATOM 3135 C C . VAL C 1 137 ? -18.060 91.015 56.978 1.00 15.37 153 VAL C C 1
ATOM 3136 O O . VAL C 1 137 ? -18.859 91.525 56.190 1.00 14.77 153 VAL C O 1
ATOM 3140 N N . SER C 1 138 ? -16.773 91.341 57.014 1.00 15.58 154 SER C N 1
ATOM 3141 C CA . SER C 1 138 ? -16.247 92.432 56.235 1.00 14.67 154 SER C CA 1
ATOM 3142 C C . SER C 1 138 ? -14.794 92.192 55.830 1.00 14.84 154 SER C C 1
ATOM 3143 O O . SER C 1 138 ? -13.983 91.723 56.645 1.00 14.89 154 SER C O 1
ATOM 3146 N N . GLY C 1 139 ? -14.448 92.533 54.584 1.00 14.69 155 GLY C N 1
ATOM 3147 C CA . GLY C 1 139 ? -13.087 92.296 54.107 1.00 14.34 155 GLY C CA 1
ATOM 3148 C C . GLY C 1 139 ? -12.813 92.809 52.714 1.00 14.58 155 GLY C C 1
ATOM 3149 O O . GLY C 1 139 ? -13.572 93.598 52.174 1.00 16.31 155 GLY C O 1
ATOM 3150 N N . PHE C 1 140 ? -11.728 92.338 52.125 1.00 14.83 156 PHE C N 1
ATOM 3151 C CA . PHE C 1 140 ? -11.312 92.799 50.804 1.00 15.81 156 PHE C CA 1
ATOM 3152 C C . PHE C 1 140 ? -10.923 91.628 49.911 1.00 16.01 156 PHE C C 1
ATOM 3153 O O . PHE C 1 140 ? -10.665 90.512 50.391 1.00 17.07 156 PHE C O 1
ATOM 3161 N N . ARG C 1 141 ? -10.879 91.885 48.611 1.00 16.91 157 ARG C N 1
ATOM 3162 C CA . ARG C 1 141 ? -10.509 90.855 47.640 1.00 17.60 157 ARG C CA 1
ATOM 3163 C C . ARG C 1 141 ? -9.007 90.524 47.707 1.00 18.06 157 ARG C C 1
ATOM 3164 O O . ARG C 1 141 ? -8.163 91.392 47.538 1.00 19.00 157 ARG C O 1
ATOM 3172 N N . ARG C 1 142 ? -8.702 89.252 47.924 1.00 18.15 158 ARG C N 1
ATOM 3173 C CA . ARG C 1 142 ? -7.348 88.761 47.997 1.00 18.16 158 ARG C CA 1
ATOM 3174 C C . ARG C 1 142 ? -6.577 89.171 46.756 1.00 17.58 158 ARG C C 1
ATOM 3175 O O . ARG C 1 142 ? -7.072 88.995 45.656 1.00 17.62 158 ARG C O 1
ATOM 3183 N N . THR C 1 143 ? -5.390 89.744 46.945 1.00 16.58 159 THR C N 1
ATOM 3184 C CA . THR C 1 143 ? -4.540 90.181 45.838 1.00 16.54 159 THR C CA 1
ATOM 3185 C C . THR C 1 143 ? -3.625 89.075 45.303 1.00 16.95 159 THR C C 1
ATOM 3186 O O . THR C 1 143 ? -3.227 89.084 44.134 1.00 16.61 159 THR C O 1
ATOM 3190 N N . GLY C 1 144 ? -3.269 88.130 46.163 1.00 16.96 160 GLY C N 1
ATOM 3191 C CA . GLY C 1 144 ? -2.318 87.095 45.788 1.00 16.61 160 GLY C CA 1
ATOM 3192 C C . GLY C 1 144 ? -0.913 87.503 46.215 1.00 16.62 160 GLY C C 1
ATOM 3193 O O . GLY C 1 144 ? 0.017 86.730 46.099 1.00 14.89 160 GLY C O 1
ATOM 3194 N N . PHE C 1 145 ? -0.734 88.719 46.714 1.00 16.62 161 PHE C N 1
ATOM 3195 C CA . PHE C 1 145 ? 0.597 89.102 47.149 1.00 16.49 161 PHE C CA 1
ATOM 3196 C C . PHE C 1 145 ? 0.770 88.617 48.571 1.00 16.68 161 PHE C C 1
ATOM 3197 O O . PHE C 1 145 ? -0.130 88.818 49.386 1.00 17.00 161 PHE C O 1
ATOM 3205 N N . PRO C 1 146 ? 1.923 87.991 48.888 1.00 17.41 162 PRO C N 1
ATOM 3206 C CA . PRO C 1 146 ? 2.137 87.493 50.250 1.00 17.62 162 PRO C CA 1
ATOM 3207 C C . PRO C 1 146 ? 1.999 88.568 51.332 1.00 16.87 162 PRO C C 1
ATOM 3208 O O . PRO C 1 146 ? 1.560 88.262 52.438 1.00 16.58 162 PRO C O 1
ATOM 3212 N N . ALA C 1 147 ? 2.353 89.810 51.006 1.00 16.75 163 ALA C N 1
ATOM 3213 C CA . ALA C 1 147 ? 2.239 90.910 51.958 1.00 17.59 163 ALA C CA 1
ATOM 3214 C C . ALA C 1 147 ? 0.785 91.207 52.308 1.00 17.75 163 ALA C C 1
ATOM 3215 O O . ALA C 1 147 ? 0.531 91.848 53.302 1.00 19.29 163 ALA C O 1
ATOM 3217 N N . ASP C 1 148 ? -0.166 90.727 51.510 1.00 17.07 164 ASP C N 1
ATOM 3218 C CA . ASP C 1 148 ? -1.583 90.967 51.775 1.00 17.50 164 ASP C CA 1
ATOM 3219 C C . ASP C 1 148 ? -2.307 89.764 52.377 1.00 17.58 164 ASP C C 1
ATOM 3220 O O . ASP C 1 148 ? -3.536 89.790 52.504 1.00 17.55 164 ASP C O 1
ATOM 3225 N N . ASP C 1 149 ? -1.552 88.706 52.681 1.00 17.10 165 ASP C N 1
ATOM 3226 C CA . ASP C 1 149 ? -2.094 87.506 53.284 1.00 17.63 165 ASP C CA 1
ATOM 3227 C C . ASP C 1 149 ? -1.913 87.608 54.783 1.00 18.12 165 ASP C C 1
ATOM 3228 O O . ASP C 1 149 ? -1.158 88.448 55.274 1.00 17.73 165 ASP C O 1
ATOM 3233 N N . PHE C 1 150 ? -2.634 86.750 55.490 1.00 18.32 166 PHE C N 1
ATOM 3234 C CA . PHE C 1 150 ? -2.632 86.727 56.939 1.00 20.57 166 PHE C CA 1
ATOM 3235 C C . PHE C 1 150 ? -2.382 85.302 57.401 1.00 23.12 166 PHE C C 1
ATOM 3236 O O . PHE C 1 150 ? -2.376 84.385 56.583 1.00 24.18 166 PHE C O 1
#

Solvent-accessible surface area: 19649 Å² total

Foldseek 3Di:
DLVLKAKWWKAKWWQDPNDTGGRPVVLHIAMTGDADPVNDPQKWDASVCSDPQFIDMWTADSVQQWTWHDPWDATPRDGWTKGKATWHWAAQPDAFQVGTFIKIWIIFTPPPPVGIDMIMITGGDPVDPSRDD/DLPVKAKWWKAKWWQDPNRTGGRVVVLHIAMTGDADPVRDPQKWDASPCSDPGFIDMWTADSVQQATWHPPWDAGPRDGWTKTKAGWHKAAQPDAFLVGTFIKIWIIFTPPPPSGIDMIMITGGDPPDPSRPD/DLVLKAKWWKAKWWQDPNRTGGRPVVLHIAMTDDADPVRDPFKWDASPCSPPGFIDMWTADSVQQWTWHDPWDAGPRDGWTKTKAGWHWAQQPDAFQVGTFIKIWIIFTPPPPVGIDMIMITGGDPPDPSRDD

Organism: Bacteroides thetaiotaomicron (strain ATCC 29148 / DSM 2079 / JCM 5827 / CCUG 10774 / NCTC 10582 / VPI-5482 / E50) (NCBI:txid226186)

Radius of gyration: 25.77 Å; Cα contacts (8 Å, |Δi|>4): 967; chains: 3; bounding box: 60×56×64 Å

Sequence (399 aa):
AVEKAGDWWVTVNAFIDGKEVEDPFGAGHLQSTYNTASNNSETEWLDDLGNFWEEYKLKVNVNYAARTFSTTGFVDNVTYESKVKITDGKVLEKAATTPSGPADSIVYVQFDDDEDGLTYKVSGFRRTGFPADDFAVEKAGDWWVTVNAFIDGKEVEDPFGAGHLQSTYNTASNSETEWLDDLGNFWEYKLKVNVNYAARTFSTTGFVVDNVTYESKVKITDGKVLEKAATTPSGPADSIVVYVQFDDDEDGLTYKVSGFRRTGFPADDFAVEKAGDWWVTVNAFIDGKEVEEDPFGAGHLQSTYNNTASNSETEWLDDLGNFWEYKLKVNVNYAARTFSTTGFVDNVTYESKVKITDGKVLEKAATTPSGPADSIVYVQFDDDEDGLTYKVSGFRRTGFPADDF

Secondary structure (DSSP, 8-state):
-----B-EEEEEEEEETTEEESSTT---SB--B---TT--S---EE-TTSSS--EE--EEETTTTEEE-SSSEE-SSSS-EEE--SEEEEEEEE--TT--EEEEE--EETT-TT---EEEEEEE--S-GGG--/-----B-EEEEEEEEETTEEESSTT---SB--B---TT--S---EE-TTSSS--EE--EEETTTTEEE-SSSEE-SSSS-EEE--SEEEEEEEE--TT--EEEEE--EETT-TT--EEEEEEEE--S-GGG--/-----B-EEEEEEEEETTEEESSTT---SB--B---TT--S---EE-TTSSS--EE--EEETTTTEEE-SS-EE-SSSS-EEE--SEEEEEEEE--TT--EEEEE--EETT-TT---EEEEEEE--S-GGG--

CATH classification: 2.40.128.220

Nearest PDB structures (foldseek):
  3h3i-assembly3_C  TM=1.005E+00  e=4.190E-23  Bacteroides thetaiotaomicron VPI-5482
  5fq6-assembly2_J  TM=9.954E-01  e=4.287E-21  Bacteroides thetaiotaomicron
  8j62-assembly1_B  TM=4.986E-01  e=5.910E+00  Homo sapiens
  8h0i-assembly1_B  TM=5.123E-01  e=9.045E+00  Homo sapiens
  3op1-assembly1_B  TM=2.356E-01  e=8.576E+00  Streptococcus pneumoniae